Protein AF-A0A2N2F0H9-F1 (afdb_monomer_lite)

Secondary structure (DSSP, 8-state):
--------HHHHHHHHHHHHHHHTPPP------TT-----SHHHHTTTT--TTT--SGGGGGT-GGGGGG-SSEEEEEEEEEGGG-TT-EEEEEEEEEE-SSS-EEEEEEEEEE-SSEEEEEEEEEEEEEEETTEEEEEEEEEEEEEETTTEEEEEEEEEEEEEEE-SSSEEEEEEEE-TT--B-SS-SPBPP-EEEEEEEEEEETTEEEEEEEEEESSSSS-EEEEEEEEEEETTEEEEEEEETTTTEEEEEEEEEETTEEEEEEEE--SSSPPEEEEEEEEEES-S----TT-S----------PPPSSSGGGTTTS-------B-TTT--TTHHHHSTT--HHHHHHHHHHHHTT----SSGGGGGSTT--HHHHHHHGGGB----------------------------------------PPPPPPPPPPPP-PPPPPPPPPPPPPPPP------PPPPPPPPPPPPPPPP-PPPPPPPPPPPPP---S--SEETTT--HHHHHHTT--HHHHHHHHHHHHHH---SSGGGGGGSTT--HHHHHHHGGGEE--

Radius of gyration: 37.96 Å; chains: 1; bounding box: 78×125×106 Å

Foldseek 3Di:
DDDPLADDPVLVVVQVVVQVVQLPDDADADDDDPPPLDQAFQVCQQQQVDPQAPPLAQCCLSHFLFNLLLHPFKKKKWKWWAVLNDPQWIKIKIKTWDADDPQRIWMWIWIWTGDDQKIKIKIKTKGKDDPDQLKIKMKIWMWIKMQGPPPGMWIWIFMKIKIKGAPALFKIKIKMWIRPVQIDTPPDPHGDWIKIKIKMKTHPADFWIKIWMWMDTPVDPDIKIKIKIWGPSDLQKIWIWIFIRYNTWIKIWMWGDDQQWIWIKMWIDGDPGHIMIMTMIMGTGDDSPSCSSSRHDPPPDDDPDDDDDPDPPPPPVPPDPPPQAADELLPDDLVSQCVQVQQDSVNSVQSVVVSVVVDHDQALVSSVVRPPDDPVSSVSNRSRYDHPDDDDDDDDDDDDDDDDDDDDDDDDDDDDDDDYDDDDDDDDDDDDDDDDDDDDDDDDDDDDDDDDPPPPPDPDDPDDPDDDDDDDDDDDDDDDDDDDDDDDDPDDDDDQAAALLPDDLVVVVVLPDDSQLSVQSPVCCVPVNADPDLCVSCVGPPDDPVNSVSRVSRHDND

Sequence (558 aa):
MPERFFMKKTQLILFATLLAILVAGPPCGTLRAAFEEKIPAARPAAMGGGFVSVANDANGVFYNPASLGGLGAANISFSQTSLFNLPDAPYMTLAAAFPTRNMGTLALGYTQFGGSLYKETELTLSQSFILARKVYFGYNLRNQSVAVTNFGSAAGMGVDVGFHAALSNDFAAGFSAGNITAPMLGATDEALPQLYRMGISYYPDAGLIFLLETSKDLLGDELAYHGGAEINISKHFTFRAGTRSNPSGISMGFGVNTGIFRINYAMVTHPVLDTQNFFTLGLKFGPDDDVAPAAATGSRRTSARRAPSKRVTNRVEQYEQVKDFKIDPNKATADELKEIPGVGALTAQRIIDHRNQGAVFTSADDLLGVPRMTKRIMERMRPYLIFDGSAAPARSTPAPSTPSRTRTAPAVVSDEQPEPDEEDAPPPPVKAPPAKTRTSPPPPPPPPPPVEAPKISVPTIAPVAPVKPVVEPAKPAVTAPPSAPKLPAPSAADDDMLNVNTASAQELQVIGFTSTQAKNIIRYRSKEGNFSSVDDILKVPGVDAKTVNNVKESITVK

pLDDT: mean 75.48, std 23.24, range [28.44, 98.62]

Structure (mmCIF, N/CA/C/O backbone):
data_AF-A0A2N2F0H9-F1
#
_entry.id   AF-A0A2N2F0H9-F1
#
loop_
_atom_site.group_PDB
_atom_site.id
_atom_site.type_symbol
_atom_site.label_atom_id
_atom_site.label_alt_id
_atom_site.label_comp_id
_atom_site.label_asym_id
_atom_site.label_entity_id
_atom_site.label_seq_id
_atom_site.pdbx_PDB_ins_code
_atom_site.Cartn_x
_atom_site.Cartn_y
_atom_site.Cartn_z
_atom_site.occupancy
_atom_site.B_iso_or_equiv
_atom_site.auth_seq_id
_atom_site.auth_comp_id
_atom_site.auth_asym_id
_atom_site.auth_atom_id
_atom_site.pdbx_PDB_model_num
ATOM 1 N N . MET A 1 1 ? -27.612 -19.201 21.423 1.00 33.38 1 MET A N 1
ATOM 2 C CA . MET A 1 1 ? -27.929 -18.219 20.363 1.00 33.38 1 MET A CA 1
ATOM 3 C C . MET A 1 1 ? -26.647 -17.512 19.934 1.00 33.38 1 MET A C 1
ATOM 5 O O . MET A 1 1 ? -26.156 -16.694 20.718 1.00 33.38 1 MET A O 1
ATOM 9 N N . PRO A 1 2 ? -26.082 -17.843 18.762 1.00 41.34 2 PRO A N 1
ATOM 10 C CA . PRO A 1 2 ? -25.199 -16.930 18.040 1.00 41.34 2 PRO A CA 1
ATOM 11 C C . PRO A 1 2 ? -26.030 -15.765 17.478 1.00 41.34 2 PRO A C 1
ATOM 13 O O . PRO A 1 2 ? -27.216 -15.938 17.186 1.00 41.34 2 PRO A O 1
ATOM 16 N N . GLU A 1 3 ? -25.434 -14.585 17.337 1.00 42.66 3 GLU A N 1
ATOM 17 C CA . GLU A 1 3 ? -26.064 -13.495 16.585 1.00 42.66 3 GLU A CA 1
ATOM 18 C C . GLU A 1 3 ? -26.017 -13.810 15.084 1.00 42.66 3 GLU A C 1
ATOM 20 O O . GLU A 1 3 ? -25.095 -14.472 14.602 1.00 42.66 3 GLU A O 1
ATOM 25 N N . ARG A 1 4 ? -27.038 -13.376 14.335 1.00 41.34 4 ARG A N 1
ATOM 26 C CA . ARG A 1 4 ? -27.132 -13.647 12.896 1.00 41.34 4 ARG A CA 1
ATOM 27 C C . ARG A 1 4 ? -26.121 -12.789 12.132 1.00 41.34 4 ARG A C 1
ATOM 29 O O . ARG A 1 4 ? -26.466 -11.707 11.669 1.00 41.34 4 ARG A O 1
ATOM 36 N N . PHE A 1 5 ? -24.912 -13.314 11.936 1.00 48.69 5 PHE A N 1
ATOM 37 C CA . PHE A 1 5 ? -23.921 -12.810 10.972 1.00 48.69 5 PHE A CA 1
ATOM 38 C C . PHE A 1 5 ? -24.359 -13.138 9.527 1.00 48.69 5 PHE A C 1
ATOM 40 O O . PHE A 1 5 ? -23.629 -13.740 8.750 1.00 48.69 5 PHE A O 1
ATOM 47 N N . PHE A 1 6 ? -25.614 -12.827 9.197 1.00 49.78 6 PHE A N 1
ATOM 48 C CA . PHE A 1 6 ? -26.208 -13.056 7.887 1.00 49.78 6 PHE A CA 1
ATOM 49 C C . PHE A 1 6 ? -26.395 -11.697 7.225 1.00 49.78 6 PHE A C 1
ATOM 51 O O . PHE A 1 6 ? -27.160 -10.864 7.718 1.00 49.78 6 PHE A O 1
ATOM 58 N N . MET A 1 7 ? -25.667 -11.479 6.132 1.00 61.66 7 MET A N 1
ATOM 59 C CA . MET A 1 7 ? -25.675 -10.234 5.370 1.00 61.66 7 MET A CA 1
ATOM 60 C C . MET A 1 7 ? -27.111 -9.813 5.021 1.00 61.66 7 MET A C 1
ATOM 62 O O . MET A 1 7 ? -27.887 -10.580 4.444 1.00 61.66 7 MET A O 1
ATOM 66 N N . LYS A 1 8 ? -27.479 -8.580 5.376 1.00 72.50 8 LYS A N 1
ATOM 67 C CA . LYS A 1 8 ? -28.770 -7.986 5.011 1.00 72.50 8 LYS A CA 1
ATOM 68 C C . LYS A 1 8 ? -28.786 -7.788 3.497 1.00 72.50 8 LYS A C 1
ATOM 70 O O . LYS A 1 8 ? -27.808 -7.292 2.943 1.00 72.50 8 LYS A O 1
ATOM 75 N N . LYS A 1 9 ? -29.913 -8.072 2.829 1.00 74.06 9 LYS A N 1
ATOM 76 C CA . LYS A 1 9 ? -30.057 -7.857 1.371 1.00 74.06 9 LYS A CA 1
ATOM 77 C C . LYS A 1 9 ? -29.606 -6.452 0.937 1.00 74.06 9 LYS A C 1
ATOM 79 O O . LYS A 1 9 ? -28.952 -6.319 -0.087 1.00 74.06 9 LYS A O 1
ATOM 84 N N . THR A 1 10 ? -29.870 -5.431 1.754 1.00 71.81 10 THR A N 1
ATOM 85 C CA . THR A 1 10 ? -29.441 -4.040 1.538 1.00 71.81 10 THR A CA 1
ATOM 86 C C . THR A 1 10 ? -27.919 -3.863 1.443 1.00 71.81 10 THR A C 1
ATOM 88 O O . THR A 1 10 ? -27.465 -3.091 0.609 1.00 71.81 10 THR A O 1
ATOM 91 N N . GLN A 1 11 ? -27.127 -4.582 2.251 1.00 67.94 11 GLN A N 1
ATOM 92 C CA . GLN A 1 11 ? -25.655 -4.525 2.210 1.00 67.94 11 GLN A CA 1
ATOM 93 C C . GLN A 1 11 ? -25.124 -5.145 0.909 1.00 67.94 11 GLN A C 1
ATOM 95 O O . GLN A 1 11 ? -24.263 -4.562 0.258 1.00 67.94 11 GLN A O 1
ATOM 100 N N . LEU A 1 12 ? -25.683 -6.293 0.504 1.00 74.00 12 LEU A N 1
ATOM 101 C CA . LEU A 1 12 ? -25.324 -6.968 -0.747 1.00 74.00 12 LEU A CA 1
ATOM 102 C C . LEU A 1 12 ? -25.673 -6.117 -1.977 1.00 74.00 12 LEU A C 1
ATOM 104 O O . LEU A 1 12 ? -24.867 -6.016 -2.896 1.00 74.00 12 LEU A O 1
ATOM 108 N N . ILE A 1 13 ? -26.850 -5.480 -1.976 1.00 76.56 13 ILE A N 1
ATOM 109 C CA . ILE A 1 13 ? -27.265 -4.552 -3.038 1.00 76.56 13 ILE A CA 1
ATOM 110 C C . ILE A 1 13 ? -26.308 -3.354 -3.092 1.00 76.56 13 ILE A C 1
ATOM 112 O O . ILE A 1 13 ? -25.789 -3.057 -4.161 1.00 76.56 13 ILE A O 1
ATOM 116 N N . LEU A 1 14 ? -26.003 -2.721 -1.952 1.00 76.31 14 LEU A N 1
ATOM 117 C CA . LEU A 1 14 ? -25.076 -1.584 -1.890 1.00 76.31 14 LEU A CA 1
ATOM 118 C C . LEU A 1 14 ? -23.672 -1.944 -2.410 1.00 76.31 14 LEU A C 1
ATOM 120 O O . LEU A 1 14 ? -23.100 -1.181 -3.186 1.00 76.31 14 LEU A O 1
ATOM 124 N N . PHE A 1 15 ? -23.142 -3.112 -2.030 1.00 76.06 15 PHE A N 1
ATOM 125 C CA . PHE A 1 15 ? -21.868 -3.628 -2.542 1.00 76.06 15 PHE A CA 1
ATOM 126 C C . PHE A 1 15 ? -21.907 -3.869 -4.051 1.00 76.06 15 PHE A C 1
ATOM 128 O O . PHE A 1 15 ? -21.025 -3.386 -4.754 1.00 76.06 15 PHE A O 1
ATOM 135 N N . ALA A 1 16 ? -22.943 -4.536 -4.567 1.00 72.69 16 ALA A N 1
ATOM 136 C CA . ALA A 1 16 ? -23.086 -4.778 -6.000 1.00 72.69 16 ALA A CA 1
ATOM 137 C C . ALA A 1 16 ? -23.205 -3.471 -6.808 1.00 72.69 16 ALA A C 1
ATOM 139 O O . ALA A 1 16 ? -22.557 -3.334 -7.843 1.00 72.69 16 ALA A O 1
ATOM 140 N N . THR A 1 17 ? -23.980 -2.491 -6.329 1.00 74.75 17 THR A N 1
ATOM 141 C CA . THR A 1 17 ? -24.149 -1.192 -6.999 1.00 74.75 17 THR A CA 1
ATOM 142 C C . THR A 1 17 ? -22.857 -0.374 -7.006 1.00 74.75 17 THR A C 1
ATOM 144 O O . THR A 1 17 ? -22.470 0.130 -8.058 1.00 74.75 17 THR A O 1
ATOM 147 N N . LEU A 1 18 ? -22.160 -0.256 -5.871 1.00 72.69 18 LEU A N 1
ATOM 148 C CA . LEU A 1 18 ? -20.907 0.506 -5.806 1.00 72.69 18 LEU A CA 1
ATOM 149 C C . LEU A 1 18 ? -19.767 -0.193 -6.562 1.00 72.69 18 LEU A C 1
ATOM 151 O O . LEU A 1 18 ? -18.998 0.481 -7.241 1.00 72.69 18 LEU A O 1
ATOM 155 N N . LEU A 1 19 ? -19.695 -1.528 -6.539 1.00 72.62 19 LEU A N 1
ATOM 156 C CA . LEU A 1 19 ? -18.730 -2.279 -7.346 1.00 72.62 19 LEU A CA 1
ATOM 157 C C . LEU A 1 19 ? -18.980 -2.107 -8.854 1.00 72.62 19 LEU A C 1
ATOM 159 O O . LEU A 1 19 ? -18.026 -1.921 -9.605 1.00 72.62 19 LEU A O 1
ATOM 163 N N . ALA A 1 20 ? -20.241 -2.102 -9.300 1.00 66.44 20 ALA A N 1
ATOM 164 C CA . ALA A 1 20 ? -20.577 -1.852 -10.704 1.00 66.44 20 ALA A CA 1
ATOM 165 C C . ALA A 1 20 ? -20.147 -0.448 -11.173 1.00 66.44 20 ALA A C 1
ATOM 167 O O . ALA A 1 20 ? -19.671 -0.303 -12.297 1.00 66.44 20 ALA A O 1
ATOM 168 N N . ILE A 1 21 ? -20.252 0.567 -10.306 1.00 70.12 21 ILE A N 1
ATOM 169 C CA . ILE A 1 21 ? -19.764 1.928 -10.586 1.00 70.12 21 ILE A CA 1
ATOM 170 C C . ILE A 1 21 ? -18.232 1.950 -10.703 1.00 70.12 21 ILE A C 1
ATOM 172 O O . ILE A 1 21 ? -17.705 2.577 -11.618 1.00 70.12 21 ILE A O 1
ATOM 176 N N . LEU A 1 22 ? -17.513 1.238 -9.826 1.00 59.12 22 LEU A N 1
ATOM 177 C CA . LEU A 1 22 ? -16.047 1.152 -9.878 1.00 59.12 22 LEU A CA 1
ATOM 178 C C . LEU A 1 22 ? -15.553 0.453 -11.160 1.00 59.12 22 LEU A C 1
ATOM 180 O O . LEU A 1 22 ? -14.586 0.898 -11.771 1.00 59.12 22 LEU A O 1
ATOM 184 N N . VAL A 1 23 ? -16.217 -0.614 -11.610 1.00 60.97 23 VAL A N 1
ATOM 185 C CA . VAL A 1 23 ? -15.809 -1.363 -12.817 1.00 60.97 23 VAL A CA 1
ATOM 186 C C . VAL A 1 23 ? -16.029 -0.572 -14.122 1.00 60.97 23 VAL A C 1
ATOM 188 O O . VAL A 1 23 ? -15.368 -0.856 -15.116 1.00 60.97 23 VAL A O 1
ATOM 191 N N . ALA A 1 24 ? -16.886 0.453 -14.134 1.00 56.34 24 ALA A N 1
ATOM 192 C CA . ALA A 1 24 ? -17.244 1.224 -15.333 1.00 56.34 24 ALA A CA 1
ATOM 193 C C . ALA A 1 24 ? -16.226 2.316 -15.760 1.00 56.34 24 ALA A C 1
ATOM 195 O O . ALA A 1 24 ? -16.565 3.193 -16.556 1.00 56.34 24 ALA A O 1
ATOM 196 N N . GLY A 1 25 ? -14.998 2.304 -15.229 1.00 46.81 25 GLY A N 1
ATOM 197 C CA . GLY A 1 25 ? -13.956 3.285 -15.563 1.00 46.81 25 GLY A CA 1
ATOM 198 C C . GLY A 1 25 ? -13.389 3.134 -16.991 1.00 46.81 25 GLY A C 1
ATOM 199 O O . GLY A 1 25 ? -13.299 2.014 -17.495 1.00 46.81 25 GLY A O 1
ATOM 200 N N . PRO A 1 26 ? -12.977 4.232 -17.657 1.00 39.22 26 PRO A N 1
ATOM 201 C CA . PRO A 1 26 ? -12.440 4.178 -19.016 1.00 39.22 26 PRO A CA 1
ATOM 202 C C . PRO A 1 26 ? -11.031 3.547 -19.057 1.00 39.22 26 PRO A C 1
ATOM 204 O O . PRO A 1 26 ? -10.185 3.900 -18.231 1.00 39.22 26 PRO A O 1
ATOM 207 N N . PRO A 1 27 ? -10.738 2.654 -20.022 1.00 37.38 27 PRO A N 1
ATOM 208 C CA . PRO A 1 27 ? -9.414 2.062 -20.174 1.00 37.38 27 PRO A CA 1
ATOM 209 C C . PRO A 1 27 ? -8.448 2.977 -20.947 1.00 37.38 27 PRO A C 1
ATOM 211 O O . PRO A 1 27 ? -8.744 3.388 -22.067 1.00 37.38 27 PRO A O 1
ATOM 214 N N . CYS A 1 28 ? -7.267 3.241 -20.383 1.00 45.47 28 CYS A N 1
ATOM 215 C CA . CYS A 1 28 ? -6.124 3.855 -21.071 1.00 45.47 28 CYS A CA 1
ATOM 216 C C . CYS A 1 28 ? -4.826 3.425 -20.374 1.00 45.47 28 CYS A C 1
ATOM 218 O O . CYS A 1 28 ? -4.792 3.359 -19.149 1.00 45.47 28 CYS A O 1
ATOM 220 N N . GLY A 1 29 ? -3.759 3.133 -21.117 1.00 40.06 29 GLY A N 1
ATOM 221 C CA . GLY A 1 29 ? -2.466 2.840 -20.501 1.00 40.06 29 GLY A CA 1
ATOM 222 C C . GLY A 1 29 ? -1.382 2.424 -21.487 1.00 40.06 29 GLY A C 1
ATOM 223 O O . GLY A 1 29 ? -1.656 1.843 -22.538 1.00 40.06 29 GLY A O 1
ATOM 224 N N . THR A 1 30 ? -0.136 2.711 -21.116 1.00 42.22 30 THR A N 1
ATOM 225 C CA . THR A 1 30 ? 1.089 2.309 -21.824 1.00 42.22 30 THR A CA 1
ATOM 226 C C . THR A 1 30 ? 2.146 1.849 -20.810 1.00 42.22 30 THR A C 1
ATOM 228 O O . THR A 1 30 ? 2.079 2.213 -19.640 1.00 42.22 30 THR A O 1
ATOM 231 N N . LEU A 1 31 ? 3.100 1.014 -21.232 1.00 36.69 31 LEU A N 1
ATOM 232 C CA . LEU A 1 31 ? 4.124 0.414 -20.355 1.00 36.69 31 LEU A CA 1
ATOM 233 C C . LEU A 1 31 ? 5.348 1.333 -20.176 1.00 36.69 31 LEU A C 1
ATOM 235 O O . LEU A 1 31 ? 5.771 1.963 -21.151 1.00 36.69 31 LEU A O 1
ATOM 239 N N . ARG A 1 32 ? 5.954 1.374 -18.974 1.00 47.41 32 ARG A N 1
ATOM 240 C CA . ARG A 1 32 ? 7.267 2.006 -18.720 1.00 47.41 32 ARG A CA 1
ATOM 241 C C . ARG A 1 32 ? 8.230 1.056 -17.967 1.00 47.41 32 ARG A C 1
ATOM 243 O O . ARG A 1 32 ? 8.474 -0.034 -18.481 1.00 47.41 32 ARG A O 1
ATOM 250 N N . ALA A 1 33 ? 8.936 1.507 -16.923 1.00 39.19 33 ALA A N 1
ATOM 251 C CA . ALA A 1 33 ? 10.335 1.118 -16.659 1.00 39.19 33 ALA A CA 1
ATOM 252 C C . ALA A 1 33 ? 10.644 0.546 -15.244 1.00 39.19 33 ALA A C 1
ATOM 254 O O . ALA A 1 33 ? 9.767 0.084 -14.518 1.00 39.19 33 ALA A O 1
ATOM 255 N N . ALA A 1 34 ? 11.932 0.501 -14.874 1.00 36.34 34 ALA A N 1
ATOM 256 C CA . ALA A 1 34 ? 12.422 -0.074 -13.614 1.00 36.34 34 ALA A CA 1
ATOM 257 C C . ALA A 1 34 ? 11.941 0.700 -12.367 1.00 36.34 34 ALA A C 1
ATOM 259 O O . ALA A 1 34 ? 11.658 1.894 -12.438 1.00 36.34 34 ALA A O 1
ATOM 260 N N . PHE A 1 35 ? 11.839 0.011 -11.224 1.00 51.25 35 PHE A N 1
ATOM 261 C CA . PHE A 1 35 ? 11.239 0.522 -9.972 1.00 51.25 35 PHE A CA 1
ATOM 262 C C . PHE A 1 35 ? 9.818 1.117 -10.084 1.00 51.25 35 PHE A C 1
ATOM 264 O O . PHE A 1 35 ? 9.376 1.835 -9.188 1.00 51.25 35 PHE A O 1
ATOM 271 N N . GLU A 1 36 ? 9.061 0.769 -11.130 1.00 72.50 36 GLU A N 1
ATOM 272 C CA . GLU A 1 36 ? 7.619 1.041 -11.218 1.00 72.50 36 GLU A CA 1
ATOM 273 C C . GLU A 1 36 ? 6.813 0.542 -9.999 1.00 72.50 36 GLU A C 1
ATOM 275 O O . GLU A 1 36 ? 7.239 -0.355 -9.262 1.00 72.50 36 GLU A O 1
ATOM 280 N N . GLU A 1 37 ? 5.594 1.081 -9.842 1.00 76.62 37 GLU A N 1
ATOM 281 C CA . GLU A 1 37 ? 4.610 0.712 -8.814 1.00 76.62 37 GLU A CA 1
ATOM 282 C C . GLU A 1 37 ? 4.145 -0.759 -8.941 1.00 76.62 37 GLU A C 1
ATOM 284 O O . GLU A 1 37 ? 3.077 -1.091 -9.466 1.00 76.62 37 GLU A O 1
ATOM 289 N N . LYS A 1 38 ? 4.970 -1.665 -8.412 1.00 89.69 38 LYS A N 1
ATOM 290 C CA . LYS A 1 38 ? 4.685 -3.093 -8.250 1.00 89.69 38 LYS A CA 1
ATOM 291 C C . LYS A 1 38 ? 3.774 -3.302 -7.034 1.00 89.69 38 LYS A C 1
ATOM 293 O O . LYS A 1 38 ? 4.099 -2.893 -5.922 1.00 89.69 38 LYS A O 1
ATOM 298 N N . ILE A 1 39 ? 2.629 -3.963 -7.228 1.00 93.00 39 ILE A N 1
ATOM 299 C CA . ILE A 1 39 ? 1.673 -4.230 -6.138 1.00 93.00 39 ILE A CA 1
ATOM 300 C C . ILE A 1 39 ? 2.281 -5.263 -5.166 1.00 93.00 39 ILE A C 1
ATOM 302 O O . ILE A 1 39 ? 2.616 -6.365 -5.600 1.00 93.00 39 ILE A O 1
ATOM 306 N N . PRO A 1 40 ? 2.405 -4.973 -3.856 1.00 93.81 40 PRO A N 1
ATOM 307 C CA . PRO A 1 40 ? 3.208 -5.788 -2.943 1.00 93.81 40 PRO A CA 1
ATOM 308 C C . PRO A 1 40 ? 2.498 -7.023 -2.378 1.00 93.81 40 PRO A C 1
ATOM 310 O O . PRO A 1 40 ? 3.177 -7.927 -1.898 1.00 93.81 40 PRO A O 1
ATOM 313 N N . ALA A 1 41 ? 1.161 -7.074 -2.375 1.00 96.94 41 ALA A N 1
ATOM 314 C CA . ALA A 1 41 ? 0.406 -8.158 -1.741 1.00 96.94 41 ALA A CA 1
ATOM 315 C C . ALA A 1 41 ? -0.996 -8.361 -2.340 1.00 96.94 41 ALA A C 1
ATOM 317 O O . ALA A 1 41 ? -1.583 -7.449 -2.923 1.00 96.94 41 ALA A O 1
ATOM 318 N N . ALA A 1 42 ? -1.568 -9.550 -2.124 1.00 97.81 42 ALA A N 1
ATOM 319 C CA . ALA A 1 42 ? -2.864 -9.967 -2.656 1.00 97.81 42 ALA A CA 1
ATOM 320 C C . ALA A 1 42 ? -4.037 -9.095 -2.174 1.00 97.81 42 ALA A C 1
ATOM 322 O O . ALA A 1 42 ? -4.967 -8.837 -2.932 1.00 97.81 42 ALA A O 1
ATOM 323 N N . ARG A 1 43 ? -4.013 -8.610 -0.924 1.00 96.38 43 ARG A N 1
ATOM 324 C CA . ARG A 1 43 ? -5.096 -7.757 -0.406 1.00 96.38 43 ARG A CA 1
ATOM 325 C C . ARG A 1 43 ? -5.176 -6.403 -1.139 1.00 96.38 43 ARG A C 1
ATOM 327 O O . ARG A 1 43 ? -6.254 -6.127 -1.658 1.00 96.38 43 ARG A O 1
ATOM 334 N N . PRO A 1 44 ? -4.091 -5.610 -1.259 1.00 95.75 44 PRO A N 1
ATOM 335 C CA . PRO A 1 44 ? -4.049 -4.464 -2.168 1.00 95.75 44 PRO A CA 1
ATOM 336 C C . PRO A 1 44 ? -4.380 -4.833 -3.622 1.00 95.75 44 PRO A C 1
ATOM 338 O O . PRO A 1 44 ? -5.175 -4.147 -4.258 1.00 95.75 44 PRO A O 1
ATOM 341 N N . ALA A 1 45 ? -3.849 -5.948 -4.142 1.00 96.62 45 ALA A N 1
ATOM 342 C CA . ALA A 1 45 ? -4.096 -6.382 -5.521 1.00 96.62 45 ALA A CA 1
ATOM 343 C C . ALA A 1 45 ? -5.588 -6.566 -5.838 1.00 96.62 45 ALA A C 1
ATOM 345 O O . ALA A 1 45 ? -6.054 -6.052 -6.849 1.00 96.62 45 ALA A O 1
ATOM 346 N N . ALA A 1 46 ? -6.352 -7.214 -4.952 1.00 97.56 46 ALA A N 1
ATOM 347 C CA . ALA A 1 46 ? -7.801 -7.385 -5.096 1.00 97.56 46 ALA A CA 1
ATOM 348 C C . ALA A 1 46 ? -8.630 -6.111 -4.826 1.00 97.56 46 ALA A C 1
ATOM 350 O O . ALA A 1 46 ? -9.845 -6.130 -5.008 1.00 97.56 46 ALA A O 1
ATOM 351 N N . MET A 1 47 ? -7.994 -5.025 -4.378 1.00 96.19 47 MET A N 1
ATOM 352 C CA . MET A 1 47 ? -8.588 -3.698 -4.164 1.00 96.19 47 MET A CA 1
ATOM 353 C C . MET A 1 47 ? -8.196 -2.721 -5.286 1.00 96.19 47 MET A C 1
ATOM 355 O O . MET A 1 47 ? -8.092 -1.516 -5.062 1.00 96.19 47 MET A O 1
ATOM 359 N N . GLY A 1 48 ? -7.922 -3.236 -6.492 1.00 93.94 48 GLY A N 1
ATOM 360 C CA . GLY A 1 48 ? -7.478 -2.421 -7.624 1.00 93.94 48 GLY A CA 1
ATOM 361 C C . GLY A 1 48 ? -6.038 -1.911 -7.501 1.00 93.94 48 GLY A C 1
ATOM 362 O O . GLY A 1 48 ? -5.645 -0.999 -8.219 1.00 93.94 48 GLY A O 1
ATOM 363 N N . GLY A 1 49 ? -5.241 -2.449 -6.577 1.00 93.31 49 GLY A N 1
ATOM 364 C CA . GLY A 1 49 ? -3.892 -1.963 -6.275 1.00 93.31 49 GLY A CA 1
ATOM 365 C C . GLY A 1 49 ? -3.839 -0.737 -5.358 1.00 93.31 49 GLY A C 1
ATOM 366 O O . GLY A 1 49 ? -2.738 -0.359 -4.970 1.00 93.31 49 GLY A O 1
ATOM 367 N N . GLY A 1 50 ? -4.977 -0.149 -4.973 1.00 93.00 50 GLY A N 1
ATOM 368 C CA . GLY A 1 50 ? -5.025 0.936 -3.990 1.00 93.00 50 GLY A CA 1
ATOM 369 C C . GLY A 1 50 ? -4.921 0.424 -2.547 1.00 93.00 50 GLY A C 1
ATOM 370 O O . GLY A 1 50 ? -5.368 -0.684 -2.228 1.00 93.00 50 GLY A O 1
ATOM 371 N N . PHE A 1 51 ? -4.349 1.236 -1.656 1.00 94.25 51 PHE A N 1
ATOM 372 C CA . PHE A 1 51 ? -4.266 0.936 -0.221 1.00 94.25 51 PHE A CA 1
ATOM 373 C C . PHE A 1 51 ? -4.064 2.160 0.705 1.00 94.25 51 PHE A C 1
ATOM 375 O O . PHE A 1 51 ? -4.212 2.017 1.923 1.00 94.25 51 PHE A O 1
ATOM 382 N N . VAL A 1 52 ? -3.751 3.362 0.194 1.00 95.25 52 VAL A N 1
ATOM 383 C CA . VAL A 1 52 ? -3.241 4.528 0.962 1.00 95.25 52 VAL A CA 1
ATOM 384 C C . VAL A 1 52 ? -4.148 4.968 2.126 1.00 95.25 52 VAL A C 1
ATOM 386 O O . VAL A 1 52 ? -3.663 5.508 3.127 1.00 95.25 52 VAL A O 1
ATOM 389 N N . SER A 1 53 ? -5.458 4.723 2.021 1.00 93.38 53 SER A N 1
ATOM 390 C CA . SER A 1 53 ? -6.491 5.080 3.008 1.00 93.38 53 SER A CA 1
ATOM 391 C C . SER A 1 53 ? -7.172 3.877 3.683 1.00 93.38 53 SER A C 1
ATOM 393 O O . SER A 1 53 ? -8.089 4.071 4.482 1.00 93.38 53 SER A O 1
ATOM 395 N N . VAL A 1 54 ? -6.733 2.641 3.412 1.00 88.62 54 VAL A N 1
ATOM 396 C CA . VAL A 1 54 ? -7.293 1.399 4.000 1.00 88.62 54 VAL A CA 1
ATOM 397 C C . VAL A 1 54 ? -6.243 0.475 4.627 1.00 88.62 54 VAL A C 1
ATOM 399 O O . VAL A 1 54 ? -6.602 -0.586 5.135 1.00 88.62 54 VAL A O 1
ATOM 402 N N . ALA A 1 55 ? -4.968 0.872 4.613 1.00 76.31 55 ALA A N 1
ATOM 403 C CA . ALA A 1 55 ? -3.809 0.090 5.039 1.00 76.31 55 ALA A CA 1
ATOM 404 C C . ALA A 1 55 ? -3.734 -0.189 6.560 1.00 76.31 55 ALA A C 1
ATOM 406 O O . ALA A 1 55 ? -2.827 0.241 7.265 1.00 76.31 55 ALA A O 1
ATOM 407 N N . ASN A 1 56 ? -4.686 -0.965 7.073 1.00 79.19 56 ASN A N 1
ATOM 408 C CA . ASN A 1 56 ? -4.732 -1.455 8.450 1.00 79.19 56 ASN A CA 1
ATOM 409 C C . ASN A 1 56 ? -4.036 -2.821 8.630 1.00 79.19 56 ASN A C 1
ATOM 411 O O . ASN A 1 56 ? -4.422 -3.602 9.499 1.00 79.19 56 ASN A O 1
ATOM 415 N N . ASP A 1 57 ? -3.000 -3.112 7.836 1.00 90.19 57 ASP A N 1
ATOM 416 C CA . ASP A 1 57 ? -2.094 -4.246 8.047 1.00 90.19 57 ASP A CA 1
ATOM 417 C C . ASP A 1 57 ? -0.628 -3.902 7.704 1.00 90.19 57 ASP A C 1
ATOM 419 O O . ASP A 1 57 ? -0.325 -2.790 7.267 1.00 90.19 57 ASP A O 1
ATOM 423 N N . ALA A 1 58 ? 0.294 -4.848 7.927 1.00 94.62 58 ALA A N 1
ATOM 424 C CA . ALA A 1 58 ? 1.736 -4.650 7.748 1.00 94.62 58 ALA A CA 1
ATOM 425 C C . ALA A 1 58 ? 2.135 -4.143 6.348 1.00 94.62 58 ALA A C 1
ATOM 427 O O . ALA A 1 58 ? 3.146 -3.453 6.225 1.00 94.62 58 ALA A O 1
ATOM 428 N N . ASN A 1 59 ? 1.346 -4.420 5.300 1.00 95.81 59 ASN A N 1
ATOM 429 C CA . ASN A 1 59 ? 1.645 -3.975 3.933 1.00 95.81 59 ASN A CA 1
ATOM 430 C C . ASN A 1 59 ? 1.544 -2.443 3.772 1.00 95.81 59 ASN A C 1
ATOM 432 O O . ASN A 1 59 ? 1.996 -1.905 2.760 1.00 95.81 59 ASN A O 1
ATOM 436 N N . GLY A 1 60 ? 1.025 -1.721 4.776 1.00 94.31 60 GLY A N 1
ATOM 437 C CA . GLY A 1 60 ? 1.047 -0.257 4.836 1.00 94.31 60 GLY A CA 1
ATOM 438 C C . GLY A 1 60 ? 2.445 0.361 4.704 1.00 94.31 60 GLY A C 1
ATOM 439 O O . GLY A 1 60 ? 2.553 1.477 4.200 1.00 94.31 60 GLY A O 1
ATOM 440 N N . VAL A 1 61 ? 3.519 -0.374 5.028 1.00 96.56 61 VAL A N 1
ATOM 441 C CA . VAL A 1 61 ? 4.918 0.061 4.818 1.00 96.56 61 VAL A CA 1
ATOM 442 C C . VAL A 1 61 ? 5.247 0.386 3.350 1.00 96.56 61 VAL A C 1
ATOM 444 O O . VAL A 1 61 ? 6.045 1.281 3.062 1.00 96.56 61 VAL A O 1
ATOM 447 N N . PHE A 1 62 ? 4.588 -0.283 2.402 1.00 96.00 62 PHE A N 1
ATOM 448 C CA . PHE A 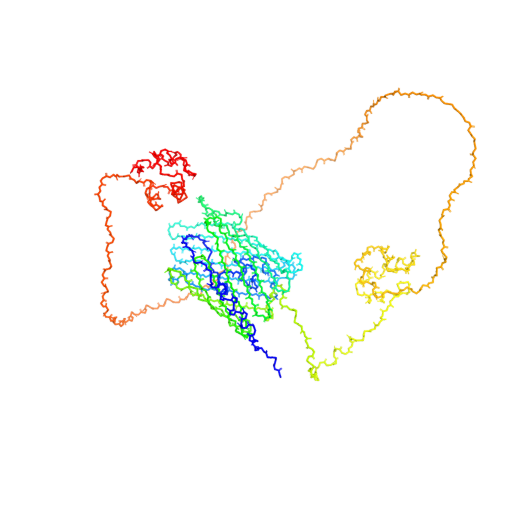1 62 ? 4.768 -0.071 0.960 1.00 96.00 62 PHE A CA 1
ATOM 449 C C . PHE A 1 62 ? 3.838 1.016 0.382 1.00 96.00 62 PHE A C 1
ATOM 451 O O . PHE A 1 62 ? 4.039 1.475 -0.744 1.00 96.00 62 PHE A O 1
ATOM 458 N N . TYR A 1 63 ? 2.827 1.440 1.150 1.00 95.19 63 TYR A N 1
ATOM 459 C CA . TYR A 1 63 ? 1.768 2.338 0.684 1.00 95.19 63 TYR A CA 1
ATOM 460 C C . TYR A 1 63 ? 1.734 3.688 1.387 1.00 95.19 63 TYR A C 1
ATOM 462 O O . TYR A 1 63 ? 1.839 4.713 0.727 1.00 95.19 63 TYR A O 1
ATOM 470 N N . ASN A 1 64 ? 1.563 3.697 2.707 1.00 96.56 64 ASN A N 1
ATOM 471 C CA . ASN A 1 64 ? 1.430 4.906 3.510 1.00 96.56 64 ASN A CA 1
ATOM 472 C C . ASN A 1 64 ? 1.946 4.624 4.927 1.00 96.56 64 ASN A C 1
ATOM 474 O O . ASN A 1 64 ? 1.221 3.987 5.699 1.00 96.56 64 ASN A O 1
ATOM 478 N N . PRO A 1 65 ? 3.133 5.114 5.325 1.00 96.50 65 PRO A N 1
ATOM 479 C CA . PRO A 1 65 ? 3.666 4.831 6.654 1.00 96.50 65 PRO A CA 1
ATOM 480 C C . PRO A 1 65 ? 2.730 5.299 7.780 1.00 96.50 65 PRO A C 1
ATOM 482 O O . PRO A 1 65 ? 2.644 4.627 8.799 1.00 96.50 65 PRO A O 1
ATOM 485 N N . ALA A 1 66 ? 1.943 6.369 7.601 1.00 96.06 66 ALA A N 1
ATOM 486 C CA . ALA A 1 66 ? 1.010 6.847 8.629 1.00 96.06 66 ALA A CA 1
ATOM 487 C C . ALA A 1 66 ? -0.150 5.890 8.939 1.00 96.06 66 ALA A C 1
ATOM 489 O O . ALA A 1 66 ? -0.703 5.928 10.037 1.00 96.06 66 ALA A O 1
ATOM 490 N N . SER A 1 67 ? -0.532 5.035 7.990 1.00 88.38 67 SER A N 1
ATOM 491 C CA . SER A 1 67 ? -1.617 4.064 8.187 1.00 88.38 67 SER A CA 1
ATOM 492 C C . SER A 1 67 ? -1.295 3.045 9.293 1.00 88.38 67 SER A C 1
ATOM 494 O O . SER A 1 67 ? -2.171 2.658 10.070 1.00 88.38 67 SER A O 1
ATOM 496 N N . LEU A 1 68 ? -0.007 2.713 9.446 1.00 92.25 68 LEU A N 1
ATOM 497 C CA . LEU A 1 68 ? 0.517 1.783 10.445 1.00 92.25 68 LEU A CA 1
ATOM 498 C C . LEU A 1 68 ? 0.243 2.251 11.885 1.00 92.25 68 LEU A C 1
ATOM 500 O O . LEU A 1 68 ? 0.138 1.425 12.792 1.00 92.25 68 LEU A O 1
ATOM 504 N N . GLY A 1 69 ? 0.082 3.557 12.117 1.00 87.81 69 GLY A N 1
ATOM 505 C CA . GLY A 1 69 ? -0.264 4.125 13.424 1.00 87.81 69 GLY A CA 1
ATOM 506 C C . GLY A 1 69 ? -1.659 3.732 13.927 1.00 87.81 69 GLY A C 1
ATOM 507 O O . GLY A 1 69 ? -1.928 3.835 15.124 1.00 87.81 69 GLY A O 1
ATOM 508 N N . GLY A 1 70 ? -2.537 3.248 13.040 1.00 82.25 70 GLY A N 1
ATOM 509 C CA . GLY A 1 70 ? -3.847 2.691 13.388 1.00 82.25 70 GLY A CA 1
ATOM 510 C C . GLY A 1 70 ? -3.825 1.227 13.855 1.00 82.25 70 GLY A C 1
ATOM 511 O O . GLY A 1 70 ? -4.859 0.721 14.293 1.00 82.25 70 GLY A O 1
ATOM 512 N N . LEU A 1 71 ? -2.684 0.531 13.769 1.00 88.19 71 LEU A N 1
ATOM 513 C CA . LEU A 1 71 ? -2.589 -0.900 14.074 1.00 88.19 71 LEU A CA 1
ATOM 514 C C . LEU A 1 71 ? -2.757 -1.197 15.574 1.00 88.19 71 LEU A C 1
ATOM 516 O O . LEU A 1 71 ? -1.935 -0.817 16.402 1.00 88.19 71 LEU A O 1
ATOM 520 N N . GLY A 1 72 ? -3.803 -1.955 15.915 1.00 84.88 72 GLY A N 1
ATOM 521 C CA . GLY A 1 72 ? -4.066 -2.431 17.281 1.00 84.88 72 GLY A CA 1
ATOM 522 C C . GLY A 1 72 ? -3.367 -3.745 17.667 1.00 84.88 72 GLY A C 1
ATOM 523 O O . GLY A 1 72 ? -3.518 -4.202 18.797 1.00 84.88 72 GLY A O 1
ATOM 524 N N . ALA A 1 73 ? -2.640 -4.376 16.741 1.00 89.62 73 ALA A N 1
ATOM 525 C CA . ALA A 1 73 ? -1.969 -5.663 16.927 1.00 89.62 73 ALA A CA 1
ATOM 526 C C . ALA A 1 73 ? -0.699 -5.734 16.066 1.00 89.62 73 ALA A C 1
ATOM 528 O O . ALA A 1 73 ? -0.660 -5.140 14.988 1.00 89.62 73 ALA A O 1
ATOM 529 N N . ALA A 1 74 ? 0.311 -6.483 16.515 1.00 94.31 74 ALA A N 1
ATOM 530 C CA . ALA A 1 74 ? 1.484 -6.765 15.690 1.00 94.31 74 ALA A CA 1
ATOM 531 C C . ALA A 1 74 ? 1.122 -7.741 14.564 1.00 94.31 74 ALA A C 1
ATOM 533 O O . ALA A 1 74 ? 0.298 -8.642 14.753 1.00 94.31 74 ALA A O 1
ATOM 534 N N . ASN A 1 75 ? 1.720 -7.573 13.391 1.00 94.94 75 ASN A N 1
ATOM 535 C CA . ASN A 1 75 ? 1.407 -8.378 12.218 1.00 94.94 75 ASN A CA 1
ATOM 536 C C . ASN A 1 75 ? 2.602 -8.537 11.271 1.00 94.94 75 ASN A C 1
ATOM 538 O O . ASN A 1 75 ? 3.489 -7.692 11.195 1.00 94.94 75 ASN A O 1
ATOM 542 N N . ILE A 1 76 ? 2.615 -9.659 10.557 1.00 97.94 76 ILE A N 1
ATOM 543 C CA . ILE A 1 76 ? 3.611 -10.027 9.548 1.00 97.94 76 ILE A CA 1
ATOM 544 C C . ILE A 1 76 ? 2.850 -10.411 8.276 1.00 97.94 76 ILE A C 1
ATOM 546 O O . ILE A 1 76 ? 1.778 -11.007 8.359 1.00 97.94 76 ILE A O 1
ATOM 550 N N . SER A 1 77 ? 3.384 -10.065 7.111 1.00 98.19 77 SER A N 1
ATOM 551 C CA . SER A 1 77 ? 2.830 -10.355 5.788 1.00 98.19 77 SER A CA 1
ATOM 552 C C . SER A 1 77 ? 3.958 -10.820 4.874 1.00 98.19 77 SER A C 1
ATOM 554 O O . SER A 1 77 ? 4.925 -10.089 4.687 1.00 98.19 77 SER A O 1
ATOM 556 N N . PHE A 1 78 ? 3.851 -12.022 4.317 1.00 98.50 78 PHE A N 1
ATOM 557 C CA . PHE A 1 78 ? 4.724 -12.522 3.256 1.00 98.50 78 PHE A CA 1
ATOM 558 C C . PHE A 1 78 ? 3.896 -12.706 1.987 1.00 98.50 78 PHE A C 1
ATOM 560 O O . PHE A 1 78 ? 2.857 -13.368 2.037 1.00 98.50 78 PHE A O 1
ATOM 567 N N . SER A 1 79 ? 4.343 -12.160 0.857 1.00 98.38 79 SER A N 1
ATOM 568 C CA . SER A 1 79 ? 3.660 -12.324 -0.426 1.00 98.38 79 SER A CA 1
ATOM 569 C C . SER A 1 79 ? 4.609 -12.741 -1.538 1.00 98.38 79 SER A C 1
ATOM 571 O O . SER A 1 79 ? 5.756 -12.301 -1.593 1.00 98.38 79 SER A O 1
ATOM 573 N N . GLN A 1 80 ? 4.089 -13.535 -2.470 1.00 95.62 80 GLN A N 1
ATOM 574 C CA . GLN A 1 80 ? 4.786 -13.912 -3.694 1.00 95.62 80 GLN A CA 1
ATOM 575 C C . GLN A 1 80 ? 3.841 -13.842 -4.901 1.00 95.62 80 GLN A C 1
ATOM 577 O O . GLN A 1 80 ? 2.635 -14.092 -4.796 1.00 95.62 80 GLN A O 1
ATOM 582 N N . THR A 1 81 ? 4.401 -13.469 -6.047 1.00 95.81 81 THR A N 1
ATOM 583 C CA . THR A 1 81 ? 3.742 -13.415 -7.355 1.00 95.81 81 THR A CA 1
ATOM 584 C C . THR A 1 81 ? 4.804 -13.516 -8.458 1.00 95.81 81 THR A C 1
ATOM 586 O O . THR A 1 81 ? 5.975 -13.223 -8.217 1.00 95.81 81 THR A O 1
ATOM 589 N N . SER A 1 82 ? 4.410 -13.905 -9.668 1.00 92.81 82 SER A N 1
ATOM 590 C CA . SER A 1 82 ? 5.189 -13.658 -10.888 1.00 92.81 82 SER A CA 1
ATOM 591 C C . SER A 1 82 ? 4.495 -12.537 -11.649 1.00 92.81 82 SER A C 1
ATOM 593 O O . SER A 1 82 ? 3.302 -12.663 -11.944 1.00 92.81 82 SER A O 1
ATOM 595 N N . LEU A 1 83 ? 5.200 -11.438 -11.939 1.00 90.06 83 LEU A N 1
ATOM 596 C CA . LEU A 1 83 ? 4.600 -10.302 -12.643 1.00 90.06 83 LEU A CA 1
ATOM 597 C C . LEU A 1 83 ? 4.089 -10.765 -14.007 1.00 90.06 83 LEU A C 1
ATOM 599 O O . LEU A 1 83 ? 4.823 -11.401 -14.761 1.00 90.06 83 LEU A O 1
ATOM 603 N N . PHE A 1 84 ? 2.815 -10.486 -14.292 1.00 88.06 84 PHE A N 1
ATOM 604 C CA . PHE A 1 84 ? 2.138 -10.917 -15.524 1.00 88.06 84 PHE A CA 1
ATOM 605 C C . PHE A 1 84 ? 2.304 -12.418 -15.845 1.00 88.06 84 PHE A C 1
ATOM 607 O O . PHE A 1 84 ? 2.393 -12.802 -17.008 1.00 88.06 84 PHE A O 1
ATOM 614 N N . ASN A 1 85 ? 2.395 -13.258 -14.804 1.00 86.44 85 ASN A N 1
ATOM 615 C CA . ASN A 1 85 ? 2.605 -14.710 -14.893 1.00 86.44 85 ASN A CA 1
ATOM 616 C C . ASN A 1 85 ? 3.948 -15.149 -15.535 1.00 86.44 85 ASN A C 1
ATOM 618 O O . ASN A 1 85 ? 4.139 -16.327 -15.835 1.00 86.44 85 ASN A O 1
ATOM 622 N N . LEU A 1 86 ? 4.906 -14.231 -15.721 1.00 88.69 86 LEU A N 1
ATOM 623 C CA . LEU A 1 86 ? 6.203 -14.514 -16.348 1.00 88.69 86 LEU A CA 1
ATOM 624 C C . LEU A 1 86 ? 7.170 -15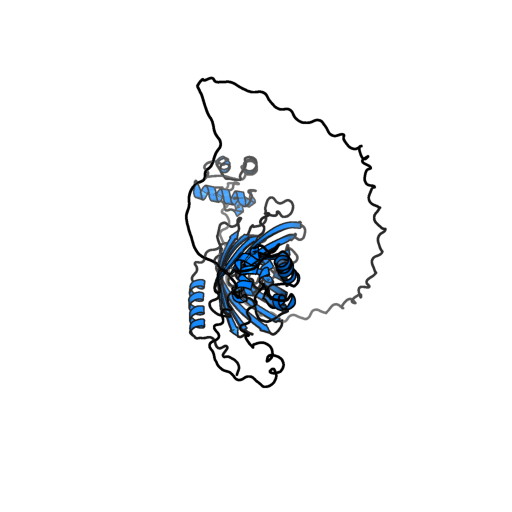.209 -15.360 1.00 88.69 86 LEU A C 1
ATOM 626 O O . LEU A 1 86 ? 7.444 -14.646 -14.294 1.00 88.69 86 LEU A O 1
ATOM 630 N N . PRO A 1 87 ? 7.745 -16.388 -15.688 1.00 85.38 87 PRO A N 1
ATOM 631 C CA . PRO A 1 87 ? 8.643 -17.119 -14.785 1.00 85.38 87 PRO A CA 1
ATOM 632 C C . PRO A 1 87 ? 9.868 -16.314 -14.328 1.00 85.38 87 PRO A C 1
ATOM 634 O O . PRO A 1 87 ? 10.213 -16.344 -13.149 1.00 85.38 87 PRO A O 1
ATOM 637 N N . ASP A 1 88 ? 10.474 -15.550 -15.240 1.00 86.12 88 ASP A N 1
ATOM 638 C CA . ASP A 1 88 ? 11.686 -14.753 -14.993 1.00 86.12 88 ASP A CA 1
ATOM 639 C C . ASP A 1 88 ? 11.414 -13.389 -14.331 1.00 86.12 88 ASP A C 1
ATOM 641 O O . ASP A 1 88 ? 12.346 -12.632 -14.052 1.00 86.12 88 ASP A O 1
ATOM 645 N N . ALA A 1 89 ? 10.147 -13.082 -14.026 1.00 90.88 89 ALA A N 1
ATOM 646 C CA . ALA A 1 89 ? 9.717 -11.859 -13.349 1.00 90.88 89 ALA A CA 1
ATOM 647 C C . ALA A 1 89 ? 9.143 -12.115 -11.931 1.00 90.88 89 ALA A C 1
ATOM 649 O O . ALA A 1 89 ? 8.063 -11.601 -11.611 1.00 90.88 89 ALA A O 1
ATOM 650 N N . PRO A 1 90 ? 9.800 -12.907 -11.054 1.00 94.88 90 PRO A N 1
ATOM 651 C CA . PRO A 1 90 ? 9.297 -13.143 -9.709 1.00 94.88 90 PRO A CA 1
ATOM 652 C C . PRO A 1 90 ? 9.343 -11.849 -8.891 1.00 94.88 90 PRO A C 1
ATOM 654 O O . PRO A 1 90 ? 10.308 -11.081 -8.955 1.00 94.88 90 PRO A O 1
ATOM 657 N N . TYR A 1 91 ? 8.311 -11.631 -8.082 1.00 96.75 91 TYR A N 1
ATOM 658 C CA . TYR A 1 91 ? 8.244 -10.550 -7.109 1.00 96.75 91 TYR A CA 1
ATOM 659 C C . TYR A 1 91 ? 7.829 -11.103 -5.744 1.00 96.75 91 TYR A C 1
ATOM 661 O O . TYR A 1 91 ? 6.838 -11.827 -5.609 1.00 96.75 91 TYR A O 1
ATOM 669 N N . MET A 1 92 ? 8.628 -10.783 -4.732 1.00 97.50 92 MET A N 1
ATOM 670 C CA . MET A 1 92 ? 8.489 -11.273 -3.365 1.00 97.50 92 MET A CA 1
ATOM 671 C C . MET A 1 92 ? 8.515 -10.095 -2.398 1.00 97.50 92 MET A C 1
ATOM 673 O O . MET A 1 92 ? 9.368 -9.212 -2.516 1.00 97.50 92 MET A O 1
ATOM 677 N N . THR A 1 93 ? 7.622 -10.105 -1.412 1.00 98.50 93 THR A N 1
ATOM 678 C CA . THR A 1 93 ? 7.581 -9.098 -0.349 1.00 98.50 93 THR A CA 1
ATOM 679 C C . THR A 1 93 ? 7.503 -9.740 1.030 1.00 98.50 93 THR A C 1
ATOM 681 O O . THR A 1 93 ? 6.926 -10.814 1.223 1.00 98.50 93 THR A O 1
ATOM 684 N N . LEU A 1 94 ? 8.092 -9.059 2.007 1.00 98.62 94 LEU A N 1
ATOM 685 C CA . LEU A 1 94 ? 7.964 -9.361 3.425 1.00 98.62 94 LEU A CA 1
ATOM 686 C C . LEU A 1 94 ? 7.770 -8.042 4.175 1.00 98.62 94 LEU A C 1
ATOM 688 O O . LEU A 1 94 ? 8.587 -7.135 4.052 1.00 98.62 94 LEU A O 1
ATOM 692 N N . ALA A 1 95 ? 6.711 -7.936 4.966 1.00 98.50 95 ALA A N 1
ATOM 693 C CA . ALA A 1 95 ? 6.471 -6.811 5.859 1.00 98.50 95 ALA A CA 1
ATOM 694 C C . ALA A 1 95 ? 6.188 -7.301 7.278 1.00 98.50 95 ALA A C 1
ATOM 696 O O . ALA A 1 95 ? 5.542 -8.331 7.470 1.00 98.50 95 ALA A O 1
ATOM 697 N N . ALA A 1 96 ? 6.634 -6.549 8.278 1.00 98.25 96 ALA A N 1
ATOM 698 C CA . ALA A 1 96 ? 6.339 -6.804 9.682 1.00 98.25 96 ALA A CA 1
ATOM 699 C C . ALA A 1 96 ? 6.156 -5.477 10.422 1.00 98.25 96 ALA A C 1
ATOM 701 O O . ALA A 1 96 ? 7.062 -4.646 10.406 1.00 98.25 96 ALA A O 1
ATOM 702 N N . ALA A 1 97 ? 5.009 -5.276 11.072 1.00 97.00 97 ALA A N 1
ATOM 703 C CA . ALA A 1 97 ? 4.709 -4.070 11.837 1.00 97.00 97 ALA A CA 1
ATOM 704 C C . ALA A 1 97 ? 4.361 -4.394 13.297 1.00 97.00 97 ALA A C 1
ATOM 706 O O . ALA A 1 97 ? 3.664 -5.360 13.616 1.00 97.00 97 ALA A O 1
ATOM 707 N N . PHE A 1 98 ? 4.871 -3.555 14.194 1.00 95.81 98 PHE A N 1
ATOM 708 C CA . PHE A 1 98 ? 4.874 -3.747 15.638 1.00 95.81 98 PHE A CA 1
ATOM 709 C C . PHE A 1 98 ? 4.405 -2.457 16.327 1.00 95.81 98 PHE A C 1
ATOM 711 O O . PHE A 1 98 ? 5.190 -1.515 16.494 1.00 95.81 98 PHE A O 1
ATOM 718 N N . PRO A 1 99 ? 3.124 -2.381 16.729 1.00 93.56 99 PRO A N 1
ATOM 719 C CA . PRO A 1 99 ? 2.616 -1.285 17.544 1.00 93.56 99 PRO A CA 1
ATOM 720 C C . PRO A 1 99 ? 3.329 -1.244 18.895 1.00 93.56 99 PRO A C 1
ATOM 722 O O . PRO A 1 99 ? 3.341 -2.226 19.641 1.00 93.56 99 PRO A O 1
ATOM 725 N N . THR A 1 100 ? 3.923 -0.102 19.226 1.00 91.12 100 THR A N 1
ATOM 726 C CA . THR A 1 100 ? 4.602 0.132 20.504 1.00 91.12 100 THR A CA 1
ATOM 727 C C . THR A 1 100 ? 3.776 1.070 21.381 1.00 91.12 100 THR A C 1
ATOM 729 O O . THR A 1 100 ? 2.954 1.849 20.901 1.00 91.12 100 THR A O 1
ATOM 732 N N . ARG A 1 101 ? 4.018 1.043 22.696 1.00 84.69 101 ARG A N 1
ATOM 733 C CA . ARG A 1 101 ? 3.254 1.862 23.651 1.00 84.69 101 ARG A CA 1
ATOM 734 C C . ARG A 1 101 ? 3.519 3.370 23.533 1.00 84.69 101 ARG A C 1
ATOM 736 O O . ARG A 1 101 ? 2.619 4.155 23.814 1.00 84.69 101 ARG A O 1
ATOM 743 N N . ASN A 1 102 ? 4.742 3.760 23.155 1.00 85.50 102 ASN A N 1
ATOM 744 C CA . ASN A 1 102 ? 5.226 5.144 23.268 1.00 85.50 102 ASN A CA 1
ATOM 745 C C . ASN A 1 102 ? 5.798 5.715 21.958 1.00 85.50 102 ASN A C 1
ATOM 747 O O . ASN A 1 102 ? 5.791 6.927 21.783 1.00 85.50 102 ASN A O 1
ATOM 751 N N . MET A 1 103 ? 6.306 4.873 21.051 1.00 86.81 103 MET A N 1
ATOM 752 C CA . MET A 1 103 ? 6.950 5.297 19.796 1.00 86.81 103 MET A CA 1
ATOM 753 C C . MET A 1 103 ? 5.997 5.209 18.591 1.00 86.81 103 MET A C 1
ATOM 755 O O . MET A 1 103 ? 6.439 5.315 17.451 1.00 86.81 103 MET A O 1
ATOM 759 N N . GLY A 1 104 ? 4.701 4.980 18.843 1.00 91.38 104 GLY A N 1
ATOM 760 C CA . GLY A 1 104 ? 3.726 4.605 17.821 1.00 91.38 104 GLY A CA 1
ATOM 761 C C . GLY A 1 104 ? 4.059 3.240 17.212 1.00 91.38 104 GLY A C 1
ATOM 762 O O . GLY A 1 104 ? 4.492 2.345 17.939 1.00 91.38 104 GLY A O 1
ATOM 763 N N . THR A 1 105 ? 3.870 3.058 15.909 1.00 95.38 105 THR A N 1
ATOM 764 C CA . THR A 1 105 ? 4.144 1.778 15.233 1.00 95.38 105 THR A CA 1
ATOM 765 C C . THR A 1 105 ? 5.489 1.817 14.527 1.00 95.38 105 THR A C 1
ATOM 767 O O . THR A 1 105 ? 5.742 2.726 13.740 1.00 95.38 105 THR A O 1
ATOM 770 N N . LEU A 1 106 ? 6.326 0.808 14.770 1.00 97.69 106 LEU A N 1
ATOM 771 C CA . LEU A 1 106 ? 7.540 0.547 13.993 1.00 97.69 106 LEU A CA 1
ATOM 772 C C . LEU A 1 106 ? 7.249 -0.551 12.969 1.00 97.69 106 LEU A C 1
ATOM 774 O O . LEU A 1 106 ? 6.567 -1.520 13.307 1.00 97.69 106 LEU A O 1
ATOM 778 N N . ALA A 1 107 ? 7.770 -0.445 11.748 1.00 98.06 107 ALA A N 1
ATOM 779 C CA . ALA A 1 107 ? 7.675 -1.530 10.774 1.00 98.06 107 ALA A CA 1
ATOM 780 C C . ALA A 1 107 ? 8.935 -1.699 9.921 1.00 98.06 107 ALA A C 1
ATOM 782 O O . ALA A 1 107 ? 9.708 -0.765 9.711 1.00 98.06 107 ALA A O 1
ATOM 783 N N . LEU A 1 108 ? 9.102 -2.918 9.420 1.00 98.50 108 LEU A N 1
ATOM 784 C CA . LEU A 1 108 ? 10.107 -3.326 8.451 1.00 98.50 108 LEU A CA 1
ATOM 785 C C . LEU A 1 108 ? 9.387 -3.774 7.175 1.00 98.50 108 LEU A C 1
ATOM 787 O O . LEU A 1 108 ? 8.432 -4.548 7.249 1.00 98.50 108 LEU A O 1
ATOM 791 N N . GLY A 1 109 ? 9.858 -3.309 6.024 1.00 98.50 109 GLY A N 1
ATOM 792 C CA . GLY A 1 109 ? 9.479 -3.797 4.703 1.00 98.50 109 GLY A CA 1
ATOM 793 C C . GLY A 1 109 ? 10.702 -4.333 3.967 1.00 98.50 109 GLY A C 1
ATOM 794 O O . GLY A 1 109 ? 11.812 -3.833 4.136 1.00 98.50 109 GLY A O 1
ATOM 795 N N . TYR A 1 110 ? 10.504 -5.353 3.149 1.00 98.56 110 TYR A N 1
ATOM 796 C CA . TYR A 1 110 ? 11.488 -5.883 2.218 1.00 98.56 110 TYR A CA 1
ATOM 797 C C . TYR A 1 110 ? 10.779 -6.257 0.921 1.00 98.56 110 TYR A C 1
ATOM 799 O O . TYR A 1 110 ? 9.729 -6.906 0.962 1.00 98.56 110 TYR A O 1
ATOM 807 N N . THR A 1 111 ? 11.350 -5.882 -0.222 1.00 98.19 111 THR A N 1
ATOM 808 C CA . THR A 1 111 ? 10.892 -6.367 -1.529 1.00 98.19 111 THR A CA 1
ATOM 809 C C . THR A 1 111 ? 12.070 -6.826 -2.381 1.00 98.19 111 THR A C 1
ATOM 811 O O . THR A 1 111 ? 13.170 -6.274 -2.301 1.00 98.19 111 THR A O 1
ATOM 814 N N . GLN A 1 112 ? 11.836 -7.847 -3.202 1.00 96.94 112 GLN A N 1
ATOM 815 C CA . GLN A 1 112 ? 12.767 -8.319 -4.221 1.00 96.94 112 GLN A CA 1
ATOM 816 C C . GLN A 1 112 ? 12.001 -8.544 -5.522 1.00 96.94 112 GLN A C 1
ATOM 818 O O . GLN A 1 112 ? 11.028 -9.300 -5.531 1.00 96.94 112 GLN A O 1
ATOM 823 N N . PHE A 1 113 ? 12.483 -7.956 -6.616 1.00 95.94 113 PHE A N 1
ATOM 824 C CA . PHE A 1 113 ? 12.031 -8.248 -7.976 1.00 95.94 113 PHE A CA 1
ATOM 825 C C . PHE A 1 113 ? 13.187 -8.826 -8.802 1.00 95.94 113 PHE A C 1
ATOM 827 O O . PHE A 1 113 ? 14.326 -8.376 -8.676 1.00 95.94 113 PHE A O 1
ATOM 834 N N . GLY A 1 114 ? 12.891 -9.805 -9.656 1.00 92.50 114 GLY A N 1
ATOM 835 C CA . GLY A 1 114 ? 13.864 -10.417 -10.560 1.00 92.50 114 GLY A CA 1
ATOM 836 C C . GLY A 1 114 ? 14.622 -11.615 -9.973 1.00 92.50 114 GLY A C 1
ATOM 837 O O . GLY A 1 114 ? 14.395 -12.046 -8.836 1.00 92.50 114 GLY A O 1
ATOM 838 N N . GLY A 1 115 ? 15.490 -12.186 -10.809 1.00 87.56 115 GLY A N 1
ATOM 839 C CA . GLY A 1 115 ? 16.172 -13.466 -10.603 1.00 87.56 115 GLY A CA 1
ATOM 840 C C . GLY A 1 115 ? 17.696 -13.343 -10.489 1.00 87.56 115 GLY A C 1
ATOM 841 O O . GLY A 1 115 ? 18.216 -12.550 -9.708 1.00 87.56 115 GLY A O 1
ATOM 842 N N . SER A 1 116 ? 18.424 -14.174 -11.242 1.00 87.00 116 SER A N 1
ATOM 843 C CA . SER A 1 116 ? 19.896 -14.235 -11.230 1.00 87.00 116 SER A CA 1
ATOM 844 C C . SER A 1 116 ? 20.568 -13.187 -12.124 1.00 87.00 116 SER A C 1
ATOM 846 O O . SER A 1 116 ? 21.600 -12.632 -11.755 1.00 87.00 116 SER A O 1
ATOM 848 N N . LEU A 1 117 ? 20.005 -12.907 -13.304 1.00 91.69 117 LEU A N 1
ATOM 849 C CA . LEU A 1 117 ? 20.592 -11.971 -14.272 1.00 91.69 117 LEU A CA 1
ATOM 850 C C . LEU A 1 117 ? 20.397 -10.506 -13.860 1.00 91.69 117 LEU A C 1
ATOM 852 O O . LEU A 1 117 ? 21.316 -9.701 -13.993 1.00 91.69 117 LEU A O 1
ATOM 856 N N . TYR A 1 118 ? 19.215 -10.189 -13.336 1.00 92.56 118 TYR A N 1
ATOM 857 C CA . TYR A 1 118 ? 18.797 -8.857 -12.913 1.00 92.56 118 TYR A CA 1
ATOM 858 C C . TYR A 1 118 ? 17.973 -8.968 -11.631 1.00 92.56 118 TYR A C 1
ATOM 860 O O . TYR A 1 118 ? 17.061 -9.798 -11.561 1.00 92.56 118 TYR A O 1
ATOM 868 N N . LYS A 1 119 ? 18.290 -8.138 -10.634 1.00 93.88 119 LYS A N 1
ATOM 869 C CA . LYS A 1 119 ? 17.627 -8.123 -9.329 1.00 93.88 119 LYS A CA 1
ATOM 870 C C . LYS A 1 119 ? 17.495 -6.697 -8.797 1.00 93.88 119 LYS A C 1
ATOM 872 O O . LYS A 1 119 ? 18.499 -6.066 -8.474 1.00 93.88 119 LYS A O 1
ATOM 877 N N . GLU A 1 120 ? 16.263 -6.227 -8.629 1.00 94.81 120 GLU A N 1
ATOM 878 C CA . GLU A 1 120 ? 15.956 -5.093 -7.751 1.00 94.81 120 GLU A CA 1
ATOM 879 C C . GLU A 1 120 ? 15.793 -5.615 -6.312 1.00 94.81 120 GLU A C 1
ATOM 881 O O . GLU A 1 120 ? 15.294 -6.722 -6.070 1.00 94.81 120 GLU A O 1
ATOM 886 N N . THR A 1 121 ? 16.198 -4.834 -5.318 1.00 95.31 121 THR A N 1
ATOM 887 C CA . THR A 1 121 ? 15.969 -5.138 -3.902 1.00 95.31 121 THR A CA 1
ATOM 888 C C . THR A 1 121 ? 15.802 -3.859 -3.102 1.00 95.31 121 THR A C 1
ATOM 890 O O . THR A 1 121 ? 16.621 -2.945 -3.199 1.00 95.31 121 THR A O 1
ATOM 893 N N . GLU A 1 122 ? 14.762 -3.821 -2.275 1.00 96.69 122 GLU A N 1
ATOM 894 C CA . GLU A 1 122 ? 14.477 -2.709 -1.378 1.00 96.69 122 GLU A CA 1
ATOM 895 C C . GLU A 1 122 ? 14.348 -3.183 0.072 1.00 96.69 122 GLU A C 1
ATOM 897 O O . GLU A 1 122 ? 13.668 -4.171 0.355 1.00 96.69 122 GLU A O 1
ATOM 902 N N . LEU A 1 123 ? 14.951 -2.430 0.993 1.00 98.12 123 LEU A N 1
ATOM 903 C CA . LEU A 1 123 ? 14.720 -2.530 2.431 1.00 98.12 123 LEU A CA 1
ATOM 904 C C . LEU A 1 123 ? 14.078 -1.230 2.938 1.00 98.12 123 LEU A C 1
ATOM 906 O O . LEU A 1 123 ? 14.638 -0.150 2.753 1.00 98.12 123 LEU A O 1
ATOM 910 N N . THR A 1 124 ? 12.929 -1.329 3.603 1.00 98.56 124 THR A N 1
ATOM 911 C CA . THR A 1 124 ? 12.179 -0.203 4.174 1.00 98.56 124 THR A CA 1
ATOM 912 C C . THR A 1 124 ? 12.211 -0.255 5.700 1.00 98.56 124 THR A C 1
ATOM 914 O O . THR A 1 124 ? 11.773 -1.239 6.293 1.00 98.56 124 THR A O 1
ATOM 917 N N . LEU A 1 125 ? 12.637 0.822 6.355 1.00 98.56 125 LEU A N 1
ATOM 918 C CA . LEU A 1 125 ? 12.389 1.058 7.781 1.00 98.56 125 LEU A CA 1
ATOM 919 C C . LEU A 1 125 ? 11.297 2.115 7.926 1.00 98.56 125 LEU A C 1
ATOM 921 O O . LEU A 1 125 ? 11.368 3.159 7.283 1.00 98.56 125 LEU A O 1
ATOM 925 N N . SER A 1 126 ? 10.301 1.855 8.768 1.00 98.31 126 SER A N 1
ATOM 926 C CA . SER A 1 126 ? 9.110 2.694 8.908 1.00 98.31 126 SER A CA 1
ATOM 927 C C . SER A 1 126 ? 8.827 3.049 10.357 1.00 98.31 126 SER A C 1
ATOM 929 O O . SER A 1 126 ? 8.941 2.198 11.247 1.00 98.31 126 SER A O 1
ATOM 931 N N . GLN A 1 127 ? 8.376 4.280 10.586 1.00 97.69 127 GLN A N 1
ATOM 932 C CA . GLN A 1 127 ? 7.787 4.680 11.857 1.00 97.69 127 GLN A CA 1
ATOM 933 C C . GLN A 1 127 ? 6.543 5.540 11.639 1.00 97.69 127 GLN A C 1
ATOM 935 O O . GLN A 1 127 ? 6.536 6.467 10.828 1.00 97.69 127 GLN A O 1
ATOM 940 N N . SER A 1 128 ? 5.498 5.254 12.415 1.00 96.81 128 SER A N 1
ATOM 941 C CA . SER A 1 128 ? 4.253 6.015 12.451 1.00 96.81 128 SER A CA 1
ATOM 942 C C . SER A 1 128 ? 3.929 6.506 13.852 1.00 96.81 128 SER A C 1
ATOM 944 O O . SER A 1 128 ? 4.092 5.772 14.823 1.00 96.81 128 SER A O 1
ATOM 946 N N . PHE A 1 129 ? 3.398 7.723 13.944 1.00 92.06 129 PHE A N 1
ATOM 947 C CA . PHE A 1 129 ? 3.019 8.395 15.179 1.00 92.06 129 PHE A CA 1
ATOM 948 C C . PHE A 1 129 ? 1.547 8.807 15.147 1.00 92.06 129 PHE A C 1
ATOM 950 O O . PHE A 1 129 ? 1.005 9.177 14.104 1.00 92.06 129 PHE A O 1
ATOM 957 N N . ILE A 1 130 ? 0.922 8.831 16.323 1.00 91.75 130 ILE A N 1
ATOM 958 C CA . ILE A 1 130 ? -0.405 9.416 16.520 1.00 91.75 130 ILE A CA 1
ATOM 959 C C . ILE A 1 130 ? -0.213 10.912 16.803 1.00 91.75 130 ILE A C 1
ATOM 961 O O . ILE A 1 130 ? 0.272 11.270 17.875 1.00 91.75 130 ILE A O 1
ATOM 965 N N . LEU A 1 131 ? -0.580 11.783 15.859 1.00 90.69 131 LEU A N 1
ATOM 966 C CA . LEU A 1 131 ? -0.515 13.241 16.042 1.00 90.69 131 LEU A CA 1
ATOM 967 C C . LEU A 1 131 ? -1.700 13.758 16.867 1.00 90.69 131 LEU A C 1
ATOM 969 O O . LEU A 1 131 ? -1.544 14.613 17.736 1.00 90.69 131 LEU A O 1
ATOM 973 N N . ALA A 1 132 ? -2.896 13.237 16.590 1.00 90.44 132 ALA A N 1
ATOM 974 C CA . ALA A 1 132 ? -4.124 13.571 17.304 1.00 90.44 132 ALA A CA 1
ATOM 975 C C . ALA A 1 132 ? -5.109 12.390 17.262 1.00 90.44 132 ALA A C 1
ATOM 977 O O . ALA A 1 132 ? -4.837 11.337 16.686 1.00 90.44 132 ALA A O 1
ATOM 978 N N . ARG A 1 133 ? -6.285 12.537 17.883 1.00 86.50 133 ARG A N 1
ATOM 979 C CA . ARG A 1 133 ? -7.298 11.471 17.915 1.00 86.50 133 ARG A CA 1
ATOM 980 C C . ARG A 1 133 ? -7.741 11.102 16.488 1.00 86.50 133 ARG A C 1
ATOM 982 O O . ARG A 1 133 ? -8.387 11.906 15.828 1.00 86.50 133 ARG A O 1
ATOM 989 N N . LYS A 1 134 ? -7.444 9.867 16.071 1.00 87.62 134 LYS A N 1
ATOM 990 C CA . LYS A 1 134 ? -7.614 9.333 14.704 1.00 87.62 134 LYS A CA 1
ATOM 991 C C . LYS A 1 134 ? -6.801 10.043 13.596 1.00 87.62 134 LYS A C 1
ATOM 993 O O . LYS A 1 134 ? -7.151 9.896 12.426 1.00 87.62 134 LYS A O 1
ATOM 998 N N . VAL A 1 135 ? -5.747 10.793 13.933 1.00 94.06 135 VAL A N 1
ATOM 999 C CA . VAL A 1 135 ? -4.866 11.472 12.962 1.00 94.06 135 VAL A CA 1
ATOM 1000 C C . VAL A 1 135 ? -3.429 11.021 13.174 1.00 94.06 135 VAL A C 1
ATOM 1002 O O . VAL A 1 135 ? -2.891 11.118 14.280 1.00 94.06 135 VAL A O 1
ATOM 1005 N N . TYR A 1 136 ? -2.810 10.553 12.099 1.00 95.19 136 TYR A N 1
ATOM 1006 C CA . TYR A 1 136 ? -1.535 9.858 12.103 1.00 95.19 136 TYR A CA 1
ATOM 1007 C C . TYR A 1 136 ? -0.586 10.465 11.070 1.00 95.19 136 TYR A C 1
ATOM 1009 O O . TYR A 1 136 ? -1.002 10.917 10.000 1.00 95.19 136 TYR A O 1
ATOM 1017 N N . PHE A 1 137 ? 0.699 10.420 11.394 1.00 97.38 137 PHE A N 1
ATOM 1018 C CA . PHE A 1 137 ? 1.809 10.720 10.495 1.00 97.38 137 PHE A CA 1
ATOM 1019 C C . PHE A 1 137 ? 2.745 9.514 10.455 1.00 97.38 137 PHE A C 1
ATOM 1021 O O . PHE A 1 137 ? 2.725 8.665 11.352 1.00 97.38 137 PHE A O 1
ATOM 1028 N N . GLY A 1 138 ? 3.575 9.419 9.429 1.00 97.69 138 GLY A N 1
ATOM 1029 C CA . GLY A 1 138 ? 4.664 8.460 9.398 1.00 97.69 138 GLY A CA 1
ATOM 1030 C C . GLY A 1 138 ? 5.671 8.791 8.315 1.00 97.69 138 GLY A C 1
ATOM 1031 O O . GLY A 1 138 ? 5.390 9.576 7.409 1.00 97.69 138 GLY A O 1
ATOM 1032 N N . TYR A 1 139 ? 6.835 8.166 8.407 1.00 98.19 139 TYR A N 1
ATOM 1033 C CA . TYR A 1 139 ? 7.883 8.260 7.403 1.00 98.19 139 TYR A CA 1
ATOM 1034 C C . TYR A 1 139 ? 8.484 6.882 7.125 1.00 98.19 139 TYR A C 1
ATOM 1036 O O . TYR A 1 139 ? 8.425 5.984 7.971 1.00 98.19 139 TYR A O 1
ATOM 1044 N N . ASN A 1 140 ? 9.072 6.736 5.940 1.00 98.56 140 ASN A N 1
ATOM 1045 C CA . ASN A 1 140 ? 9.923 5.602 5.597 1.00 98.56 140 ASN A CA 1
ATOM 1046 C C . ASN A 1 140 ? 11.344 6.082 5.308 1.00 98.56 140 ASN A C 1
ATOM 1048 O O . ASN A 1 140 ? 11.534 7.154 4.736 1.00 98.56 140 ASN A O 1
ATOM 1052 N N . LEU A 1 141 ? 12.322 5.241 5.630 1.00 98.12 141 LEU A N 1
ATOM 1053 C CA . LEU A 1 141 ? 13.661 5.261 5.053 1.00 98.12 141 LEU A CA 1
ATOM 1054 C C . LEU A 1 141 ? 13.780 4.021 4.160 1.00 98.12 141 LEU A C 1
ATOM 1056 O O . LEU A 1 141 ? 13.635 2.898 4.652 1.00 98.12 141 LEU A O 1
ATOM 1060 N N . ARG A 1 142 ? 14.005 4.211 2.859 1.00 96.00 142 ARG A N 1
ATOM 1061 C CA . ARG A 1 142 ? 14.166 3.137 1.868 1.00 96.00 142 ARG A CA 1
ATOM 1062 C C . ARG A 1 142 ? 15.631 3.051 1.446 1.00 96.00 142 ARG A C 1
ATOM 1064 O O . ARG A 1 142 ? 16.215 4.049 1.042 1.00 96.00 142 ARG A O 1
ATOM 1071 N N . ASN A 1 143 ? 16.218 1.862 1.506 1.00 95.12 143 ASN A N 1
ATOM 1072 C CA . ASN A 1 143 ? 17.459 1.540 0.804 1.00 95.12 143 ASN A CA 1
ATOM 1073 C C . ASN A 1 143 ? 17.084 0.739 -0.446 1.00 95.12 143 ASN A C 1
ATOM 1075 O O . ASN A 1 143 ? 16.647 -0.407 -0.323 1.00 95.12 143 ASN A O 1
ATOM 1079 N N . GLN A 1 144 ? 17.200 1.362 -1.616 1.00 93.12 144 GLN A N 1
ATOM 1080 C CA . GLN A 1 144 ? 16.828 0.803 -2.917 1.00 93.12 144 GLN A CA 1
ATOM 1081 C C . GLN A 1 144 ? 18.096 0.424 -3.675 1.00 93.12 144 GLN A C 1
ATOM 1083 O O . GLN A 1 144 ? 19.055 1.190 -3.697 1.00 93.12 144 GLN A O 1
ATOM 1088 N N . SER A 1 145 ? 18.126 -0.765 -4.274 1.00 91.31 145 SER A N 1
ATOM 1089 C CA . SER A 1 145 ? 19.332 -1.310 -4.904 1.00 91.31 145 SER A CA 1
ATOM 1090 C C . SER A 1 145 ? 19.033 -2.162 -6.133 1.00 91.31 145 SER A C 1
ATOM 1092 O O . SER A 1 145 ? 18.003 -2.834 -6.201 1.00 91.31 145 SER A O 1
ATOM 1094 N N . VAL A 1 146 ? 19.962 -2.151 -7.087 1.00 92.31 146 VAL A N 1
ATOM 1095 C CA . VAL A 1 146 ? 19.985 -3.031 -8.262 1.00 92.31 146 VAL A CA 1
ATOM 1096 C C . VAL A 1 146 ? 21.276 -3.831 -8.240 1.00 92.31 146 VAL A C 1
ATOM 1098 O O . VAL A 1 146 ? 22.343 -3.271 -7.993 1.00 92.31 146 VAL A O 1
ATOM 1101 N N . ALA A 1 147 ? 21.193 -5.114 -8.575 1.00 91.12 147 ALA A N 1
ATOM 1102 C CA . ALA A 1 147 ? 22.326 -5.917 -9.009 1.00 91.12 147 ALA A CA 1
ATOM 1103 C C . ALA A 1 147 ? 22.060 -6.467 -10.418 1.00 91.12 147 ALA A C 1
ATOM 1105 O O . ALA A 1 147 ? 20.973 -6.982 -10.697 1.00 91.12 147 ALA A O 1
ATOM 1106 N N . VAL A 1 148 ? 23.058 -6.373 -11.296 1.00 91.94 148 VAL A N 1
ATOM 1107 C CA . VAL A 1 148 ? 23.01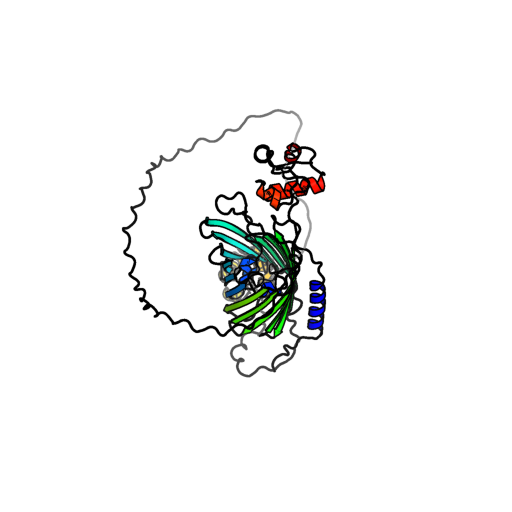9 -6.917 -12.658 1.00 91.94 148 VAL A CA 1
ATOM 1108 C C . VAL A 1 148 ? 24.256 -7.785 -12.875 1.00 91.94 148 VAL A C 1
ATOM 1110 O O . VAL A 1 148 ? 25.392 -7.329 -12.709 1.00 91.94 148 VAL A O 1
ATOM 1113 N N . THR A 1 149 ? 24.050 -9.050 -13.246 1.00 92.06 149 THR A N 1
ATOM 1114 C CA . THR A 1 149 ? 25.150 -9.991 -13.504 1.00 92.06 149 THR A CA 1
ATOM 1115 C C . THR A 1 149 ? 26.089 -9.429 -14.578 1.00 92.06 149 THR A C 1
ATOM 1117 O O . THR A 1 149 ? 25.642 -8.954 -15.617 1.00 92.06 149 THR A O 1
ATOM 1120 N N . ASN A 1 150 ? 27.396 -9.464 -14.300 1.00 92.69 150 ASN A N 1
ATOM 1121 C CA . ASN A 1 150 ? 28.500 -8.887 -15.088 1.00 92.69 150 ASN A CA 1
ATOM 1122 C C . ASN A 1 150 ? 28.595 -7.346 -15.151 1.00 92.69 150 ASN A C 1
ATOM 1124 O O . ASN A 1 150 ? 29.617 -6.853 -15.620 1.00 92.69 150 ASN A O 1
ATOM 1128 N N . PHE A 1 151 ? 27.618 -6.585 -14.642 1.00 86.50 151 PHE A N 1
ATOM 1129 C CA . PHE A 1 151 ? 27.658 -5.108 -14.623 1.00 86.50 151 PHE A CA 1
ATOM 1130 C C . PHE A 1 151 ? 27.726 -4.500 -13.208 1.00 86.50 151 PHE A C 1
ATOM 1132 O O . PHE A 1 151 ? 27.970 -3.305 -13.061 1.00 86.50 151 PHE A O 1
ATOM 1139 N N . GLY A 1 152 ? 27.578 -5.314 -12.158 1.00 89.25 152 GLY A N 1
ATOM 1140 C CA . GLY A 1 152 ? 27.783 -4.906 -10.765 1.00 89.25 152 GLY A CA 1
ATOM 1141 C C . GLY A 1 152 ? 26.489 -4.521 -10.049 1.00 89.25 152 GLY A C 1
ATOM 1142 O O . GLY A 1 152 ? 25.436 -5.111 -10.292 1.00 89.25 152 GLY A O 1
ATOM 1143 N N . SER A 1 153 ? 26.569 -3.567 -9.119 1.00 88.94 153 SER A N 1
ATOM 1144 C CA . SER A 1 153 ? 25.426 -3.153 -8.299 1.00 88.94 153 SER A CA 1
ATOM 1145 C C . SER A 1 153 ? 25.469 -1.679 -7.915 1.00 88.94 153 SER A C 1
ATOM 1147 O O . SER A 1 153 ? 26.532 -1.167 -7.564 1.00 88.94 153 SER A O 1
ATOM 1149 N N . ALA A 1 154 ? 24.302 -1.040 -7.888 1.00 88.25 154 ALA A N 1
ATOM 1150 C CA . ALA A 1 154 ? 24.105 0.343 -7.462 1.00 88.25 154 ALA A CA 1
ATOM 1151 C C . ALA A 1 154 ? 23.022 0.427 -6.375 1.00 88.25 154 ALA A C 1
ATOM 1153 O O . ALA A 1 154 ? 22.148 -0.439 -6.298 1.00 88.25 154 ALA A O 1
ATOM 1154 N N . ALA A 1 155 ? 23.072 1.465 -5.538 1.00 88.12 155 ALA A N 1
ATOM 1155 C CA . ALA A 1 155 ? 22.097 1.700 -4.475 1.00 88.12 155 ALA A CA 1
ATOM 1156 C C . ALA A 1 155 ? 21.845 3.199 -4.250 1.00 88.12 155 ALA A C 1
ATOM 1158 O O . ALA A 1 155 ? 22.685 4.028 -4.603 1.00 88.12 155 ALA A O 1
ATOM 1159 N N . GLY A 1 156 ? 20.701 3.524 -3.648 1.00 87.69 156 GLY A N 1
ATOM 1160 C CA . GLY A 1 156 ? 20.248 4.882 -3.345 1.00 87.69 156 GLY A CA 1
ATOM 1161 C C . GLY A 1 156 ? 19.296 4.907 -2.142 1.00 87.69 156 GLY A C 1
ATOM 1162 O O . GLY A 1 156 ? 18.653 3.906 -1.817 1.00 87.69 156 GLY A O 1
ATOM 1163 N N . MET A 1 157 ? 19.227 6.050 -1.451 1.00 91.56 157 MET A N 1
ATOM 1164 C CA . MET A 1 157 ? 18.457 6.202 -0.208 1.00 91.56 157 MET A CA 1
ATOM 1165 C C . MET A 1 157 ? 17.223 7.095 -0.389 1.00 91.56 157 MET A C 1
ATOM 1167 O O . MET A 1 157 ? 17.316 8.324 -0.447 1.00 91.56 157 MET A O 1
ATOM 1171 N N . GLY A 1 158 ? 16.058 6.457 -0.450 1.00 93.56 158 GLY A N 1
ATOM 1172 C CA . GLY A 1 158 ? 14.755 7.107 -0.513 1.00 93.56 158 GLY A CA 1
ATOM 1173 C C . GLY A 1 158 ? 14.210 7.486 0.862 1.00 93.56 158 GLY A C 1
ATOM 1174 O O . GLY A 1 158 ? 14.481 6.829 1.872 1.00 93.56 158 GLY A O 1
ATOM 1175 N N . VAL A 1 159 ? 13.389 8.531 0.891 1.00 97.31 159 VAL A N 1
ATOM 1176 C CA . VAL A 1 159 ? 12.547 8.895 2.036 1.00 97.31 159 VAL A CA 1
ATOM 1177 C C . VAL A 1 159 ? 11.102 8.973 1.562 1.00 97.31 159 VAL A C 1
ATOM 1179 O O . VAL A 1 159 ? 10.839 9.542 0.504 1.00 97.31 159 VAL A O 1
ATOM 1182 N N . ASP A 1 160 ? 10.167 8.473 2.368 1.00 97.81 160 ASP A N 1
ATOM 1183 C CA . ASP A 1 160 ? 8.741 8.764 2.190 1.00 97.81 160 ASP A CA 1
ATOM 1184 C C . ASP A 1 160 ? 8.200 9.550 3.377 1.00 97.81 160 ASP A C 1
ATOM 1186 O O . ASP A 1 160 ? 8.659 9.380 4.511 1.00 97.81 160 ASP A O 1
ATOM 1190 N N . VAL A 1 161 ? 7.111 10.276 3.141 1.00 98.44 161 VAL A N 1
ATOM 1191 C CA . VAL A 1 161 ? 6.217 10.780 4.187 1.00 98.44 161 VAL A CA 1
ATOM 1192 C C . VAL A 1 161 ? 4.778 10.355 3.917 1.00 98.44 161 VAL A C 1
ATOM 1194 O O . VAL A 1 161 ? 4.348 10.224 2.771 1.00 98.44 161 VAL A O 1
ATOM 1197 N N . GLY A 1 162 ? 4.014 10.151 4.984 1.00 98.12 162 GLY A N 1
ATOM 1198 C CA . GLY A 1 162 ? 2.608 9.778 4.918 1.00 98.12 162 GLY A CA 1
ATOM 1199 C C . GLY A 1 162 ? 1.766 10.508 5.953 1.00 98.12 162 GLY A C 1
ATOM 1200 O O . GLY A 1 162 ? 2.239 10.849 7.038 1.00 98.12 162 GLY A O 1
ATOM 1201 N N . PHE A 1 163 ? 0.494 10.695 5.624 1.00 97.50 163 PHE A N 1
ATOM 1202 C CA . PHE A 1 163 ? -0.553 11.160 6.526 1.00 97.50 163 PHE A CA 1
ATOM 1203 C C . PHE A 1 163 ? -1.775 10.252 6.400 1.00 97.50 163 PHE A C 1
ATOM 1205 O O . PHE A 1 163 ? -2.108 9.760 5.318 1.00 97.50 163 PHE A O 1
ATOM 1212 N N . HIS A 1 164 ? -2.460 10.020 7.513 1.00 96.44 164 HIS A N 1
ATOM 1213 C CA . HIS A 1 164 ? -3.692 9.241 7.540 1.00 96.44 164 HIS A CA 1
ATOM 1214 C C . HIS A 1 164 ? -4.641 9.820 8.591 1.00 96.44 164 HIS A C 1
ATOM 1216 O O . HIS A 1 164 ? -4.221 10.118 9.709 1.00 96.44 164 HIS A O 1
ATOM 1222 N N . ALA A 1 165 ? -5.913 10.011 8.248 1.00 94.50 165 ALA A N 1
ATOM 1223 C CA . ALA A 1 165 ? -6.887 10.640 9.133 1.00 94.50 165 ALA A CA 1
ATOM 1224 C C . ALA A 1 165 ? -8.289 10.063 8.932 1.00 94.50 165 ALA A C 1
ATOM 1226 O O . ALA A 1 165 ? -8.812 10.062 7.819 1.00 94.50 165 ALA A O 1
ATOM 1227 N N . ALA A 1 166 ? -8.945 9.641 10.013 1.00 92.12 166 ALA A N 1
ATOM 1228 C CA . ALA A 1 166 ? -10.370 9.331 9.954 1.00 92.12 166 ALA A CA 1
ATOM 1229 C C . ALA A 1 166 ? -11.197 10.608 10.118 1.00 92.12 166 ALA A C 1
ATOM 1231 O O . ALA A 1 166 ? -11.235 11.213 11.191 1.00 92.12 166 ALA A O 1
ATOM 1232 N N . LEU A 1 167 ? -11.855 11.001 9.029 1.00 91.69 167 LEU A N 1
ATOM 1233 C CA . LEU A 1 167 ? -12.625 12.236 8.909 1.00 91.69 167 LEU A CA 1
ATOM 1234 C C . LEU A 1 167 ? -13.960 12.161 9.665 1.00 91.69 167 LEU A C 1
ATOM 1236 O O . LEU A 1 167 ? -14.480 13.182 10.109 1.00 91.69 167 LEU A O 1
ATOM 1240 N N . SER A 1 168 ? -14.520 10.959 9.834 1.00 90.56 168 SER A N 1
ATOM 1241 C CA . SER A 1 168 ? -15.748 10.739 10.607 1.00 90.56 168 SER A CA 1
ATOM 1242 C C . SER A 1 168 ? -15.746 9.361 11.291 1.00 90.56 168 SER A C 1
ATOM 1244 O O . SER A 1 168 ? -14.697 8.882 11.731 1.00 90.56 168 SER A O 1
ATOM 1246 N N . ASN A 1 169 ? -16.914 8.733 11.451 1.00 82.06 169 ASN A N 1
ATOM 1247 C CA . ASN A 1 169 ? -17.030 7.309 11.784 1.00 82.06 169 ASN A CA 1
ATOM 1248 C C . ASN A 1 169 ? -17.203 6.428 10.536 1.00 82.06 169 ASN A C 1
ATOM 1250 O O . ASN A 1 169 ? -17.008 5.224 10.627 1.00 82.06 169 ASN A O 1
ATOM 1254 N N . ASP A 1 170 ? -17.499 7.022 9.381 1.00 89.62 170 ASP A N 1
ATOM 1255 C CA . ASP A 1 170 ? -17.772 6.279 8.151 1.00 89.62 170 ASP A CA 1
ATOM 1256 C C . ASP A 1 170 ? -16.731 6.592 7.066 1.00 89.62 170 ASP A C 1
ATOM 1258 O O . ASP A 1 170 ? -16.661 5.874 6.080 1.00 89.62 170 ASP A O 1
ATOM 1262 N N . PHE A 1 171 ? -15.899 7.629 7.233 1.00 94.19 171 PHE A N 1
ATOM 1263 C CA . PHE A 1 171 ? -14.897 8.052 6.248 1.00 94.19 171 PHE A CA 1
ATOM 1264 C C . PHE A 1 171 ? -13.494 8.201 6.843 1.00 94.19 171 PHE A C 1
ATOM 1266 O O . PHE A 1 171 ? -13.328 8.764 7.932 1.00 94.19 171 PHE A O 1
ATOM 1273 N N . ALA A 1 172 ? -12.481 7.794 6.078 1.00 94.69 172 ALA A N 1
ATOM 1274 C CA . ALA A 1 172 ? -11.078 8.123 6.316 1.00 94.69 172 ALA A CA 1
ATOM 1275 C C . ALA A 1 172 ? -10.369 8.541 5.022 1.00 94.69 172 ALA A C 1
ATOM 1277 O O . ALA A 1 172 ? -10.808 8.212 3.924 1.00 94.69 172 ALA A O 1
ATOM 1278 N N . ALA A 1 173 ? -9.274 9.282 5.156 1.00 96.94 173 ALA A N 1
ATOM 1279 C CA . ALA A 1 173 ? -8.428 9.721 4.058 1.00 96.94 173 ALA A CA 1
ATOM 1280 C C . ALA A 1 173 ? -6.960 9.378 4.334 1.00 96.94 173 ALA A C 1
ATOM 1282 O O . ALA A 1 173 ? -6.510 9.346 5.483 1.00 96.94 173 ALA A O 1
ATOM 1283 N N . GLY A 1 174 ? -6.213 9.125 3.266 1.00 97.06 174 GLY A N 1
ATOM 1284 C CA . GLY A 1 174 ? -4.783 8.858 3.295 1.00 97.06 174 GLY A CA 1
ATOM 1285 C C . GLY A 1 174 ? -4.060 9.629 2.200 1.00 97.06 174 GLY A C 1
ATOM 1286 O O . GLY A 1 174 ? -4.593 9.819 1.108 1.00 97.06 174 GLY A O 1
ATOM 1287 N N . PHE A 1 175 ? -2.841 10.054 2.505 1.00 97.88 175 PHE A N 1
ATOM 1288 C CA . PHE A 1 175 ? -1.904 10.654 1.565 1.00 97.88 175 PHE A CA 1
ATOM 1289 C C . PHE A 1 175 ? -0.511 10.078 1.816 1.00 97.88 175 PHE A C 1
ATOM 1291 O O . PHE A 1 175 ? -0.125 9.880 2.970 1.00 97.88 175 PHE A O 1
ATOM 1298 N N . SER A 1 176 ? 0.261 9.859 0.759 1.00 97.50 176 SER A N 1
ATOM 1299 C CA . SER A 1 176 ? 1.688 9.559 0.855 1.00 97.50 176 SER A CA 1
ATOM 1300 C C . SER A 1 176 ? 2.453 10.199 -0.293 1.00 97.50 176 SER A C 1
ATOM 1302 O O . SER A 1 176 ? 1.985 10.173 -1.429 1.00 97.50 176 SER A O 1
ATOM 1304 N N . ALA A 1 177 ? 3.658 10.676 -0.011 1.00 97.19 177 ALA A N 1
ATOM 1305 C CA . ALA A 1 177 ? 4.652 11.018 -1.017 1.00 97.19 177 ALA A CA 1
ATOM 1306 C C . ALA A 1 177 ? 5.867 10.111 -0.793 1.00 97.19 177 ALA A C 1
ATOM 1308 O O . ALA A 1 177 ? 6.497 10.176 0.266 1.00 97.19 177 ALA A O 1
ATOM 1309 N N . GLY A 1 178 ? 6.135 9.223 -1.749 1.00 95.12 178 GLY A N 1
ATOM 1310 C CA . GLY A 1 178 ? 7.255 8.288 -1.722 1.00 95.12 178 GLY A CA 1
ATOM 1311 C C . GLY A 1 178 ? 8.451 8.789 -2.523 1.00 95.12 178 GLY A C 1
ATOM 1312 O O . GLY A 1 178 ? 8.272 9.472 -3.532 1.00 95.12 178 GLY A O 1
ATOM 1313 N N . ASN A 1 179 ? 9.658 8.435 -2.077 1.00 93.56 179 ASN A N 1
ATOM 1314 C CA . ASN A 1 179 ? 10.926 8.856 -2.686 1.00 93.56 179 ASN A CA 1
ATOM 1315 C C . ASN A 1 179 ? 11.101 10.386 -2.835 1.00 93.56 179 ASN A C 1
ATOM 1317 O O . ASN A 1 179 ? 11.732 10.854 -3.778 1.00 93.56 179 ASN A O 1
ATOM 1321 N N . ILE A 1 180 ? 10.632 11.184 -1.866 1.00 94.19 180 ILE A N 1
ATOM 1322 C CA . ILE A 1 180 ? 10.682 12.667 -1.904 1.00 94.19 180 ILE A CA 1
ATOM 1323 C C . ILE A 1 180 ? 12.100 13.269 -1.971 1.00 94.19 180 ILE A C 1
ATOM 1325 O O . ILE A 1 180 ? 12.256 14.473 -2.154 1.00 94.19 180 ILE A O 1
ATOM 1329 N N . THR A 1 181 ? 13.136 12.449 -1.783 1.00 89.81 181 THR A N 1
ATOM 1330 C CA . THR A 1 181 ? 14.550 12.812 -1.953 1.00 89.81 181 THR A CA 1
ATOM 1331 C C . THR A 1 181 ? 15.070 12.629 -3.382 1.00 89.81 181 THR A C 1
ATOM 1333 O O . THR A 1 181 ? 16.226 12.962 -3.624 1.00 89.81 181 THR A O 1
ATOM 1336 N N . ALA A 1 182 ? 14.255 12.104 -4.307 1.00 89.19 182 ALA A N 1
ATOM 1337 C CA . ALA A 1 182 ? 14.624 11.776 -5.690 1.00 89.19 182 ALA A CA 1
ATOM 1338 C C . ALA A 1 182 ? 15.978 11.028 -5.806 1.00 89.19 182 ALA A C 1
ATOM 1340 O O . ALA A 1 182 ? 16.883 11.492 -6.504 1.00 89.19 182 ALA A O 1
ATOM 1341 N N . PRO A 1 183 ? 16.172 9.902 -5.087 1.00 87.00 183 PRO A N 1
ATOM 1342 C CA . PRO A 1 183 ? 17.470 9.239 -5.006 1.00 87.00 183 PRO A CA 1
ATOM 1343 C C . PRO A 1 183 ? 17.930 8.707 -6.368 1.00 87.00 183 PRO A C 1
ATOM 1345 O O . PRO A 1 183 ? 17.163 8.073 -7.090 1.00 87.00 183 PRO A O 1
ATOM 1348 N N . MET A 1 184 ? 19.203 8.920 -6.691 1.00 85.19 184 MET A N 1
ATOM 1349 C CA . MET A 1 184 ? 19.860 8.385 -7.891 1.00 85.19 184 MET A CA 1
ATOM 1350 C C . MET A 1 184 ? 20.552 7.053 -7.559 1.00 85.19 184 MET A C 1
ATOM 1352 O O . MET A 1 184 ? 20.940 6.825 -6.409 1.00 85.19 184 MET A O 1
ATOM 1356 N N . LEU A 1 185 ? 20.708 6.162 -8.544 1.00 82.94 185 LEU A N 1
ATOM 1357 C CA . LEU A 1 185 ? 21.315 4.840 -8.348 1.00 82.94 185 LEU A CA 1
ATOM 1358 C C . LEU A 1 185 ? 22.761 4.799 -8.849 1.00 82.94 185 LEU A C 1
ATOM 1360 O O . LEU A 1 185 ? 23.046 4.446 -9.990 1.00 82.94 185 LEU A O 1
ATOM 1364 N N . GLY A 1 186 ? 23.702 5.088 -7.950 1.00 75.19 186 GLY A N 1
ATOM 1365 C CA . GLY A 1 186 ? 25.119 5.170 -8.305 1.00 75.19 186 GLY A CA 1
ATOM 1366 C C . GLY A 1 186 ? 25.420 6.437 -9.111 1.00 75.19 186 GLY A C 1
ATOM 1367 O O . GLY A 1 186 ? 24.960 7.515 -8.753 1.00 75.19 186 GLY A O 1
ATOM 1368 N N . ALA A 1 187 ? 26.217 6.316 -10.175 1.00 68.38 187 ALA A N 1
ATOM 1369 C CA . ALA A 1 187 ? 26.648 7.439 -11.015 1.00 68.38 187 ALA A CA 1
ATOM 1370 C C . ALA A 1 187 ? 25.780 7.595 -12.282 1.00 68.38 187 ALA A C 1
ATOM 1372 O O . ALA A 1 187 ? 26.304 7.690 -13.390 1.00 68.38 187 ALA A O 1
ATOM 1373 N N . THR A 1 188 ? 24.454 7.559 -12.125 1.00 68.94 188 THR A N 1
ATOM 1374 C CA . THR A 1 188 ? 23.475 7.744 -13.210 1.00 68.94 188 THR A CA 1
ATOM 1375 C C . THR A 1 188 ? 22.829 9.122 -13.139 1.00 68.94 188 THR A C 1
ATOM 1377 O O . THR A 1 188 ? 22.441 9.547 -12.055 1.00 68.94 188 THR A O 1
ATOM 1380 N N . ASP A 1 189 ? 22.588 9.760 -14.287 1.00 69.44 189 ASP A N 1
ATOM 1381 C CA . ASP A 1 189 ? 21.840 11.028 -14.371 1.00 69.44 189 ASP A CA 1
ATOM 1382 C C . ASP A 1 189 ? 20.309 10.863 -14.202 1.00 69.44 189 ASP A C 1
ATOM 1384 O O . ASP A 1 189 ? 19.563 11.841 -14.227 1.00 69.44 189 ASP A O 1
ATOM 1388 N N . GLU A 1 190 ? 19.822 9.632 -14.012 1.00 74.06 190 GLU A N 1
ATOM 1389 C CA . GLU A 1 190 ? 18.410 9.320 -13.767 1.00 74.06 190 GLU A CA 1
ATOM 1390 C C . GLU A 1 190 ? 18.136 9.139 -12.261 1.00 74.06 190 GLU A C 1
ATOM 1392 O O . GLU A 1 190 ? 18.791 8.351 -11.572 1.00 74.06 190 GLU A O 1
ATOM 1397 N N . ALA A 1 191 ? 17.163 9.898 -11.750 1.00 84.19 191 ALA A N 1
ATOM 1398 C CA . ALA A 1 191 ? 16.646 9.787 -10.389 1.00 84.19 191 ALA A CA 1
ATOM 1399 C C . ALA A 1 191 ? 15.453 8.822 -10.341 1.00 84.19 191 ALA A C 1
ATOM 1401 O O . ALA A 1 191 ? 14.681 8.739 -11.296 1.00 84.19 191 ALA A O 1
ATOM 1402 N N . LEU A 1 192 ? 15.270 8.117 -9.223 1.00 85.56 192 LEU A N 1
ATOM 1403 C CA . LEU A 1 192 ? 14.155 7.184 -9.065 1.00 85.56 192 LEU A CA 1
ATOM 1404 C C . LEU A 1 192 ? 12.787 7.896 -9.018 1.00 85.56 192 LEU A C 1
ATOM 1406 O O . LEU A 1 192 ? 12.702 9.021 -8.512 1.00 85.56 192 LEU A O 1
ATOM 1410 N N . PRO A 1 193 ? 11.708 7.229 -9.487 1.00 85.31 193 PRO A N 1
ATOM 1411 C CA . PRO A 1 193 ? 10.346 7.760 -9.472 1.00 85.31 193 PRO A CA 1
ATOM 1412 C C . PRO A 1 193 ? 9.920 8.328 -8.114 1.00 85.31 193 PRO A C 1
ATOM 1414 O O . PRO A 1 193 ? 10.170 7.722 -7.067 1.00 85.31 193 PRO A O 1
ATOM 1417 N N . GLN A 1 194 ? 9.225 9.468 -8.146 1.00 90.94 194 GLN A N 1
ATOM 1418 C CA . GLN A 1 194 ? 8.596 10.079 -6.973 1.00 90.94 194 GLN A CA 1
ATOM 1419 C C . GLN A 1 194 ? 7.091 9.845 -7.049 1.00 90.94 194 GLN A C 1
ATOM 1421 O O . GLN A 1 194 ? 6.431 10.353 -7.957 1.00 90.94 194 GLN A O 1
ATOM 1426 N N . LEU A 1 195 ? 6.546 9.078 -6.104 1.00 91.19 195 LEU A N 1
ATOM 1427 C CA . LEU A 1 195 ? 5.187 8.545 -6.192 1.00 91.19 195 LEU A CA 1
ATOM 1428 C C . LEU A 1 195 ? 4.262 9.183 -5.153 1.00 91.19 195 LEU A C 1
ATOM 1430 O O . LEU A 1 195 ? 4.371 8.928 -3.952 1.00 91.19 195 LEU A O 1
ATOM 1434 N N . TYR A 1 196 ? 3.314 9.984 -5.625 1.00 95.06 196 TYR A N 1
ATOM 1435 C CA . TYR A 1 196 ? 2.325 10.668 -4.800 1.00 95.06 196 TYR A CA 1
ATOM 1436 C C . TYR A 1 196 ? 0.995 9.921 -4.874 1.00 95.06 196 TYR A C 1
ATOM 1438 O O . TYR A 1 196 ? 0.435 9.763 -5.955 1.00 95.06 196 TYR A O 1
ATOM 1446 N N . ARG A 1 197 ? 0.471 9.479 -3.728 1.00 95.62 197 ARG A N 1
ATOM 1447 C CA . ARG A 1 197 ? -0.831 8.803 -3.615 1.00 95.62 197 ARG A CA 1
ATOM 1448 C C . ARG A 1 197 ? -1.772 9.607 -2.730 1.00 95.62 197 ARG A C 1
ATOM 1450 O O . ARG A 1 197 ? -1.364 10.093 -1.673 1.00 95.62 197 ARG A O 1
ATOM 1457 N N . MET A 1 198 ? -3.040 9.696 -3.113 1.00 97.50 198 MET A N 1
ATOM 1458 C CA . MET A 1 198 ? -4.108 10.248 -2.276 1.00 97.50 198 MET A CA 1
ATOM 1459 C C . MET A 1 198 ? -5.369 9.401 -2.407 1.00 97.50 198 MET A C 1
ATOM 1461 O O . MET A 1 198 ? -5.711 8.962 -3.499 1.00 97.50 198 MET A O 1
ATOM 1465 N N . GLY A 1 199 ? -6.081 9.165 -1.310 1.00 97.12 199 GLY A N 1
ATOM 1466 C CA . GLY A 1 199 ? -7.268 8.318 -1.347 1.00 97.12 199 GLY A CA 1
ATOM 1467 C C . GLY A 1 199 ? -8.216 8.527 -0.182 1.00 97.12 199 GLY A C 1
ATOM 1468 O O . GLY A 1 199 ? -7.833 8.986 0.895 1.00 97.12 199 GLY A O 1
ATOM 1469 N N . ILE A 1 200 ? -9.468 8.146 -0.409 1.00 97.25 200 ILE A N 1
ATOM 1470 C CA . ILE A 1 200 ? -10.573 8.189 0.544 1.00 97.25 200 ILE A CA 1
ATOM 1471 C C . ILE A 1 200 ? -11.190 6.795 0.657 1.00 97.25 200 ILE A C 1
ATOM 1473 O O . ILE A 1 200 ? -11.299 6.062 -0.326 1.00 97.25 200 ILE A O 1
ATOM 1477 N N . SER A 1 201 ? -11.569 6.416 1.869 1.00 96.00 201 SER A N 1
ATOM 1478 C CA . SER A 1 201 ? -12.202 5.140 2.171 1.00 96.00 201 SER A CA 1
ATOM 1479 C C . SER A 1 201 ? -13.509 5.344 2.927 1.00 96.00 201 SER A C 1
ATOM 1481 O O . SER A 1 201 ? -13.631 6.251 3.754 1.00 96.00 201 SER A O 1
ATOM 1483 N N . TYR A 1 202 ? -14.500 4.513 2.603 1.00 95.19 202 TYR A N 1
ATOM 1484 C CA . TYR A 1 202 ? -15.863 4.580 3.126 1.00 95.19 202 TYR A CA 1
ATOM 1485 C C . TYR A 1 202 ? -16.257 3.254 3.789 1.00 95.19 202 TYR A C 1
ATOM 1487 O O . TYR A 1 202 ? -16.086 2.185 3.203 1.00 95.19 202 TYR A O 1
ATOM 1495 N N . TYR A 1 203 ? -16.798 3.335 5.004 1.00 92.31 203 TYR A N 1
ATOM 1496 C CA . TYR A 1 203 ? -17.067 2.227 5.924 1.00 92.31 203 TYR A CA 1
ATOM 1497 C C . TYR A 1 203 ? -18.550 2.210 6.361 1.00 92.31 203 TYR A C 1
ATOM 1499 O O . TYR A 1 203 ? -18.847 2.476 7.526 1.00 92.31 203 TYR A O 1
ATOM 1507 N N . PRO A 1 204 ? -19.510 1.929 5.455 1.00 87.12 204 PRO A N 1
ATOM 1508 C CA . PRO A 1 204 ? -20.947 2.032 5.748 1.00 87.12 204 PRO A CA 1
ATOM 1509 C C . PRO A 1 204 ? -21.479 1.030 6.784 1.00 87.12 204 PRO A C 1
ATOM 1511 O O . PRO A 1 204 ? -22.561 1.238 7.330 1.00 87.12 204 PRO A O 1
ATOM 1514 N N . ASP A 1 205 ? -20.776 -0.079 7.026 1.00 83.38 205 ASP A N 1
ATOM 1515 C CA . ASP A 1 205 ? -21.131 -1.063 8.054 1.00 83.38 205 ASP A CA 1
ATOM 1516 C C . ASP A 1 205 ? -19.882 -1.850 8.494 1.00 83.38 205 ASP A C 1
ATOM 1518 O O . ASP A 1 205 ? -18.839 -1.835 7.831 1.00 83.38 205 ASP A O 1
ATOM 1522 N N . ALA A 1 206 ? -19.978 -2.566 9.612 1.00 75.81 206 ALA A N 1
ATOM 1523 C CA . ALA A 1 206 ? -18.884 -3.367 10.149 1.00 75.81 206 ALA A CA 1
ATOM 1524 C C . ALA A 1 206 ? -18.530 -4.531 9.203 1.00 75.81 206 ALA A C 1
ATOM 1526 O O . ALA A 1 206 ? -19.236 -5.537 9.137 1.00 75.81 206 ALA A O 1
ATOM 1527 N N . GLY A 1 207 ? -17.404 -4.400 8.495 1.00 83.31 207 GLY A N 1
ATOM 1528 C CA . GLY A 1 207 ? -16.933 -5.386 7.519 1.00 83.31 207 GLY A CA 1
ATOM 1529 C C . GLY A 1 207 ? -17.326 -5.102 6.067 1.00 83.31 207 GLY A C 1
ATOM 1530 O O . GLY A 1 207 ? -17.274 -6.023 5.257 1.00 83.31 207 GLY A O 1
ATOM 1531 N N . LEU A 1 208 ? -17.698 -3.862 5.737 1.00 90.56 208 LEU A N 1
ATOM 1532 C CA . LEU A 1 208 ? -17.840 -3.382 4.362 1.00 90.56 208 LEU A CA 1
ATOM 1533 C C . LEU A 1 208 ? -16.969 -2.131 4.174 1.00 90.56 208 LEU A C 1
ATOM 1535 O O . LEU A 1 208 ? -17.108 -1.172 4.933 1.00 90.56 208 LEU A O 1
ATOM 1539 N N . ILE A 1 209 ? -16.068 -2.153 3.190 1.00 93.56 209 ILE A N 1
ATOM 1540 C CA . ILE A 1 209 ? -15.145 -1.053 2.873 1.00 93.56 209 ILE A CA 1
ATOM 1541 C C . ILE A 1 209 ? -15.224 -0.748 1.378 1.00 93.56 209 ILE A C 1
ATOM 1543 O O . ILE A 1 209 ? -15.173 -1.670 0.566 1.00 93.56 209 ILE A O 1
ATOM 1547 N N . PHE A 1 210 ? -15.255 0.532 1.019 1.00 95.94 210 PHE A N 1
ATOM 1548 C CA . PHE A 1 210 ? -14.974 1.016 -0.334 1.00 95.94 210 PHE A CA 1
ATOM 1549 C C . PHE A 1 210 ? -13.753 1.933 -0.321 1.00 95.94 210 PHE A C 1
ATOM 1551 O O . PHE A 1 210 ? -13.506 2.626 0.667 1.00 95.94 210 PHE A O 1
ATOM 1558 N N . LEU A 1 211 ? -13.008 1.937 -1.419 1.00 94.88 211 LEU A N 1
ATOM 1559 C CA . LEU A 1 211 ? -11.792 2.710 -1.640 1.00 94.88 211 LEU A CA 1
ATOM 1560 C C . LEU A 1 211 ? -11.884 3.428 -2.987 1.00 94.88 211 LEU A C 1
ATOM 1562 O O . LEU A 1 211 ? -12.213 2.800 -3.995 1.00 94.88 211 LEU A O 1
ATOM 1566 N N . LEU A 1 212 ? -11.523 4.709 -2.995 1.00 96.94 212 LEU A N 1
ATOM 1567 C CA . LEU A 1 212 ? -11.128 5.447 -4.191 1.00 96.94 212 LEU A CA 1
ATOM 1568 C C . LEU A 1 212 ? -9.782 6.125 -3.916 1.00 96.94 212 LEU A C 1
ATOM 1570 O O . LEU A 1 212 ? -9.628 6.824 -2.914 1.00 96.94 212 LEU A O 1
ATOM 1574 N N . GLU A 1 213 ? -8.816 5.919 -4.798 1.00 96.69 213 GLU A N 1
ATOM 1575 C CA . GLU A 1 213 ? -7.443 6.403 -4.671 1.00 96.69 213 GLU A CA 1
ATOM 1576 C C . GLU A 1 213 ? -6.906 6.835 -6.037 1.00 96.69 213 GLU A C 1
ATOM 1578 O O . GLU A 1 213 ? -7.324 6.319 -7.072 1.00 96.69 213 GLU A O 1
ATOM 1583 N N . THR A 1 214 ? -5.986 7.793 -6.048 1.00 94.75 214 THR A N 1
ATOM 1584 C CA . THR A 1 214 ? -5.209 8.166 -7.229 1.00 94.75 214 THR A CA 1
ATOM 1585 C C . THR A 1 214 ? -3.721 8.106 -6.915 1.00 94.75 214 THR A C 1
ATOM 1587 O O . THR A 1 214 ? -3.307 8.458 -5.805 1.00 94.75 214 THR A O 1
ATOM 1590 N N . SER A 1 215 ? -2.916 7.661 -7.884 1.00 92.56 215 SER A N 1
ATOM 1591 C CA . SER A 1 215 ? -1.453 7.698 -7.808 1.00 92.56 215 SER A CA 1
ATOM 1592 C C . SER A 1 215 ? -0.861 8.473 -8.986 1.00 92.56 215 SER A C 1
ATOM 1594 O O . SER A 1 215 ? -1.361 8.429 -10.115 1.00 92.56 215 SER A O 1
ATOM 1596 N N . LYS A 1 216 ? 0.189 9.246 -8.703 1.00 90.88 216 LYS A N 1
ATOM 1597 C CA . LYS A 1 216 ? 0.915 10.064 -9.671 1.00 90.88 216 LYS A CA 1
ATOM 1598 C C . LYS A 1 216 ? 2.415 9.904 -9.466 1.00 90.88 216 LYS A C 1
ATOM 1600 O O . LYS A 1 216 ? 2.955 10.347 -8.456 1.00 90.88 216 LYS A O 1
ATOM 1605 N N . ASP A 1 217 ? 3.069 9.311 -10.455 1.00 86.69 217 ASP A N 1
ATOM 1606 C CA . ASP A 1 217 ? 4.508 9.445 -10.657 1.00 86.69 217 ASP A CA 1
ATOM 1607 C C . ASP A 1 217 ? 4.809 10.790 -11.350 1.00 86.69 217 ASP A C 1
ATOM 1609 O O . ASP A 1 217 ? 4.064 11.223 -12.236 1.00 86.69 217 ASP A O 1
ATOM 1613 N N . LEU A 1 218 ? 5.887 11.458 -10.938 1.00 82.12 218 LEU A N 1
ATOM 1614 C CA . LEU A 1 218 ? 6.395 12.685 -11.563 1.00 82.12 218 LEU A CA 1
ATOM 1615 C C . LEU A 1 218 ? 7.166 12.419 -12.868 1.00 82.12 218 LEU A C 1
ATOM 1617 O O . LEU A 1 218 ? 7.262 13.328 -13.692 1.00 82.12 218 LEU A O 1
ATOM 1621 N N . LEU A 1 219 ? 7.693 11.206 -13.075 1.00 72.19 219 LEU A N 1
ATOM 1622 C CA . LEU A 1 219 ? 8.336 10.784 -14.332 1.00 72.19 219 LEU A CA 1
ATOM 1623 C C . LEU A 1 219 ? 7.328 10.178 -15.332 1.00 72.19 219 LEU A C 1
ATOM 1625 O O . LEU A 1 219 ? 7.558 10.155 -16.546 1.00 72.19 219 LEU A O 1
ATOM 1629 N N . GLY A 1 220 ? 6.179 9.712 -14.841 1.00 67.19 220 GLY A N 1
ATOM 1630 C CA . GLY A 1 220 ? 5.016 9.341 -15.642 1.00 67.19 220 GLY A CA 1
ATOM 1631 C C . GLY A 1 220 ? 4.238 10.569 -16.125 1.00 67.19 220 GLY A C 1
ATOM 1632 O O . GLY A 1 220 ? 4.042 11.521 -15.377 1.00 67.19 220 GLY A O 1
ATOM 1633 N N . ASP A 1 221 ? 3.721 10.552 -17.357 1.00 61.19 221 ASP A N 1
ATOM 1634 C CA . ASP A 1 221 ? 2.869 11.646 -17.859 1.00 61.19 221 ASP A CA 1
ATOM 1635 C C . ASP A 1 221 ? 1.415 11.528 -17.341 1.00 61.19 221 ASP A C 1
ATOM 1637 O O . ASP A 1 221 ? 0.788 12.536 -17.014 1.00 61.19 221 ASP A O 1
ATOM 1641 N N . GLU A 1 222 ? 0.900 10.308 -17.157 1.00 76.56 222 GLU A N 1
ATOM 1642 C CA . GLU A 1 222 ? -0.505 10.018 -16.810 1.00 76.56 222 GLU A CA 1
ATOM 1643 C C . GLU A 1 222 ? -0.800 10.053 -15.291 1.00 76.56 222 GLU A C 1
ATOM 1645 O O . GLU A 1 222 ? 0.112 10.081 -14.463 1.00 76.56 222 GLU A O 1
ATOM 1650 N N . LEU A 1 223 ? -2.085 10.069 -14.918 1.00 85.06 223 LEU A N 1
ATOM 1651 C CA . LEU A 1 223 ? -2.588 9.933 -13.542 1.00 85.06 223 LEU A CA 1
ATOM 1652 C C . LEU A 1 223 ? -3.332 8.595 -13.427 1.00 85.06 223 LEU A C 1
ATOM 1654 O O . LEU A 1 223 ? -4.222 8.322 -14.235 1.00 85.06 223 LEU A O 1
ATOM 1658 N N . ALA A 1 224 ? -2.984 7.765 -12.444 1.00 88.75 224 ALA A N 1
ATOM 1659 C CA . ALA A 1 224 ? -3.663 6.497 -12.206 1.00 88.75 224 ALA A CA 1
ATOM 1660 C C . ALA A 1 224 ? -4.820 6.666 -11.211 1.00 88.75 224 ALA A C 1
ATOM 1662 O O . ALA A 1 224 ? -4.727 7.427 -10.247 1.00 88.75 224 ALA A O 1
ATOM 1663 N N . TYR A 1 225 ? -5.899 5.921 -11.437 1.00 91.12 225 TYR A N 1
ATOM 1664 C CA . TYR A 1 225 ? -7.054 5.803 -10.553 1.00 91.12 225 TYR A CA 1
ATOM 1665 C C . TYR A 1 225 ? -7.188 4.349 -10.100 1.00 91.12 225 TYR A C 1
ATOM 1667 O O . TYR A 1 225 ? -7.104 3.428 -10.915 1.00 91.12 225 TYR A O 1
ATOM 1675 N N . HIS A 1 226 ? -7.443 4.153 -8.812 1.00 94.31 226 HIS A N 1
ATOM 1676 C CA . HIS A 1 226 ? -7.602 2.859 -8.162 1.00 94.31 226 HIS A CA 1
ATOM 1677 C C . HIS A 1 226 ? -8.928 2.839 -7.408 1.00 94.31 226 HIS A C 1
ATOM 1679 O O . HIS A 1 226 ? -9.259 3.772 -6.673 1.00 94.31 226 HIS A O 1
ATOM 1685 N N . GLY A 1 227 ? -9.692 1.768 -7.582 1.00 95.44 227 GLY A N 1
ATOM 1686 C CA . GLY A 1 227 ? -10.977 1.583 -6.924 1.00 95.44 227 GLY A CA 1
ATOM 1687 C C . GLY A 1 227 ? -11.082 0.188 -6.333 1.00 95.44 227 GLY A C 1
ATOM 1688 O O . GLY A 1 227 ? -10.712 -0.780 -6.989 1.00 95.44 227 GLY A O 1
ATOM 1689 N N . GLY A 1 228 ? -11.604 0.060 -5.117 1.00 96.81 228 GLY A N 1
ATOM 1690 C CA . GLY A 1 228 ? -11.677 -1.231 -4.432 1.00 96.81 228 GLY A CA 1
ATOM 1691 C C . GLY A 1 228 ? -12.886 -1.358 -3.518 1.00 96.81 228 GLY A C 1
ATOM 1692 O O . GLY A 1 228 ? -13.375 -0.369 -2.974 1.00 96.81 228 GLY A O 1
ATOM 1693 N N . ALA A 1 229 ? -13.355 -2.587 -3.327 1.00 96.56 229 ALA A N 1
ATOM 1694 C CA . ALA A 1 229 ? -14.430 -2.928 -2.409 1.00 96.56 229 ALA A CA 1
ATOM 1695 C C . ALA A 1 229 ? -14.108 -4.235 -1.659 1.00 96.56 229 ALA A C 1
ATOM 1697 O O . ALA A 1 229 ? -13.868 -5.272 -2.278 1.00 96.56 229 ALA A O 1
ATOM 1698 N N . GLU A 1 230 ? -14.135 -4.195 -0.324 1.00 95.69 230 GLU A N 1
ATOM 1699 C CA . GLU A 1 230 ? -13.873 -5.330 0.575 1.00 95.69 230 GLU A CA 1
ATOM 1700 C C . GLU A 1 230 ? -15.134 -5.658 1.384 1.00 95.69 230 GLU A C 1
ATOM 1702 O O . GLU A 1 230 ? -15.728 -4.766 1.995 1.00 95.69 230 GLU A O 1
ATOM 1707 N N . ILE A 1 231 ? -15.542 -6.932 1.408 1.00 93.56 231 ILE A N 1
ATOM 1708 C CA . ILE A 1 231 ? -16.739 -7.392 2.123 1.00 93.56 231 ILE A CA 1
ATOM 1709 C C . ILE A 1 231 ? -16.497 -8.683 2.918 1.00 93.56 231 ILE A C 1
ATOM 1711 O O . ILE A 1 231 ? -16.138 -9.734 2.381 1.00 93.56 231 ILE A O 1
ATOM 1715 N N . ASN A 1 232 ? -16.732 -8.621 4.228 1.00 91.19 232 ASN A N 1
ATOM 1716 C CA . ASN A 1 232 ? -16.620 -9.753 5.146 1.00 91.19 232 ASN A CA 1
ATOM 1717 C C . ASN A 1 232 ? -17.913 -10.580 5.139 1.00 91.19 232 ASN A C 1
ATOM 1719 O O . ASN A 1 232 ? -18.860 -10.288 5.868 1.00 91.19 232 ASN A O 1
ATOM 1723 N N . ILE A 1 233 ? -17.938 -11.645 4.334 1.00 88.38 233 ILE A N 1
ATOM 1724 C CA . ILE A 1 233 ? -19.062 -12.596 4.262 1.00 88.38 233 ILE A CA 1
ATOM 1725 C C . ILE A 1 233 ? -19.204 -13.362 5.589 1.00 88.38 233 ILE A C 1
ATOM 1727 O O . ILE A 1 233 ? -20.311 -13.667 6.032 1.00 88.38 233 ILE A O 1
ATOM 1731 N N . SER A 1 234 ? -18.085 -13.645 6.260 1.00 87.69 234 SER A N 1
ATOM 1732 C CA . SER A 1 234 ? -18.052 -14.122 7.645 1.00 87.69 234 SER A CA 1
ATOM 1733 C C . SER A 1 234 ? -16.784 -13.634 8.351 1.00 87.69 234 SER A C 1
ATOM 1735 O O . SER A 1 234 ? -15.886 -13.097 7.708 1.00 87.69 234 SER A O 1
ATOM 1737 N N . LYS A 1 235 ? -16.649 -13.890 9.659 1.00 81.81 235 LYS A N 1
ATOM 1738 C CA . LYS A 1 235 ? -15.383 -13.648 10.383 1.00 81.81 235 LYS A CA 1
ATOM 1739 C C . LYS A 1 235 ? -14.171 -14.342 9.743 1.00 81.81 235 LYS A C 1
ATOM 1741 O O . LYS A 1 235 ? -13.065 -13.819 9.814 1.00 81.81 235 LYS A O 1
ATOM 1746 N N . HIS A 1 236 ? -14.392 -15.497 9.111 1.00 89.12 236 HIS A N 1
ATOM 1747 C CA . HIS A 1 236 ? -13.342 -16.324 8.521 1.00 89.12 236 HIS A CA 1
ATOM 1748 C C . HIS A 1 236 ? -13.170 -16.120 7.012 1.00 89.12 236 HIS A C 1
ATOM 1750 O O . HIS A 1 236 ? -12.243 -16.694 6.451 1.00 89.12 236 HIS A O 1
ATOM 1756 N N . PHE A 1 237 ? -14.057 -15.369 6.343 1.00 94.25 237 PHE A N 1
ATOM 1757 C CA . PHE A 1 237 ? -14.043 -15.239 4.884 1.00 94.25 237 PHE A CA 1
ATOM 1758 C C . PHE A 1 237 ? -14.404 -13.828 4.417 1.00 94.25 237 PHE A C 1
ATOM 1760 O O . PHE A 1 237 ? -15.516 -13.342 4.652 1.00 94.25 237 PHE A O 1
ATOM 1767 N N . THR A 1 238 ? -13.477 -13.229 3.680 1.00 95.19 238 THR A N 1
ATOM 1768 C CA . THR A 1 238 ? -13.583 -11.911 3.054 1.00 95.19 238 THR A CA 1
ATOM 1769 C C . THR A 1 238 ? -13.537 -12.066 1.537 1.00 95.19 238 THR A C 1
ATOM 1771 O O . THR A 1 238 ? -12.693 -12.800 1.032 1.00 95.19 238 THR A O 1
ATOM 1774 N N . PHE A 1 239 ? -14.387 -11.351 0.802 1.00 97.25 239 PHE A N 1
ATOM 1775 C CA . PHE A 1 239 ? -14.279 -11.193 -0.652 1.00 97.25 239 PHE A CA 1
ATOM 1776 C C . PHE A 1 239 ? -13.838 -9.765 -0.996 1.00 97.25 239 PHE A C 1
ATOM 1778 O O . PHE A 1 239 ? -14.154 -8.822 -0.265 1.00 97.25 239 PHE A O 1
ATOM 1785 N N . ARG A 1 240 ? -13.089 -9.607 -2.088 1.00 97.38 240 ARG A N 1
ATOM 1786 C CA . ARG A 1 240 ? -12.560 -8.326 -2.572 1.00 97.38 240 ARG A CA 1
ATOM 1787 C C . ARG A 1 240 ? -12.665 -8.244 -4.088 1.00 97.38 240 ARG A C 1
ATOM 1789 O O . ARG A 1 240 ? -12.437 -9.241 -4.773 1.00 97.38 240 ARG A O 1
ATOM 1796 N N . ALA A 1 241 ? -12.973 -7.061 -4.598 1.00 97.69 241 ALA A N 1
ATOM 1797 C CA . ALA A 1 241 ? -12.891 -6.753 -6.019 1.00 97.69 241 ALA A CA 1
ATOM 1798 C C . ALA A 1 2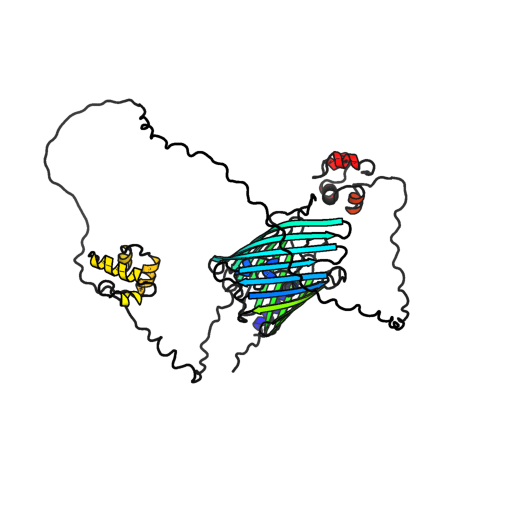41 ? -12.528 -5.280 -6.231 1.00 97.69 241 ALA A C 1
ATOM 1800 O O . ALA A 1 241 ? -12.824 -4.432 -5.385 1.00 97.69 241 ALA A O 1
ATOM 1801 N N . GLY A 1 242 ? -11.915 -4.964 -7.369 1.00 97.00 242 GLY A N 1
ATOM 1802 C CA . GLY A 1 242 ? -11.463 -3.609 -7.660 1.00 97.00 242 GLY A CA 1
ATOM 1803 C C . GLY A 1 242 ? -11.043 -3.381 -9.106 1.00 97.00 242 GLY A C 1
ATOM 1804 O O . GLY A 1 242 ? -11.016 -4.303 -9.919 1.00 97.00 242 GLY A O 1
ATOM 1805 N N . THR A 1 243 ? -10.689 -2.139 -9.405 1.00 94.94 243 THR A N 1
ATOM 1806 C CA . THR A 1 243 ? -10.307 -1.614 -10.717 1.00 94.94 243 THR A CA 1
ATOM 1807 C C . THR A 1 243 ? -9.012 -0.808 -10.607 1.00 94.94 243 THR A C 1
ATOM 1809 O O . THR A 1 243 ? -8.761 -0.173 -9.579 1.00 94.94 243 THR A O 1
ATOM 1812 N N . ARG A 1 244 ? -8.224 -0.774 -11.678 1.00 89.62 244 ARG A N 1
ATOM 1813 C CA . ARG A 1 244 ? -7.155 0.208 -11.898 1.00 89.62 244 ARG A CA 1
ATOM 1814 C C . ARG A 1 244 ? -7.302 0.805 -13.291 1.00 89.62 244 ARG A C 1
ATOM 1816 O O . ARG A 1 244 ? -7.629 0.078 -14.227 1.00 89.62 244 ARG A O 1
ATOM 1823 N N . SER A 1 245 ? -7.043 2.103 -13.442 1.00 87.75 245 SER A N 1
ATOM 1824 C CA . SER A 1 245 ? -7.082 2.752 -14.757 1.00 87.75 245 SER A CA 1
ATOM 1825 C C . SER A 1 245 ? -5.816 2.514 -15.571 1.00 87.75 245 SER A C 1
ATOM 1827 O O . SER A 1 245 ? -5.936 2.370 -16.778 1.00 87.75 245 SER A O 1
ATOM 1829 N N . ASN A 1 246 ? -4.635 2.454 -14.938 1.00 82.38 246 ASN A N 1
ATOM 1830 C CA . ASN A 1 246 ? -3.348 2.396 -15.636 1.00 82.38 246 ASN A CA 1
ATOM 1831 C C . ASN A 1 246 ? -2.408 1.304 -15.074 1.00 82.38 246 ASN A C 1
ATOM 1833 O O . ASN A 1 246 ? -2.135 1.315 -13.867 1.00 82.38 246 ASN A O 1
ATOM 1837 N N . PRO A 1 247 ? -1.925 0.357 -15.905 1.00 79.75 247 PRO A N 1
ATOM 1838 C CA . PRO A 1 247 ? -2.640 -0.133 -17.088 1.00 79.75 247 PRO A CA 1
ATOM 1839 C C . PRO A 1 247 ? -4.050 -0.596 -16.688 1.00 79.75 247 PRO A C 1
ATOM 1841 O O . PRO A 1 247 ? -4.257 -1.031 -15.554 1.00 79.75 247 PRO A O 1
ATOM 1844 N N . SER A 1 248 ? -5.023 -0.484 -17.590 1.00 84.62 248 SER A N 1
ATOM 1845 C CA . SER A 1 248 ? -6.435 -0.707 -17.265 1.00 84.62 248 SER A CA 1
ATOM 1846 C C . SER A 1 248 ? -6.755 -2.171 -16.959 1.00 84.62 248 SER A C 1
ATOM 1848 O O . SER A 1 248 ? -6.537 -3.051 -17.789 1.00 84.62 248 SER A O 1
ATOM 1850 N N . GLY A 1 249 ? -7.305 -2.453 -15.775 1.00 87.50 249 GLY A N 1
ATOM 1851 C CA . GLY A 1 249 ? -7.537 -3.833 -15.346 1.00 87.50 249 GLY A CA 1
ATOM 1852 C C . GLY A 1 249 ? -8.510 -3.988 -14.182 1.00 87.50 249 GLY A C 1
ATOM 1853 O O . GLY A 1 249 ? -8.588 -3.149 -13.285 1.00 87.50 249 GLY A O 1
ATOM 1854 N N . ILE A 1 250 ? -9.233 -5.107 -14.188 1.00 94.25 250 ILE A N 1
ATOM 1855 C CA . ILE A 1 250 ? -10.128 -5.546 -13.110 1.00 94.25 250 ILE A CA 1
ATOM 1856 C C . ILE A 1 250 ? -9.387 -6.560 -12.228 1.00 94.25 250 ILE A C 1
ATOM 1858 O O . ILE A 1 250 ? -8.586 -7.367 -12.708 1.00 94.25 250 ILE A O 1
ATOM 1862 N N . SER A 1 251 ? -9.679 -6.540 -10.933 1.00 96.75 251 SER A N 1
ATOM 1863 C CA . SER A 1 251 ? -9.111 -7.434 -9.926 1.00 96.75 251 SER A CA 1
ATOM 1864 C C . SER A 1 251 ? -10.196 -8.067 -9.059 1.00 96.75 251 SER A C 1
ATOM 1866 O O . SER A 1 251 ? -11.233 -7.454 -8.794 1.00 96.75 251 SER A O 1
ATOM 1868 N N . MET A 1 252 ? -9.949 -9.294 -8.602 1.00 98.12 252 MET A N 1
ATOM 1869 C CA . MET A 1 252 ? -10.783 -10.012 -7.635 1.00 98.12 252 MET A CA 1
ATOM 1870 C C . MET A 1 252 ? -9.908 -10.824 -6.682 1.00 98.12 252 MET A C 1
ATOM 1872 O O . MET A 1 252 ? -8.790 -11.209 -7.021 1.00 98.12 252 MET A O 1
ATOM 1876 N N . GLY A 1 253 ? -10.412 -11.124 -5.490 1.00 98.12 253 GLY A N 1
ATOM 1877 C CA . GLY A 1 253 ? -9.694 -11.948 -4.527 1.00 98.12 253 GLY A CA 1
ATOM 1878 C C . GLY A 1 253 ? -10.507 -12.299 -3.292 1.00 98.12 253 GLY A C 1
ATOM 1879 O O . GLY A 1 253 ? -11.647 -11.868 -3.112 1.00 98.12 253 GLY A O 1
ATOM 1880 N N . PHE A 1 254 ? -9.900 -13.090 -2.416 1.00 97.81 254 PHE A N 1
ATOM 1881 C CA . PHE A 1 254 ? -10.499 -13.483 -1.147 1.00 97.81 254 PHE A CA 1
ATOM 1882 C C . PHE A 1 254 ? -9.458 -13.570 -0.029 1.00 97.81 254 PHE A C 1
ATOM 1884 O O . PHE A 1 254 ? -8.256 -13.700 -0.271 1.00 97.81 254 PHE A O 1
ATOM 1891 N N . GLY A 1 255 ? -9.936 -13.482 1.210 1.00 97.38 255 GLY A N 1
ATOM 1892 C CA . GLY A 1 255 ? -9.161 -13.685 2.428 1.00 97.38 255 GLY A CA 1
ATOM 1893 C C . GLY A 1 255 ? -9.797 -14.763 3.299 1.00 97.38 255 GLY A C 1
ATOM 1894 O O . GLY A 1 255 ? -11.010 -14.747 3.504 1.00 97.38 255 GLY A O 1
ATOM 1895 N N . VAL A 1 256 ? -8.982 -15.680 3.817 1.00 96.31 256 VAL A N 1
ATOM 1896 C CA . VAL A 1 256 ? -9.356 -16.688 4.815 1.00 96.31 256 VAL A CA 1
ATOM 1897 C C . VAL A 1 256 ? -8.643 -16.369 6.128 1.00 96.31 256 VAL A C 1
ATOM 1899 O O . VAL A 1 256 ? -7.411 -16.342 6.192 1.00 96.31 256 VAL A O 1
ATOM 1902 N N . ASN A 1 257 ? -9.426 -16.137 7.180 1.00 91.94 257 ASN A N 1
ATOM 1903 C CA . ASN A 1 257 ? -8.943 -15.686 8.485 1.00 91.94 257 ASN A CA 1
ATOM 1904 C C . ASN A 1 257 ? -9.178 -16.786 9.530 1.00 91.94 257 ASN A C 1
ATOM 1906 O O . ASN A 1 257 ? -10.328 -17.119 9.815 1.00 91.94 257 ASN A O 1
ATOM 1910 N N . THR A 1 258 ? -8.111 -17.325 10.128 1.00 90.31 258 THR A N 1
ATOM 1911 C CA . THR A 1 258 ? -8.209 -18.442 11.088 1.00 90.31 258 THR A CA 1
ATOM 1912 C C . THR A 1 258 ? -7.211 -18.261 12.230 1.00 90.31 258 THR A C 1
ATOM 1914 O O . THR A 1 258 ? -6.020 -18.536 12.081 1.00 90.31 258 THR A O 1
ATOM 1917 N N . GLY A 1 259 ? -7.689 -17.802 13.391 1.00 88.62 259 GLY A N 1
ATOM 1918 C CA . GLY A 1 259 ? -6.827 -17.496 14.537 1.00 88.62 259 GLY A CA 1
ATOM 1919 C C . GLY A 1 259 ? -5.795 -16.427 14.172 1.00 88.62 259 GLY A C 1
ATOM 1920 O O . GLY A 1 259 ? -6.161 -15.367 13.670 1.00 88.62 259 GLY A O 1
ATOM 1921 N N . ILE A 1 260 ? -4.505 -16.720 14.357 1.00 91.69 260 ILE A N 1
ATOM 1922 C CA . ILE A 1 260 ? -3.424 -15.813 13.937 1.00 91.69 260 ILE A CA 1
ATOM 1923 C C . ILE A 1 260 ? -3.237 -15.750 12.412 1.00 91.69 260 ILE A C 1
ATOM 1925 O O . ILE A 1 260 ? -2.654 -14.791 11.919 1.00 91.69 260 ILE A O 1
ATOM 1929 N N . PHE A 1 261 ? -3.703 -16.741 11.648 1.00 95.12 261 PHE A N 1
ATOM 1930 C CA . PHE A 1 261 ? -3.404 -16.851 10.218 1.00 95.12 261 PHE A CA 1
ATOM 1931 C C . PHE A 1 261 ? -4.345 -16.000 9.353 1.00 95.12 261 PHE A C 1
ATOM 1933 O O . PHE A 1 261 ? -5.537 -15.844 9.651 1.00 95.12 261 PHE A O 1
ATOM 1940 N N . ARG A 1 262 ? -3.795 -15.455 8.264 1.00 95.31 262 ARG A N 1
ATOM 1941 C CA . ARG A 1 262 ? -4.480 -14.644 7.246 1.00 95.31 262 ARG A CA 1
ATOM 1942 C C . ARG A 1 262 ? -3.993 -15.058 5.856 1.00 95.31 262 ARG A C 1
ATOM 1944 O O . ARG A 1 262 ? -2.971 -14.564 5.392 1.00 95.31 262 ARG A O 1
ATOM 1951 N N . ILE A 1 263 ? -4.697 -15.967 5.192 1.00 97.31 263 ILE A N 1
ATOM 1952 C CA . ILE A 1 263 ? -4.358 -16.396 3.827 1.00 97.31 263 ILE A CA 1
ATOM 1953 C C . ILE A 1 263 ? -5.140 -15.515 2.857 1.00 97.31 263 ILE A C 1
ATOM 1955 O O . ILE A 1 263 ? -6.362 -15.465 2.943 1.00 97.31 263 ILE A O 1
ATOM 1959 N N . ASN A 1 264 ? -4.470 -14.818 1.942 1.00 98.19 264 ASN A N 1
ATOM 1960 C CA . ASN A 1 264 ? -5.126 -13.993 0.928 1.00 98.19 264 ASN A CA 1
ATOM 1961 C C . ASN A 1 264 ? -4.657 -14.400 -0.471 1.00 98.19 264 ASN A C 1
ATOM 1963 O O . ASN A 1 264 ? -3.466 -14.618 -0.693 1.00 98.19 264 ASN A O 1
ATOM 1967 N N . TYR A 1 265 ? -5.597 -14.462 -1.408 1.00 98.31 265 TYR A N 1
ATOM 1968 C CA . TYR A 1 265 ? -5.346 -14.708 -2.825 1.00 98.31 265 TYR A CA 1
ATOM 1969 C C . TYR A 1 265 ? -6.006 -13.614 -3.663 1.00 98.31 265 TYR A C 1
ATOM 1971 O O . TYR A 1 265 ? -7.101 -13.153 -3.325 1.00 98.31 265 TYR A O 1
ATOM 1979 N N . ALA A 1 266 ? -5.352 -13.218 -4.754 1.00 98.38 266 ALA A N 1
ATOM 1980 C CA . ALA A 1 266 ? -5.908 -12.285 -5.723 1.00 98.38 266 ALA A CA 1
ATOM 1981 C C . ALA A 1 266 ? -5.485 -12.605 -7.157 1.00 98.38 266 ALA A C 1
ATOM 1983 O O . ALA A 1 266 ? -4.372 -13.064 -7.413 1.00 98.38 266 ALA A O 1
ATOM 1984 N N . MET A 1 267 ? -6.385 -12.278 -8.074 1.00 97.19 267 MET A N 1
ATOM 1985 C CA . MET A 1 267 ? -6.247 -12.349 -9.519 1.00 97.19 267 MET A CA 1
ATOM 1986 C C . MET A 1 267 ? -6.393 -10.923 -10.064 1.00 97.19 267 MET A C 1
ATOM 1988 O O . MET A 1 267 ? -7.365 -10.234 -9.739 1.00 97.19 267 MET A O 1
ATOM 1992 N N . VAL A 1 268 ? -5.438 -10.471 -10.875 1.00 95.12 268 VAL A N 1
ATOM 1993 C CA . VAL A 1 268 ? -5.448 -9.147 -11.514 1.00 95.12 268 VAL A CA 1
ATOM 1994 C C . VAL A 1 268 ? -5.322 -9.328 -13.020 1.00 95.12 268 VAL A C 1
ATOM 1996 O O . VAL A 1 268 ? -4.354 -9.911 -13.505 1.00 95.12 268 VAL A O 1
ATOM 1999 N N . THR A 1 269 ? -6.311 -8.830 -13.756 1.00 92.56 269 THR A N 1
ATOM 2000 C CA . THR A 1 269 ? -6.291 -8.806 -15.224 1.00 92.56 269 THR A CA 1
ATOM 2001 C C . THR A 1 269 ? -5.456 -7.637 -15.740 1.00 92.56 269 THR A C 1
ATOM 2003 O O . THR A 1 269 ? -5.302 -6.616 -15.067 1.00 92.56 269 THR A O 1
ATOM 2006 N N . HIS A 1 270 ? -4.917 -7.794 -16.943 1.00 88.69 270 HIS A N 1
ATOM 2007 C CA . HIS A 1 270 ? -4.073 -6.818 -17.619 1.00 88.69 270 HIS A CA 1
ATOM 2008 C C . HIS A 1 270 ? -4.446 -6.809 -19.120 1.00 88.69 270 HIS A C 1
ATOM 2010 O O . HIS A 1 270 ? -4.845 -7.855 -19.633 1.00 88.69 270 HIS A O 1
ATOM 2016 N N . PRO A 1 271 ? -4.384 -5.672 -19.845 1.00 82.69 271 PRO A N 1
ATOM 2017 C CA . PRO A 1 271 ? -5.022 -5.556 -21.162 1.00 82.69 271 PRO A CA 1
ATOM 2018 C C . PRO A 1 271 ? -4.190 -6.114 -22.333 1.00 82.69 271 PRO A C 1
ATOM 2020 O O . PRO A 1 271 ? -4.673 -6.126 -23.461 1.00 82.69 271 PRO A O 1
ATOM 2023 N N . VAL A 1 272 ? -2.946 -6.548 -22.087 1.00 84.94 272 VAL A N 1
ATOM 2024 C CA . VAL A 1 272 ? -2.015 -7.062 -23.118 1.00 84.94 272 VAL A CA 1
ATOM 2025 C C . VAL A 1 272 ? -1.319 -8.347 -22.654 1.00 84.94 272 VAL A C 1
ATOM 2027 O O . VAL A 1 272 ? -1.452 -9.392 -23.280 1.00 84.94 272 VAL A O 1
ATOM 2030 N N . LEU A 1 273 ? -0.566 -8.258 -21.554 1.00 88.06 273 LEU A N 1
ATOM 2031 C CA . LEU A 1 273 ? 0.082 -9.389 -20.871 1.00 88.06 273 LEU A CA 1
ATOM 2032 C C . LEU A 1 273 ? -0.916 -10.240 -20.056 1.00 88.06 273 LEU A C 1
ATOM 2034 O O . LEU A 1 273 ? -2.026 -9.786 -19.784 1.00 88.06 273 LEU A O 1
ATOM 2038 N N . ASP A 1 274 ? -0.493 -11.439 -19.640 1.00 89.25 274 ASP A N 1
ATOM 2039 C CA . ASP A 1 274 ? -1.320 -12.430 -18.934 1.00 89.25 274 ASP A CA 1
ATOM 2040 C C . ASP A 1 274 ? -1.755 -11.996 -17.514 1.00 89.25 274 ASP A C 1
ATOM 2042 O O . ASP A 1 274 ? -1.195 -11.092 -16.885 1.00 89.25 274 ASP A O 1
ATOM 2046 N N . THR A 1 275 ? -2.781 -12.676 -17.003 1.00 91.38 275 THR A N 1
ATOM 2047 C CA . THR A 1 275 ? -3.373 -12.482 -15.678 1.00 91.38 275 THR A CA 1
ATOM 2048 C C . THR A 1 275 ? -2.364 -12.757 -14.568 1.00 91.38 275 THR A C 1
ATOM 2050 O O . THR A 1 275 ? -1.845 -13.865 -14.420 1.00 91.38 275 THR A O 1
ATOM 2053 N N . GLN A 1 276 ? -2.156 -11.771 -13.700 1.00 93.44 276 GLN A N 1
ATOM 2054 C CA . GLN A 1 276 ? -1.257 -11.903 -12.564 1.00 93.44 276 GLN A CA 1
ATOM 2055 C C . GLN A 1 276 ? -1.963 -12.502 -11.339 1.00 93.44 276 GLN A C 1
ATOM 2057 O O . GLN A 1 276 ? -3.048 -12.071 -10.943 1.00 93.44 276 GLN A O 1
ATOM 2062 N N . ASN A 1 277 ? -1.301 -13.467 -10.700 1.00 95.75 277 ASN A N 1
ATOM 2063 C CA . ASN A 1 277 ? -1.785 -14.172 -9.516 1.00 95.75 277 ASN A CA 1
ATOM 2064 C C . ASN A 1 277 ? -0.926 -13.825 -8.292 1.00 95.75 277 ASN A C 1
ATOM 2066 O O . ASN A 1 277 ? 0.302 -13.916 -8.346 1.00 95.75 277 ASN A O 1
ATOM 2070 N N . PHE A 1 278 ? -1.561 -13.452 -7.183 1.00 97.19 278 PHE A N 1
ATOM 2071 C CA . PHE A 1 278 ? -0.906 -13.081 -5.926 1.00 97.19 278 PHE A CA 1
ATOM 2072 C C . PHE A 1 278 ? -1.307 -14.047 -4.815 1.00 97.19 278 PHE A C 1
ATOM 2074 O O . PHE A 1 278 ? -2.499 -14.272 -4.590 1.00 97.19 278 PHE A O 1
ATOM 2081 N N . PHE A 1 279 ? -0.326 -14.547 -4.065 1.00 97.88 279 PHE A N 1
ATOM 2082 C CA . PHE A 1 279 ? -0.551 -15.311 -2.841 1.00 97.88 279 PHE A CA 1
ATOM 2083 C C . PHE A 1 279 ? 0.143 -14.628 -1.661 1.00 97.88 279 PHE A C 1
ATOM 2085 O O . PHE A 1 279 ? 1.341 -14.348 -1.725 1.00 97.88 279 PHE A O 1
ATOM 2092 N N . THR A 1 280 ? -0.598 -14.374 -0.581 1.00 98.56 280 THR A N 1
ATOM 2093 C CA . THR A 1 280 ? -0.087 -13.734 0.638 1.00 98.56 280 THR A CA 1
ATOM 2094 C C . THR A 1 280 ? -0.442 -14.555 1.874 1.00 98.56 280 THR A C 1
ATOM 2096 O O . THR A 1 280 ? -1.618 -14.812 2.142 1.00 98.56 280 THR A O 1
ATOM 2099 N N . LEU A 1 281 ? 0.568 -14.898 2.673 1.00 98.25 281 LEU A N 1
ATOM 2100 C CA . LEU A 1 281 ? 0.422 -15.470 4.007 1.00 98.25 281 LEU A CA 1
ATOM 2101 C C . LEU A 1 281 ? 0.738 -14.400 5.056 1.00 98.25 281 LEU A C 1
ATOM 2103 O O . LEU A 1 281 ? 1.872 -13.938 5.171 1.00 98.25 281 LEU A O 1
ATOM 2107 N N . GLY A 1 282 ? -0.267 -14.028 5.840 1.00 97.31 282 GLY A N 1
ATOM 2108 C CA . GLY A 1 282 ? -0.136 -13.124 6.974 1.00 97.31 282 GLY A CA 1
ATOM 2109 C C . GLY A 1 282 ? -0.293 -13.820 8.326 1.00 97.31 282 GLY A C 1
ATOM 2110 O O . GLY A 1 282 ? -1.011 -14.817 8.457 1.00 97.31 282 GLY A O 1
ATOM 2111 N N . LEU A 1 283 ? 0.346 -13.242 9.341 1.00 96.19 283 LEU A N 1
ATOM 2112 C CA . LEU A 1 283 ? 0.211 -13.579 10.757 1.00 96.19 283 LEU A CA 1
ATOM 2113 C C . LEU A 1 283 ? -0.219 -12.319 11.522 1.00 96.19 283 LEU A C 1
ATOM 2115 O O . LEU A 1 283 ? 0.408 -11.272 11.369 1.00 96.19 283 LEU A O 1
ATOM 2119 N N . LYS A 1 284 ? -1.258 -12.403 12.358 1.00 93.31 284 LYS A N 1
ATOM 2120 C CA . LYS A 1 284 ? -1.725 -11.323 13.242 1.00 93.31 284 LYS A CA 1
ATOM 2121 C C . LYS A 1 284 ? -1.665 -11.781 14.699 1.00 93.31 284 LYS A C 1
ATOM 2123 O O . LYS A 1 284 ? -2.253 -12.797 15.062 1.00 93.31 284 LYS A O 1
ATOM 2128 N N . PHE A 1 285 ? -0.989 -11.008 15.540 1.00 91.50 285 PHE A N 1
ATOM 2129 C CA . PHE A 1 285 ? -0.750 -11.297 16.953 1.00 91.50 285 PHE A CA 1
ATOM 2130 C C . PHE A 1 285 ? -1.559 -10.334 17.832 1.00 91.50 285 PHE A C 1
ATOM 2132 O O . PHE A 1 285 ? -1.052 -9.331 18.335 1.00 91.50 285 PHE A O 1
ATOM 2139 N N . GLY A 1 286 ? -2.853 -10.622 17.976 1.00 82.38 286 GLY A N 1
ATOM 2140 C CA . GLY A 1 286 ? -3.798 -9.832 18.766 1.00 82.38 286 GLY A CA 1
ATOM 2141 C C . GLY A 1 286 ? -5.253 -10.194 18.449 1.00 82.38 286 GLY A C 1
ATOM 2142 O O . GLY A 1 286 ? -5.487 -11.168 17.732 1.00 82.38 286 GLY A O 1
ATOM 2143 N N . PRO A 1 287 ? -6.236 -9.435 18.967 1.00 70.38 287 PRO A N 1
ATOM 2144 C CA . PRO A 1 287 ? -7.652 -9.644 18.666 1.00 70.38 287 PRO A CA 1
ATOM 2145 C C . PRO A 1 287 ? -7.964 -9.550 17.166 1.00 70.38 287 PRO A C 1
ATOM 2147 O O . PRO A 1 287 ? -7.326 -8.793 16.434 1.00 70.38 287 PRO A O 1
ATOM 2150 N N . ASP A 1 288 ? -9.012 -10.245 16.717 1.00 60.00 288 ASP A N 1
ATOM 2151 C CA . ASP A 1 288 ? -9.535 -10.140 15.343 1.00 60.00 288 ASP A CA 1
ATOM 2152 C C . ASP A 1 288 ? -10.158 -8.767 15.030 1.00 60.00 288 ASP A C 1
ATOM 2154 O O . ASP A 1 288 ? -10.506 -8.506 13.883 1.00 60.00 288 ASP A O 1
ATOM 2158 N N . ASP A 1 289 ? -10.258 -7.876 16.019 1.00 55.00 289 ASP A N 1
ATOM 2159 C CA . ASP A 1 289 ? -10.729 -6.501 15.871 1.00 55.00 289 ASP A CA 1
ATOM 2160 C C . ASP A 1 289 ? -9.718 -5.671 15.054 1.00 55.00 289 ASP A C 1
ATOM 2162 O O . ASP A 1 289 ? -8.865 -4.953 15.579 1.00 55.00 289 ASP A O 1
ATOM 2166 N N . ASP A 1 290 ? -9.773 -5.813 13.730 1.00 47.88 290 ASP A N 1
ATOM 2167 C CA . ASP A 1 290 ? -9.124 -4.913 12.783 1.00 47.88 290 ASP A CA 1
ATOM 2168 C C . ASP A 1 290 ? -9.773 -3.531 12.891 1.00 47.88 290 ASP A C 1
ATOM 2170 O O . ASP A 1 290 ? -10.867 -3.286 12.379 1.00 47.88 290 ASP A O 1
ATOM 2174 N N . VAL A 1 291 ? -9.089 -2.616 13.583 1.00 43.59 291 VAL A N 1
ATOM 2175 C CA . VAL A 1 291 ? -9.519 -1.225 13.750 1.00 43.59 291 VAL A CA 1
ATOM 2176 C C . VAL A 1 291 ? -9.407 -0.504 12.405 1.00 43.59 291 VAL A C 1
ATOM 2178 O O . VAL A 1 291 ? -8.434 0.190 12.122 1.00 43.59 291 VAL A O 1
ATOM 2181 N N . ALA A 1 292 ? -10.437 -0.648 11.566 1.00 41.91 292 ALA A N 1
ATOM 2182 C CA . ALA A 1 292 ? -10.758 0.340 10.540 1.00 41.91 292 ALA A CA 1
ATOM 2183 C C . ALA A 1 292 ? -10.767 1.719 11.228 1.00 41.91 292 ALA A C 1
ATOM 2185 O O . ALA A 1 292 ? -11.469 1.851 12.234 1.00 41.91 292 ALA A O 1
ATOM 2186 N N . PRO A 1 293 ? -9.966 2.696 10.763 1.00 39.38 293 PRO A N 1
ATOM 2187 C CA . PRO A 1 293 ? -9.277 3.727 11.561 1.00 39.38 293 PRO A CA 1
ATOM 2188 C C . PRO A 1 293 ? -10.176 4.477 12.565 1.00 39.38 293 PRO A C 1
ATOM 2190 O O . PRO A 1 293 ? -10.692 5.560 12.312 1.00 39.38 293 PRO A O 1
ATOM 2193 N N . ALA A 1 294 ? -10.411 3.841 13.719 1.00 38.25 294 ALA A N 1
ATOM 2194 C CA . ALA A 1 294 ? -11.489 4.126 14.675 1.00 38.25 294 ALA A CA 1
ATOM 2195 C C . ALA A 1 294 ? -12.823 4.590 14.033 1.00 38.25 294 ALA A C 1
ATOM 2197 O O . ALA A 1 294 ? -13.504 5.462 14.577 1.00 38.25 294 ALA A O 1
ATOM 2198 N N . ALA A 1 295 ? -13.168 4.046 12.866 1.00 36.03 295 ALA A N 1
ATOM 2199 C CA . ALA A 1 295 ? -14.300 4.441 12.040 1.00 36.03 295 ALA A CA 1
ATOM 2200 C C . ALA A 1 295 ? -15.557 3.658 12.464 1.00 36.03 295 ALA A C 1
ATOM 2202 O O . ALA A 1 295 ? -16.304 4.098 13.346 1.00 36.03 295 ALA A O 1
ATOM 2203 N N . ALA A 1 296 ? -15.746 2.465 11.895 1.00 32.12 296 ALA A N 1
ATOM 2204 C CA . ALA A 1 296 ? -16.919 1.621 12.094 1.00 32.12 296 ALA A CA 1
ATOM 2205 C C . ALA A 1 296 ? -16.963 0.966 13.492 1.00 32.12 296 ALA A C 1
ATOM 2207 O O . ALA A 1 296 ? -16.717 -0.229 13.660 1.00 32.12 296 ALA A O 1
ATOM 2208 N N . THR A 1 297 ? -17.298 1.734 14.533 1.00 34.97 297 THR A N 1
ATOM 2209 C CA . THR A 1 297 ? -17.660 1.173 15.856 1.00 34.97 297 THR A CA 1
ATOM 2210 C C . THR A 1 297 ? -18.803 1.917 16.557 1.00 34.97 297 THR A C 1
ATOM 2212 O O . THR A 1 297 ? -19.000 1.795 17.765 1.00 34.97 297 THR A O 1
ATOM 2215 N N . GLY A 1 298 ? -19.638 2.629 15.795 1.00 34.34 298 GLY A N 1
ATOM 2216 C CA . GLY A 1 298 ? -20.908 3.204 16.259 1.00 34.34 298 GLY A CA 1
ATOM 2217 C C . GLY A 1 298 ? -22.046 2.179 16.397 1.00 34.34 298 GLY A C 1
ATOM 2218 O O . GLY A 1 298 ? -23.166 2.455 15.972 1.00 34.34 298 GLY A O 1
ATOM 2219 N N . SER A 1 299 ? -21.781 0.980 16.936 1.00 31.98 299 SER A N 1
ATOM 2220 C CA . SER A 1 299 ? -22.773 -0.108 16.982 1.00 31.98 299 SER A CA 1
ATOM 2221 C C . SER A 1 299 ? -23.930 0.209 17.938 1.00 31.98 299 SER A C 1
ATOM 2223 O O . SER A 1 299 ? -23.855 0.035 19.157 1.00 31.98 299 SER A O 1
ATOM 2225 N N . ARG A 1 300 ? -25.018 0.695 17.339 1.00 38.53 300 ARG A N 1
ATOM 2226 C CA . ARG A 1 300 ? -26.284 1.118 17.948 1.00 38.53 300 ARG A CA 1
ATOM 2227 C C . ARG A 1 300 ? -27.000 -0.068 18.611 1.00 38.53 300 ARG A C 1
ATOM 2229 O O . ARG A 1 300 ? -27.918 -0.643 18.029 1.00 38.53 300 ARG A O 1
ATOM 2236 N N . ARG A 1 301 ? -26.577 -0.438 19.827 1.00 33.44 301 ARG A N 1
ATOM 2237 C CA . ARG A 1 301 ? -27.172 -1.517 20.641 1.00 33.44 301 ARG A CA 1
ATOM 2238 C C . ARG A 1 301 ? -28.635 -1.225 20.989 1.00 33.44 301 ARG A C 1
ATOM 2240 O O . ARG A 1 301 ? -28.942 -0.642 22.025 1.00 33.44 301 ARG A O 1
ATOM 2247 N N . THR A 1 302 ? -29.541 -1.678 20.130 1.00 31.25 302 THR A N 1
ATOM 2248 C CA . THR A 1 302 ? -30.960 -1.826 20.454 1.00 31.25 302 THR A CA 1
ATOM 2249 C C . THR A 1 302 ? -31.129 -2.863 21.569 1.00 31.25 302 THR A C 1
ATOM 2251 O O . THR A 1 302 ? -30.430 -3.876 21.621 1.00 31.25 302 THR A O 1
ATOM 2254 N N . SER A 1 303 ? -32.036 -2.593 22.505 1.00 34.31 303 SER A N 1
ATOM 2255 C CA . SER A 1 303 ? -32.156 -3.281 23.796 1.00 34.31 303 SER A CA 1
ATOM 2256 C C . SER A 1 303 ? -32.819 -4.670 23.712 1.00 34.31 303 SER A C 1
ATOM 2258 O O . SER A 1 303 ? -33.900 -4.912 24.247 1.00 34.31 303 SER A O 1
ATOM 2260 N N . ALA A 1 304 ? -32.137 -5.631 23.086 1.00 33.81 304 ALA A N 1
ATOM 2261 C CA . ALA A 1 304 ? -32.535 -7.040 23.067 1.00 33.81 304 ALA A CA 1
ATOM 2262 C C . ALA A 1 304 ? -32.160 -7.758 24.385 1.00 33.81 304 ALA A C 1
ATOM 2264 O O . ALA A 1 304 ? -31.085 -8.343 24.527 1.00 33.81 304 ALA A O 1
ATOM 2265 N N . ARG A 1 305 ? -33.067 -7.707 25.368 1.00 45.25 305 ARG A N 1
ATOM 2266 C CA . ARG A 1 305 ? -32.941 -8.313 26.710 1.00 45.25 305 ARG A CA 1
ATOM 2267 C C . ARG A 1 305 ? -32.632 -9.822 26.650 1.00 45.25 305 ARG A C 1
ATOM 2269 O O . ARG A 1 305 ? -33.523 -10.629 26.394 1.00 45.25 305 ARG A O 1
ATOM 2276 N N . ARG A 1 306 ? -31.396 -10.220 26.976 1.00 34.34 306 ARG A N 1
ATOM 2277 C CA . ARG A 1 306 ? -30.965 -11.626 27.125 1.00 34.34 306 ARG A CA 1
ATOM 2278 C C . ARG A 1 306 ? -30.426 -11.860 28.539 1.00 34.34 306 ARG A C 1
ATOM 2280 O O . ARG A 1 306 ? -29.548 -11.133 28.989 1.00 34.34 306 ARG A O 1
ATOM 2287 N N . ALA A 1 307 ? -30.980 -12.847 29.244 1.00 34.47 307 ALA A N 1
ATOM 2288 C CA . ALA A 1 307 ? -30.715 -13.061 30.669 1.00 34.47 307 ALA A CA 1
ATOM 2289 C C . ALA A 1 307 ? -29.254 -13.482 30.964 1.00 34.47 307 ALA A C 1
ATOM 2291 O O . ALA A 1 307 ? -28.688 -14.268 30.196 1.00 34.47 307 ALA A O 1
ATOM 2292 N N . PRO A 1 308 ? -28.648 -13.003 32.071 1.00 37.34 308 PRO A N 1
ATOM 2293 C CA . PRO A 1 308 ? -27.280 -13.350 32.449 1.00 37.34 308 PRO A CA 1
ATOM 2294 C C . PRO A 1 308 ? -27.180 -14.762 33.046 1.00 37.34 308 PRO A C 1
ATOM 2296 O O . PRO A 1 308 ? -28.010 -15.192 33.845 1.00 37.34 308 PRO A O 1
ATOM 2299 N N . SER A 1 309 ? -26.118 -15.486 32.689 1.00 37.19 309 SER A N 1
ATOM 2300 C CA . SER A 1 309 ? -25.779 -16.792 33.266 1.00 37.19 309 SER A CA 1
ATOM 2301 C C . SER A 1 309 ? -25.058 -16.649 34.614 1.00 37.19 309 SER A C 1
ATOM 2303 O O . SER A 1 309 ? -24.120 -15.860 34.728 1.00 37.19 309 SER A O 1
ATOM 2305 N N . LYS A 1 310 ? -25.451 -17.461 35.608 1.00 41.75 310 LYS A N 1
ATOM 2306 C CA . LYS A 1 310 ? -25.038 -17.422 37.032 1.00 41.75 310 LYS A CA 1
ATOM 2307 C C . LYS A 1 310 ? -23.547 -17.740 37.316 1.00 41.75 310 LYS A C 1
ATOM 2309 O O . LYS A 1 310 ? -23.256 -18.666 38.069 1.00 41.75 310 LYS A O 1
ATOM 2314 N N . ARG A 1 311 ? -22.581 -17.040 36.705 1.00 40.47 311 ARG A N 1
ATOM 2315 C CA . ARG A 1 311 ? -21.138 -17.308 36.926 1.00 40.47 311 ARG A CA 1
ATOM 2316 C C . ARG A 1 311 ? -20.201 -16.089 36.966 1.00 40.47 311 ARG A C 1
ATOM 2318 O O . ARG A 1 311 ? -18.992 -16.278 36.931 1.00 40.47 311 ARG A O 1
ATOM 2325 N N . VAL A 1 312 ? -20.738 -14.863 37.037 1.00 42.94 312 VAL A N 1
ATOM 2326 C CA . VAL A 1 312 ? -19.948 -13.601 37.052 1.00 42.94 312 VAL A CA 1
ATOM 2327 C C . VAL A 1 312 ? -20.430 -12.584 38.115 1.00 42.94 312 VAL A C 1
ATOM 2329 O O . VAL A 1 312 ? -19.745 -11.604 38.383 1.00 42.94 312 VAL A O 1
ATOM 2332 N N . THR A 1 313 ? -21.575 -12.823 38.765 1.00 38.41 313 THR A N 1
ATOM 2333 C CA . THR A 1 313 ? -22.274 -11.882 39.672 1.00 38.41 313 THR A CA 1
ATOM 2334 C C . THR A 1 313 ? -21.390 -11.305 40.785 1.00 38.41 313 THR A C 1
ATOM 2336 O O . THR A 1 313 ? -21.251 -10.089 40.907 1.00 38.41 313 THR A O 1
ATOM 2339 N N . ASN A 1 314 ? -20.683 -12.167 41.521 1.00 36.41 314 ASN A N 1
ATOM 2340 C CA . ASN A 1 314 ? -20.003 -11.822 42.777 1.00 36.41 314 ASN A CA 1
ATOM 2341 C C . ASN A 1 314 ? -18.753 -10.915 42.646 1.00 36.41 314 ASN A C 1
ATOM 2343 O O . ASN A 1 314 ? -18.021 -10.765 43.622 1.00 36.41 314 ASN A O 1
ATOM 2347 N N . ARG A 1 315 ? -18.459 -10.333 41.472 1.00 41.31 315 ARG A N 1
ATOM 2348 C CA . ARG A 1 315 ? -17.342 -9.377 41.294 1.00 41.31 315 ARG A CA 1
ATOM 2349 C C . ARG A 1 315 ? -17.716 -8.068 40.585 1.00 41.31 315 ARG A C 1
ATOM 2351 O O . ARG A 1 315 ? -16.830 -7.265 40.315 1.00 41.31 315 ARG A O 1
ATOM 2358 N N . VAL A 1 316 ? -18.996 -7.845 40.274 1.00 35.34 316 VAL A N 1
ATOM 2359 C CA . VAL A 1 316 ? -19.461 -6.621 39.580 1.00 35.34 316 VAL A CA 1
ATOM 2360 C C . VAL A 1 316 ? -20.515 -5.852 40.391 1.00 35.34 316 VAL A C 1
ATOM 2362 O O . VAL A 1 316 ? -20.650 -4.646 40.232 1.00 35.34 316 VAL A O 1
ATOM 2365 N N . GLU A 1 317 ? -21.187 -6.502 41.344 1.00 33.78 317 GLU A N 1
ATOM 2366 C CA . GLU A 1 317 ? -22.261 -5.914 42.168 1.00 33.78 317 GLU A CA 1
ATOM 2367 C C . GLU A 1 317 ? -21.818 -4.799 43.147 1.00 33.78 317 GLU A C 1
ATOM 2369 O O . GLU A 1 317 ? -22.657 -4.235 43.842 1.00 33.78 317 GLU A O 1
ATOM 2374 N N . GLN A 1 318 ? -20.527 -4.439 43.201 1.00 33.78 318 GLN A N 1
ATOM 2375 C CA . GLN A 1 318 ? -19.995 -3.463 44.166 1.00 33.78 318 GLN A CA 1
ATOM 2376 C C . GLN A 1 318 ? -19.829 -2.026 43.622 1.00 33.78 318 GLN A C 1
ATOM 2378 O O . GLN A 1 318 ? -19.617 -1.115 44.418 1.00 33.78 318 GLN A O 1
ATOM 2383 N N . TYR A 1 319 ? -19.950 -1.786 42.307 1.00 42.75 319 TYR A N 1
ATOM 2384 C CA . TYR A 1 319 ? -19.723 -0.455 41.709 1.00 42.75 319 TYR A CA 1
ATOM 2385 C C . TYR A 1 319 ? -20.712 -0.071 40.592 1.00 42.75 319 TYR A C 1
ATOM 2387 O O . TYR A 1 319 ? -20.300 0.247 39.482 1.00 42.75 319 TYR A O 1
ATOM 2395 N N . GLU A 1 320 ? -22.013 -0.012 40.902 1.00 37.50 320 GLU A N 1
ATOM 2396 C CA . GLU A 1 320 ? -22.900 0.980 40.254 1.00 37.50 320 GLU A CA 1
ATOM 2397 C C . GLU A 1 320 ? -24.080 1.437 41.143 1.00 37.50 320 GLU A C 1
ATOM 2399 O O . GLU A 1 320 ? -25.203 1.656 40.695 1.00 37.50 320 GLU A O 1
ATOM 2404 N N . GLN A 1 321 ? -23.810 1.649 42.437 1.00 33.84 321 GLN A N 1
ATOM 2405 C CA . GLN A 1 321 ? -24.576 2.626 43.219 1.00 33.84 321 GLN A CA 1
ATOM 2406 C C . GLN A 1 321 ? -24.096 4.022 42.808 1.00 33.84 321 GLN A C 1
ATOM 2408 O O . GLN A 1 321 ? -23.061 4.490 43.287 1.00 33.84 321 GLN A O 1
ATOM 2413 N N . VAL A 1 322 ? -24.830 4.686 41.910 1.00 43.16 322 VAL A N 1
ATOM 2414 C CA . VAL A 1 322 ? -24.586 6.096 41.574 1.00 43.16 322 VAL A CA 1
ATOM 2415 C C . VAL A 1 322 ? -25.043 6.955 42.753 1.00 43.16 322 VAL A C 1
ATOM 2417 O O . VAL A 1 322 ? -26.161 7.468 42.780 1.00 43.16 322 VAL A O 1
ATOM 2420 N N . LYS A 1 323 ? -24.174 7.094 43.762 1.00 41.03 323 LYS A N 1
ATOM 2421 C CA . LYS A 1 323 ? -24.329 8.131 44.783 1.00 41.03 323 LYS A CA 1
ATOM 2422 C C . LYS A 1 323 ? -24.321 9.490 44.084 1.00 41.03 323 LYS A C 1
ATOM 2424 O O . LYS A 1 323 ? -23.355 9.816 43.397 1.00 41.03 323 LYS A O 1
ATOM 2429 N N . ASP A 1 324 ? -25.344 10.301 44.334 1.00 52.25 324 ASP A N 1
ATOM 2430 C CA . ASP A 1 324 ? -25.344 11.737 44.034 1.00 52.25 324 ASP A CA 1
ATOM 2431 C C . ASP A 1 324 ? -24.417 12.460 45.033 1.00 52.25 324 ASP A C 1
ATOM 2433 O O . ASP A 1 324 ? -24.856 13.175 45.932 1.00 52.25 324 ASP A O 1
ATOM 2437 N N . PHE A 1 325 ? -23.117 12.155 44.955 1.00 73.12 325 PHE A N 1
ATOM 2438 C CA . PHE A 1 325 ? -22.109 12.642 45.887 1.00 73.12 325 PHE A CA 1
ATOM 2439 C C . PHE A 1 325 ? -21.587 13.998 45.426 1.00 73.12 325 PHE A C 1
ATOM 2441 O O . PHE A 1 325 ? -20.924 14.116 44.394 1.00 73.12 325 PHE A O 1
ATOM 2448 N N . LYS A 1 326 ? -21.908 15.021 46.218 1.00 84.06 326 LYS A N 1
ATOM 2449 C CA . LYS A 1 326 ? -21.461 16.395 46.023 1.00 84.06 326 LYS A CA 1
ATOM 2450 C C . LYS A 1 326 ? -20.656 16.815 47.241 1.00 84.06 326 LYS A C 1
ATOM 2452 O O . LYS A 1 326 ? -21.070 16.566 48.372 1.00 84.06 326 LYS A O 1
ATOM 2457 N N . ILE A 1 327 ? -19.511 17.433 46.995 1.00 88.06 327 ILE A N 1
ATOM 2458 C CA . ILE A 1 327 ? -18.509 17.754 48.007 1.00 88.06 327 ILE A CA 1
ATOM 2459 C C . ILE A 1 327 ? -18.430 19.270 48.171 1.00 88.06 327 ILE A C 1
ATOM 2461 O O . ILE A 1 327 ? -18.301 19.994 47.185 1.00 88.06 327 ILE A O 1
ATOM 2465 N N . ASP A 1 328 ? -18.467 19.748 49.414 1.00 89.81 328 ASP A N 1
ATOM 2466 C CA . ASP A 1 328 ? -18.137 21.137 49.735 1.00 89.81 328 ASP A CA 1
ATOM 2467 C C . ASP A 1 328 ? -16.612 21.271 49.910 1.00 89.81 328 ASP A C 1
ATOM 2469 O O . ASP A 1 328 ? -16.067 20.745 50.888 1.00 89.81 328 ASP A O 1
ATOM 2473 N N . PRO A 1 329 ? -15.892 21.966 49.005 1.00 88.50 329 PRO A N 1
ATOM 2474 C CA . PRO A 1 329 ? -14.436 22.083 49.076 1.00 88.50 329 PRO A CA 1
ATOM 2475 C C . PRO A 1 329 ? -13.955 22.896 50.288 1.00 88.50 329 PRO A C 1
ATOM 2477 O O . PRO A 1 329 ? -12.783 22.806 50.654 1.00 88.50 329 PRO A O 1
ATOM 2480 N N . ASN A 1 330 ? -14.838 23.653 50.949 1.00 89.81 330 ASN A N 1
ATOM 2481 C CA . ASN A 1 330 ? -14.528 24.333 52.203 1.00 89.81 330 ASN A CA 1
ATOM 2482 C C . ASN A 1 330 ? -14.521 23.352 53.383 1.00 89.81 330 ASN A C 1
ATOM 2484 O O . ASN A 1 330 ? -13.698 23.494 54.285 1.00 89.81 330 ASN A O 1
ATOM 2488 N N . LYS A 1 331 ? -15.388 22.332 53.383 1.00 87.75 331 LYS A N 1
ATOM 2489 C CA . LYS A 1 331 ? -15.527 21.380 54.504 1.00 87.75 331 LYS A CA 1
ATOM 2490 C C . LYS A 1 331 ? -14.702 20.101 54.333 1.00 87.75 331 LYS A C 1
ATOM 2492 O O . LYS A 1 331 ? -14.272 19.527 55.328 1.00 87.75 331 LYS A O 1
ATOM 2497 N N . ALA A 1 332 ? -14.465 19.673 53.095 1.00 88.50 332 ALA A N 1
ATOM 2498 C CA . ALA A 1 332 ? -13.898 18.363 52.783 1.00 88.50 332 ALA A CA 1
ATOM 2499 C C . ALA A 1 332 ? -12.482 18.106 53.333 1.00 88.50 332 ALA A C 1
ATOM 2501 O O . ALA A 1 332 ? -11.658 19.016 53.515 1.00 88.50 332 ALA A O 1
ATOM 2502 N N . THR A 1 333 ? -12.200 16.823 53.547 1.00 90.38 333 THR A N 1
ATOM 2503 C CA . THR A 1 333 ? -10.884 16.262 53.864 1.00 90.38 333 THR A CA 1
ATOM 2504 C C . THR A 1 333 ? -10.057 15.982 52.606 1.00 90.38 333 THR A C 1
ATOM 2506 O O . THR A 1 333 ? -10.543 16.013 51.473 1.00 90.38 333 THR A O 1
ATOM 2509 N N . ALA A 1 334 ? -8.770 15.675 52.801 1.00 86.19 334 ALA A N 1
ATOM 2510 C CA . ALA A 1 334 ? -7.859 15.371 51.702 1.00 86.19 334 ALA A CA 1
ATOM 2511 C C . ALA A 1 334 ? -8.242 14.094 50.940 1.00 86.19 334 ALA A C 1
ATOM 2513 O O . ALA A 1 334 ? -7.876 13.972 49.775 1.00 86.19 334 ALA A O 1
ATOM 2514 N N . ASP A 1 335 ? -8.935 13.145 51.576 1.00 83.44 335 ASP A N 1
ATOM 2515 C CA . ASP A 1 335 ? -9.327 11.877 50.958 1.00 83.44 335 ASP A CA 1
ATOM 2516 C C . ASP A 1 335 ? -10.655 11.980 50.207 1.00 83.44 335 ASP A C 1
ATOM 2518 O O . ASP A 1 335 ? -10.710 11.572 49.050 1.00 83.44 335 ASP A O 1
ATOM 2522 N N . GLU A 1 336 ? -11.665 12.651 50.770 1.00 85.31 336 GLU A N 1
ATOM 2523 C CA . GLU A 1 336 ? -12.917 12.960 50.057 1.00 85.31 336 GLU A CA 1
ATOM 2524 C C . GLU A 1 336 ? -12.646 13.764 48.775 1.00 85.31 336 GLU A C 1
ATOM 2526 O O . GLU A 1 336 ? -13.176 13.453 47.710 1.00 85.31 336 GLU A O 1
ATOM 2531 N N . LEU A 1 337 ? -11.738 14.748 48.830 1.00 86.88 337 LEU A N 1
ATOM 2532 C CA . LEU A 1 337 ? -11.334 15.502 47.641 1.00 86.88 337 LEU A CA 1
ATOM 2533 C C . LEU A 1 337 ? -10.700 14.618 46.551 1.00 86.88 337 LEU A C 1
ATOM 2535 O O . LEU A 1 337 ? -10.851 14.949 45.377 1.00 86.88 337 LEU A O 1
ATOM 2539 N N . LYS A 1 338 ? -10.029 13.504 46.890 1.00 87.94 338 LYS A N 1
ATOM 2540 C CA . LYS A 1 338 ? -9.450 12.561 45.905 1.00 87.94 338 LYS A CA 1
ATOM 2541 C C . LYS A 1 338 ? -10.511 11.708 45.202 1.00 87.94 338 LYS A C 1
ATOM 2543 O O . LYS A 1 338 ? -10.216 11.158 44.142 1.00 87.94 338 LYS A O 1
ATOM 2548 N N . GLU A 1 339 ? -11.724 11.597 45.750 1.00 86.44 339 GLU A N 1
ATOM 2549 C CA . GLU A 1 339 ? -12.827 10.881 45.092 1.00 86.44 339 GLU A CA 1
ATOM 2550 C C . GLU A 1 339 ? -13.366 11.649 43.870 1.00 86.44 339 GLU A C 1
ATOM 2552 O O . GLU A 1 339 ? -13.922 11.039 42.955 1.00 86.44 339 GLU A O 1
ATOM 2557 N N . ILE A 1 340 ? -13.147 12.971 43.792 1.00 86.44 340 ILE A N 1
ATOM 2558 C CA . ILE A 1 340 ? -13.563 13.791 42.646 1.00 86.44 340 ILE A CA 1
ATOM 2559 C C . ILE A 1 340 ? -12.736 13.414 41.398 1.00 86.44 340 ILE A C 1
ATOM 2561 O O . ILE A 1 340 ? -11.510 13.587 41.402 1.00 86.44 340 ILE A O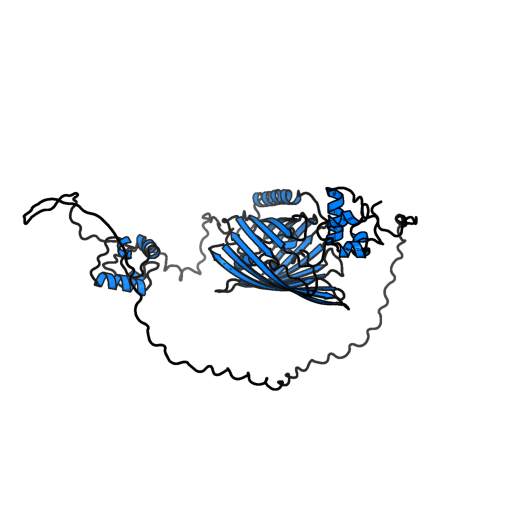 1
ATOM 2565 N N . PRO A 1 341 ? -13.362 12.982 40.280 1.00 78.94 341 PRO A N 1
ATOM 2566 C CA . PRO A 1 341 ? -12.656 12.521 39.083 1.00 78.94 341 PRO A CA 1
ATOM 2567 C C . PRO A 1 341 ? -11.655 13.531 38.497 1.00 78.94 341 PRO A C 1
ATOM 2569 O O . PRO A 1 341 ? -11.991 14.399 37.691 1.00 78.94 341 PRO A O 1
ATOM 2572 N N . GLY A 1 342 ? -10.376 13.368 38.839 1.00 75.06 342 GLY A N 1
ATOM 2573 C CA . GLY A 1 342 ? -9.282 14.214 38.356 1.00 75.06 342 GLY A CA 1
ATOM 2574 C C . GLY A 1 342 ? -8.540 15.023 39.413 1.00 75.06 342 GLY A C 1
ATOM 2575 O O . GLY A 1 342 ? -7.562 15.684 39.059 1.00 75.06 342 GLY A O 1
ATOM 2576 N N . VAL A 1 343 ? -8.959 14.965 40.675 1.00 84.81 343 VAL A N 1
ATOM 2577 C CA . VAL A 1 343 ? -8.228 15.550 41.800 1.00 84.81 343 VAL A CA 1
ATOM 2578 C C . VAL A 1 343 ? -7.235 14.512 42.325 1.00 84.81 343 VAL A C 1
ATOM 2580 O O . VAL A 1 343 ? -7.583 13.587 43.047 1.00 84.81 343 VAL A O 1
ATOM 2583 N N . GLY A 1 344 ? -5.964 14.638 41.939 1.00 84.50 344 GLY A N 1
ATOM 2584 C CA . GLY A 1 344 ? -4.895 13.841 42.548 1.00 84.50 344 GLY A CA 1
ATOM 2585 C C . GLY A 1 344 ? -4.593 14.305 43.977 1.00 84.50 344 GLY A C 1
ATOM 2586 O O . GLY A 1 344 ? -4.943 15.423 44.351 1.00 84.50 344 GLY A O 1
ATOM 2587 N N . ALA A 1 345 ? -3.862 13.503 44.757 1.00 86.75 345 ALA A N 1
ATOM 2588 C CA . ALA A 1 345 ? -3.495 13.849 46.139 1.00 86.75 345 ALA A CA 1
ATOM 2589 C C . ALA A 1 345 ? -2.814 15.231 46.268 1.00 86.75 345 ALA A C 1
ATOM 2591 O O . ALA A 1 345 ? -3.132 15.993 47.175 1.00 86.75 345 ALA A O 1
ATOM 2592 N N . LEU A 1 346 ? -1.948 15.597 45.312 1.00 87.31 346 LEU A N 1
ATOM 2593 C CA . LEU A 1 346 ? -1.316 16.924 45.247 1.00 87.31 346 LEU A CA 1
ATOM 2594 C C . LEU A 1 346 ? -2.296 18.065 44.920 1.00 87.31 346 LEU A C 1
ATOM 2596 O O . LEU A 1 346 ? -2.007 19.213 45.235 1.00 87.31 346 LEU A O 1
ATOM 2600 N N . THR A 1 347 ? -3.423 17.782 44.265 1.00 87.75 347 THR A N 1
ATOM 2601 C CA . THR A 1 347 ? -4.474 18.772 43.983 1.00 87.75 347 THR A CA 1
ATOM 2602 C C . THR A 1 347 ? -5.384 18.939 45.198 1.00 87.75 347 THR A C 1
ATOM 2604 O O . THR A 1 347 ? -5.653 20.071 45.586 1.00 87.75 347 THR A O 1
ATOM 2607 N N . ALA A 1 348 ? -5.782 17.834 45.842 1.00 91.31 348 ALA A N 1
ATOM 2608 C CA . ALA A 1 348 ? -6.534 17.847 47.099 1.00 91.31 348 ALA A CA 1
ATOM 2609 C C . ALA A 1 348 ? -5.791 18.633 48.191 1.00 91.31 348 ALA A C 1
ATOM 2611 O O . ALA A 1 348 ? -6.372 19.517 48.817 1.00 91.31 348 ALA A O 1
ATOM 2612 N N . GLN A 1 349 ? -4.485 18.379 48.352 1.00 90.94 349 GLN A N 1
ATOM 2613 C CA . GLN A 1 349 ? -3.660 19.099 49.321 1.00 90.94 349 GLN A CA 1
ATOM 2614 C C . GLN A 1 349 ? -3.644 20.609 49.047 1.00 90.94 349 GLN A C 1
ATOM 2616 O O . GLN A 1 349 ? -3.926 21.377 49.953 1.00 90.94 349 GLN A O 1
ATOM 2621 N N . ARG A 1 350 ? -3.441 21.049 47.797 1.00 92.38 350 ARG A N 1
ATOM 2622 C CA . ARG A 1 350 ? -3.414 22.488 47.460 1.00 92.38 350 ARG A CA 1
ATOM 2623 C C . ARG A 1 350 ? -4.737 23.208 47.713 1.00 92.38 350 ARG A C 1
ATOM 2625 O O . ARG A 1 350 ? -4.711 24.386 48.051 1.00 92.38 350 ARG A O 1
ATOM 2632 N N . ILE A 1 351 ? -5.877 22.534 47.543 1.00 90.31 351 ILE A N 1
ATOM 2633 C CA . ILE A 1 351 ? -7.196 23.100 47.881 1.00 90.31 351 ILE A CA 1
ATOM 2634 C C . ILE A 1 351 ? -7.273 23.352 49.394 1.00 90.31 351 ILE A C 1
ATOM 2636 O O . ILE A 1 351 ? -7.701 24.424 49.816 1.00 90.31 351 ILE A O 1
ATOM 2640 N N . ILE A 1 352 ? -6.782 22.407 50.202 1.00 91.75 352 ILE A N 1
ATOM 2641 C CA . ILE A 1 352 ? -6.694 22.535 51.663 1.00 91.75 352 ILE A CA 1
ATOM 2642 C C . ILE A 1 352 ? -5.675 23.606 52.072 1.00 91.75 352 ILE A C 1
ATOM 2644 O O . ILE A 1 352 ? -5.989 24.431 52.922 1.00 91.75 352 ILE A O 1
ATOM 2648 N N . ASP A 1 353 ? -4.496 23.653 51.451 1.00 90.75 353 ASP A N 1
ATOM 2649 C CA . ASP A 1 353 ? -3.468 24.663 51.728 1.00 90.75 353 ASP A CA 1
ATOM 2650 C C . ASP A 1 353 ? -4.004 26.080 51.455 1.00 90.75 353 ASP A C 1
ATOM 2652 O O . ASP A 1 353 ? -3.791 26.988 52.255 1.00 90.75 353 ASP A O 1
ATOM 2656 N N . HIS A 1 354 ? -4.741 26.256 50.353 1.00 91.12 354 HIS A N 1
ATOM 2657 C CA . HIS A 1 354 ? -5.364 27.521 49.956 1.00 91.12 354 HIS A CA 1
ATOM 2658 C C . HIS A 1 354 ? -6.532 27.906 50.884 1.00 91.12 354 HIS A C 1
ATOM 2660 O O . HIS A 1 354 ? -6.626 29.058 51.305 1.00 91.12 354 HIS A O 1
ATOM 2666 N N . ARG A 1 355 ? -7.370 26.942 51.296 1.00 89.31 355 ARG A N 1
ATOM 2667 C CA . ARG A 1 355 ? -8.387 27.146 52.348 1.00 89.31 355 ARG A CA 1
ATOM 2668 C C . ARG A 1 355 ? -7.747 27.602 53.661 1.00 89.31 355 ARG A C 1
ATOM 2670 O O . ARG A 1 355 ? -8.204 28.557 54.280 1.00 89.31 355 ARG A O 1
ATOM 2677 N N . ASN A 1 356 ? -6.665 26.946 54.073 1.00 88.44 356 ASN A N 1
ATOM 2678 C CA . ASN A 1 356 ? -5.953 27.247 55.315 1.00 88.44 356 ASN A CA 1
ATOM 2679 C C . ASN A 1 356 ? -5.238 28.617 55.279 1.00 88.44 356 ASN A C 1
ATOM 2681 O O . ASN A 1 356 ? -4.889 29.144 56.331 1.00 88.44 356 ASN A O 1
ATOM 2685 N N . GLN A 1 357 ? -5.061 29.216 54.094 1.00 86.38 357 GLN A N 1
ATOM 2686 C CA . GLN A 1 357 ? -4.605 30.602 53.901 1.00 86.38 357 GLN A CA 1
ATOM 2687 C C . GLN A 1 357 ? -5.749 31.636 54.002 1.00 86.38 357 GLN A C 1
ATOM 2689 O O . GLN A 1 357 ? -5.521 32.824 53.790 1.00 86.38 357 GLN A O 1
ATOM 2694 N N . GLY A 1 358 ? -6.971 31.206 54.340 1.00 82.69 358 GLY A N 1
ATOM 2695 C CA . GLY A 1 358 ? -8.142 32.069 54.528 1.00 82.69 358 GLY A CA 1
ATOM 2696 C C . GLY A 1 358 ? -9.049 32.201 53.301 1.00 82.69 358 GLY A C 1
ATOM 2697 O O . GLY A 1 358 ? -10.001 32.979 53.340 1.00 82.69 358 GLY A O 1
ATOM 2698 N N . ALA A 1 359 ? -8.793 31.460 52.218 1.00 82.62 359 ALA A N 1
ATOM 2699 C CA . ALA A 1 359 ? -9.667 31.475 51.050 1.00 82.62 359 ALA A CA 1
ATOM 2700 C C . ALA A 1 359 ? -10.967 30.695 51.310 1.00 82.62 359 ALA A C 1
ATOM 2702 O O . ALA A 1 359 ? -10.935 29.531 51.713 1.00 82.62 359 ALA A O 1
ATOM 2703 N N . VAL A 1 360 ? -12.105 31.322 51.009 1.00 87.94 360 VAL A N 1
ATOM 2704 C CA . VAL A 1 360 ? -13.431 30.690 51.003 1.00 87.94 360 VAL A CA 1
ATOM 2705 C C . VAL A 1 360 ? -13.868 30.515 49.554 1.00 87.94 360 VAL A C 1
ATOM 2707 O O . VAL A 1 360 ? -13.868 31.476 48.788 1.00 87.94 360 VAL A O 1
ATOM 2710 N N . PHE A 1 361 ? -14.244 29.297 49.175 1.00 89.44 361 PHE A N 1
ATOM 2711 C CA . PHE A 1 361 ? -14.778 28.997 47.852 1.00 89.44 361 PHE A CA 1
ATOM 2712 C C . PHE A 1 361 ? -16.303 29.136 47.886 1.00 89.44 361 PHE A C 1
ATOM 2714 O O . PHE A 1 361 ? -16.989 28.393 48.588 1.00 89.44 361 PHE A O 1
ATOM 2721 N N . THR A 1 362 ? -16.834 30.088 47.127 1.00 86.19 362 THR A N 1
ATOM 2722 C CA . THR A 1 362 ? -18.272 30.351 46.948 1.00 86.19 362 THR A CA 1
ATOM 2723 C C . THR A 1 362 ? -18.799 29.829 45.610 1.00 86.19 362 THR A C 1
ATOM 2725 O O . THR A 1 362 ? -19.990 29.548 45.474 1.00 86.19 362 THR A O 1
ATOM 2728 N N . SER A 1 363 ? -17.910 29.666 44.628 1.00 90.19 363 SER A N 1
ATOM 2729 C CA . SER A 1 363 ? -18.192 29.119 43.305 1.00 90.19 363 SER A CA 1
ATOM 2730 C C . SER A 1 363 ? -17.121 28.113 42.868 1.00 90.19 363 SER A C 1
ATOM 2732 O O . SER A 1 363 ? -16.012 28.071 43.404 1.00 90.19 363 SER A O 1
ATOM 2734 N N . ALA A 1 364 ? -17.427 27.314 41.841 1.00 87.38 364 ALA A N 1
ATOM 2735 C CA . ALA A 1 364 ? -16.435 26.428 41.232 1.00 87.38 364 ALA A CA 1
ATOM 2736 C C . ALA A 1 364 ? -15.301 27.213 40.554 1.00 87.38 364 ALA A C 1
ATOM 2738 O O . ALA A 1 364 ? -14.168 26.739 40.520 1.00 87.38 364 ALA A O 1
ATOM 2739 N N . ASP A 1 365 ? -15.588 28.411 40.042 1.00 86.88 365 ASP A N 1
ATOM 2740 C CA . ASP A 1 365 ? -14.619 29.244 39.334 1.00 86.88 365 ASP A CA 1
ATOM 2741 C C . ASP A 1 365 ? -13.575 29.852 40.306 1.00 86.88 365 ASP A C 1
ATOM 2743 O O . ASP A 1 365 ? -12.422 30.051 39.920 1.00 86.88 365 ASP A O 1
ATOM 2747 N N . ASP A 1 366 ? -13.911 30.003 41.595 1.00 87.56 366 ASP A N 1
ATOM 2748 C CA . ASP A 1 366 ? -13.011 30.473 42.668 1.00 87.56 366 ASP A CA 1
ATOM 2749 C C . ASP A 1 366 ? -11.813 29.526 42.888 1.00 87.56 366 ASP A C 1
ATOM 2751 O O . ASP A 1 366 ? -10.727 29.949 43.295 1.00 87.56 366 ASP A O 1
ATOM 2755 N N . LEU A 1 367 ? -11.970 28.234 42.566 1.00 88.00 367 LEU A N 1
ATOM 2756 C CA . LEU A 1 367 ? -10.891 27.240 42.639 1.00 88.00 367 LEU A CA 1
ATOM 2757 C C . LEU A 1 367 ? -9.722 27.565 41.695 1.00 88.00 367 LEU A C 1
ATOM 2759 O O . LEU A 1 367 ? -8.632 27.023 41.878 1.00 88.00 367 LEU A O 1
ATOM 2763 N N . LEU A 1 368 ? -9.902 28.451 40.707 1.00 88.19 368 LEU A N 1
ATOM 2764 C CA . LEU A 1 368 ? -8.823 28.911 39.826 1.00 88.19 368 LEU A CA 1
ATOM 2765 C C . LEU A 1 368 ? -7.740 29.725 40.555 1.00 88.19 368 LEU A C 1
ATOM 2767 O O . LEU A 1 368 ? -6.632 29.824 40.030 1.00 88.19 368 LEU A O 1
ATOM 2771 N N . GLY A 1 369 ? -8.012 30.241 41.761 1.00 84.44 369 GLY A N 1
ATOM 2772 C CA . GLY A 1 369 ? -6.983 30.833 42.626 1.00 84.44 369 GLY A CA 1
ATOM 2773 C C . GLY A 1 369 ? -5.970 29.812 43.167 1.00 84.44 369 GLY A C 1
ATOM 2774 O O . GLY A 1 369 ? -4.824 30.160 43.447 1.00 84.44 369 GLY A O 1
ATOM 2775 N N . VAL A 1 370 ? -6.350 28.530 43.255 1.00 88.88 370 VAL A N 1
ATOM 2776 C CA . VAL A 1 370 ? -5.491 27.471 43.804 1.00 88.88 370 VAL A CA 1
ATOM 2777 C C . VAL A 1 370 ? -4.261 27.256 42.897 1.00 88.88 370 VAL A C 1
ATOM 2779 O O . VAL A 1 370 ? -4.420 26.988 41.702 1.00 88.88 370 VAL A O 1
ATOM 2782 N N . PRO A 1 371 ? -3.018 27.297 43.421 1.00 82.25 371 PRO A N 1
ATOM 2783 C CA . PRO A 1 371 ? -1.810 27.220 42.599 1.00 82.25 371 PRO A CA 1
ATOM 2784 C C . PRO A 1 371 ? -1.744 25.999 41.666 1.00 82.25 371 PRO A C 1
ATOM 2786 O O . PRO A 1 371 ? -1.826 24.842 42.088 1.00 82.25 371 PRO A O 1
ATOM 2789 N N . ARG A 1 372 ? -1.519 26.263 40.371 1.00 82.56 372 ARG A N 1
ATOM 2790 C CA . ARG A 1 372 ? -1.536 25.271 39.275 1.00 82.56 372 ARG A CA 1
ATOM 2791 C C . ARG A 1 372 ? -2.887 24.549 39.083 1.00 82.56 372 ARG A C 1
ATOM 2793 O O . ARG A 1 372 ? -2.910 23.477 38.473 1.00 82.56 372 ARG A O 1
ATOM 2800 N N . MET A 1 373 ? -4.002 25.109 39.554 1.00 86.31 373 MET A N 1
ATOM 2801 C CA . MET A 1 373 ? -5.325 24.741 39.043 1.00 86.31 373 MET A CA 1
ATOM 2802 C C . MET A 1 373 ? -5.451 25.184 37.578 1.00 86.31 373 MET A C 1
ATOM 2804 O O . MET A 1 373 ? -4.800 26.130 37.138 1.00 86.31 373 MET A O 1
ATOM 2808 N N . THR A 1 374 ? -6.275 24.490 36.794 1.00 85.38 374 THR A N 1
ATOM 2809 C CA . THR A 1 374 ? -6.585 24.890 35.413 1.00 85.38 374 THR A CA 1
ATOM 2810 C C . THR A 1 374 ? -8.082 24.792 35.165 1.00 85.38 374 THR A C 1
ATOM 2812 O O . THR A 1 374 ? -8.751 23.934 35.746 1.00 85.38 374 THR A O 1
ATOM 2815 N N . LYS A 1 375 ? -8.601 25.622 34.250 1.00 86.81 375 LYS A N 1
ATOM 2816 C CA . LYS A 1 375 ? -10.019 25.632 33.856 1.00 86.81 375 LYS A CA 1
ATOM 2817 C C . LYS A 1 375 ? -10.550 24.233 33.516 1.00 86.81 375 LYS A C 1
ATOM 2819 O O . LYS A 1 375 ? -11.586 23.844 34.033 1.00 86.81 375 LYS A O 1
ATOM 2824 N N . ARG A 1 376 ? -9.770 23.423 32.791 1.00 83.81 376 ARG A N 1
ATOM 2825 C CA . ARG A 1 376 ? -10.110 22.032 32.437 1.00 83.81 376 ARG A CA 1
ATOM 2826 C C . ARG A 1 376 ? -10.230 21.078 33.638 1.00 83.81 376 ARG A C 1
ATOM 2828 O O . ARG A 1 376 ? -10.954 20.088 33.555 1.00 83.81 376 ARG A O 1
ATOM 2835 N N . ILE A 1 377 ? -9.499 21.318 34.731 1.00 82.19 377 ILE A N 1
ATOM 2836 C CA . ILE A 1 377 ? -9.639 20.529 35.968 1.00 82.19 377 ILE A CA 1
ATOM 2837 C C . ILE A 1 377 ? -10.894 20.988 36.712 1.00 82.19 377 ILE A C 1
ATOM 2839 O O . ILE A 1 377 ? -11.736 20.151 37.027 1.00 82.19 377 ILE A O 1
ATOM 2843 N N . MET A 1 378 ? -11.058 22.302 36.897 1.00 88.69 378 MET A N 1
ATOM 2844 C CA . MET A 1 378 ? -12.237 22.903 37.529 1.00 88.69 378 MET A CA 1
ATOM 2845 C C . MET A 1 378 ? -13.541 22.474 36.837 1.00 88.69 378 MET A C 1
ATOM 2847 O O . MET A 1 378 ? -14.444 21.976 37.501 1.00 88.69 378 MET A O 1
ATOM 2851 N N . GLU A 1 379 ? -13.620 22.545 35.506 1.00 87.12 379 GLU A N 1
ATOM 2852 C CA . GLU A 1 379 ? -14.796 22.131 34.723 1.00 87.12 379 GLU A CA 1
ATOM 2853 C C . GLU A 1 379 ? -15.161 20.653 34.930 1.00 87.12 379 GLU A C 1
ATOM 2855 O O . GLU A 1 379 ? -16.340 20.304 34.907 1.00 87.12 379 GLU A O 1
ATOM 2860 N N . ARG A 1 380 ? -14.172 19.783 35.182 1.00 85.56 380 ARG A N 1
ATOM 2861 C CA . ARG A 1 380 ? -14.408 18.366 35.500 1.00 85.56 380 ARG A CA 1
ATOM 2862 C C . ARG A 1 380 ? -14.797 18.140 36.966 1.00 85.56 380 ARG A C 1
ATOM 2864 O O . ARG A 1 380 ? -15.492 17.169 37.247 1.00 85.56 380 ARG A O 1
ATOM 2871 N N . MET A 1 381 ? -14.394 19.024 37.880 1.00 85.81 381 MET A N 1
ATOM 2872 C CA . MET A 1 381 ? -14.861 19.024 39.272 1.00 85.81 381 MET A CA 1
ATOM 2873 C C . MET A 1 381 ? -16.279 19.601 39.406 1.00 85.81 381 MET A C 1
ATOM 2875 O O . MET A 1 381 ? -17.043 19.123 40.234 1.00 85.81 381 MET A O 1
ATOM 2879 N N . ARG A 1 382 ? -16.651 20.582 38.568 1.00 88.38 382 ARG A N 1
ATOM 2880 C CA . ARG A 1 382 ? -17.903 21.363 38.619 1.00 88.38 382 ARG A CA 1
ATOM 2881 C C . ARG A 1 382 ? -19.195 20.566 38.900 1.00 88.38 382 ARG A C 1
ATOM 2883 O O . ARG A 1 382 ? -19.969 21.060 39.713 1.00 88.38 382 ARG A O 1
ATOM 2890 N N . PRO A 1 383 ? -19.467 19.379 38.311 1.00 87.19 383 PRO A N 1
ATOM 2891 C CA . PRO A 1 383 ? -20.687 18.620 38.623 1.00 87.19 383 PRO A CA 1
ATOM 2892 C C . PRO A 1 383 ? -20.670 17.883 39.979 1.00 87.19 383 PRO A C 1
ATOM 2894 O O . PRO A 1 383 ? -21.720 17.421 40.414 1.00 87.19 383 PRO A O 1
ATOM 2897 N N . TYR A 1 384 ? -19.516 17.780 40.647 1.00 88.56 384 TYR A N 1
ATOM 2898 C CA . TYR A 1 384 ? -19.329 17.099 41.940 1.00 88.56 384 TYR A CA 1
ATOM 2899 C C . TYR A 1 384 ? -19.171 18.072 43.121 1.00 88.56 384 TYR A C 1
ATOM 2901 O O . TYR A 1 384 ? -18.866 17.641 44.231 1.00 88.56 384 TYR A O 1
ATOM 2909 N N . LEU A 1 385 ? -19.327 19.380 42.898 1.00 88.50 385 LEU A N 1
ATOM 2910 C CA . LEU A 1 385 ? -19.123 20.415 43.914 1.00 88.50 385 LEU A CA 1
ATOM 2911 C C . LEU A 1 385 ? -20.454 21.011 44.382 1.00 88.50 385 LEU A C 1
ATOM 2913 O O . LEU A 1 385 ? -21.350 21.263 43.576 1.00 88.50 385 LEU A O 1
ATOM 2917 N N . ILE A 1 386 ? -20.543 21.292 45.680 1.00 89.38 386 ILE A N 1
ATOM 2918 C CA . ILE A 1 386 ? -21.574 22.141 46.294 1.00 89.38 386 ILE A CA 1
ATOM 2919 C C . ILE A 1 386 ? -20.918 23.251 47.106 1.00 89.38 386 ILE A C 1
ATOM 2921 O O . ILE A 1 386 ? -19.763 23.150 47.510 1.00 89.38 386 ILE A O 1
ATOM 2925 N N . PHE A 1 387 ? -21.681 24.312 47.341 1.00 86.50 387 PHE A N 1
ATOM 2926 C CA . PHE A 1 387 ? -21.264 25.475 48.110 1.00 86.50 387 PHE A CA 1
ATOM 2927 C C . PHE A 1 387 ? -22.425 25.834 49.040 1.00 86.50 387 PHE A C 1
ATOM 2929 O O . PHE A 1 387 ? -23.339 26.561 48.647 1.00 86.50 387 PHE A O 1
ATOM 2936 N N . ASP A 1 388 ? -22.440 25.259 50.247 1.00 68.06 388 ASP A N 1
ATOM 2937 C CA . ASP A 1 388 ? -23.486 25.530 51.242 1.00 68.06 388 ASP A CA 1
ATOM 2938 C C . ASP A 1 388 ? -23.308 26.958 51.779 1.00 68.06 388 ASP A C 1
ATOM 2940 O O . ASP A 1 388 ? -22.555 27.206 52.724 1.00 68.06 388 ASP A O 1
ATOM 2944 N N . GLY A 1 389 ? -23.962 27.913 51.122 1.00 54.38 389 GLY A N 1
ATOM 2945 C CA . GLY A 1 389 ? -23.701 29.334 51.310 1.00 54.38 389 GLY A CA 1
ATOM 2946 C C . GLY A 1 389 ? -23.998 29.857 52.717 1.00 54.38 389 GLY A C 1
ATOM 2947 O O . GLY A 1 389 ? -25.142 29.869 53.165 1.00 54.38 389 GLY A O 1
ATOM 2948 N N . SER A 1 390 ? -22.968 30.411 53.358 1.00 37.00 390 SER A N 1
ATOM 2949 C CA . SER A 1 390 ? -23.078 31.338 54.485 1.00 37.00 390 SER A CA 1
ATOM 2950 C C . SER A 1 390 ? -21.914 32.338 54.406 1.00 37.00 390 SER A C 1
ATOM 2952 O O . SER A 1 390 ? -20.761 31.924 54.456 1.00 37.00 390 SER A O 1
ATOM 2954 N N . ALA A 1 391 ? -22.124 33.643 54.222 1.00 32.81 391 ALA A N 1
ATOM 2955 C CA . ALA A 1 391 ? -23.375 34.348 53.936 1.00 32.81 391 ALA A CA 1
ATOM 2956 C C . ALA A 1 391 ? -23.103 35.584 53.056 1.00 32.81 391 ALA A C 1
ATOM 2958 O O . ALA A 1 391 ? -21.989 36.104 53.032 1.00 32.81 391 ALA A O 1
ATOM 2959 N N . ALA A 1 392 ? -24.128 36.080 52.359 1.00 30.83 392 ALA A N 1
ATOM 2960 C CA . ALA A 1 392 ? -24.053 37.307 51.565 1.00 30.83 392 ALA A CA 1
ATOM 2961 C C . ALA A 1 392 ? -24.803 38.466 52.247 1.00 30.83 392 ALA A C 1
ATOM 2963 O O . ALA A 1 392 ? -25.899 38.245 52.767 1.00 30.83 392 ALA A O 1
ATOM 2964 N N . PRO A 1 393 ? -24.291 39.707 52.161 1.00 38.50 393 PRO A N 1
ATOM 2965 C CA . PRO A 1 393 ? -25.100 40.903 52.367 1.00 38.50 393 PRO A CA 1
ATOM 2966 C C . PRO A 1 393 ? -25.209 41.790 51.108 1.00 38.50 393 PRO A C 1
ATOM 2968 O O . PRO A 1 393 ? -24.212 42.190 50.526 1.00 38.50 393 PRO A O 1
ATOM 2971 N N . ALA A 1 394 ? -26.459 42.140 50.780 1.00 29.84 394 ALA A N 1
ATOM 2972 C CA . ALA A 1 394 ? -26.942 43.367 50.123 1.00 29.84 394 ALA A CA 1
ATOM 2973 C C . ALA A 1 394 ? -26.352 43.875 48.775 1.00 29.84 394 ALA A C 1
ATOM 2975 O O . ALA A 1 394 ? -25.166 44.122 48.594 1.00 29.84 394 ALA A O 1
ATOM 2976 N N . ARG A 1 395 ? -27.273 44.203 47.852 1.00 36.44 395 ARG A N 1
ATOM 2977 C CA . ARG A 1 395 ? -27.037 45.049 46.664 1.00 36.44 395 ARG A CA 1
ATOM 2978 C C . ARG A 1 395 ? -26.760 46.510 47.054 1.00 36.44 395 ARG A C 1
ATOM 2980 O O . ARG A 1 395 ? -27.530 47.044 47.849 1.00 36.44 395 ARG A O 1
ATOM 2987 N N . SER A 1 396 ? -25.895 47.201 46.304 1.00 31.06 396 SER A N 1
ATOM 2988 C CA . SER A 1 396 ? -26.261 48.457 45.609 1.00 31.06 396 SER A CA 1
ATOM 2989 C C . SER A 1 396 ? -25.188 48.929 44.609 1.00 31.06 396 SER A C 1
ATOM 2991 O O . SER A 1 396 ? -24.019 48.566 44.695 1.00 31.06 396 SER A O 1
ATOM 2993 N N . THR A 1 397 ? -25.618 49.739 43.640 1.00 35.81 397 THR A N 1
ATOM 2994 C CA . THR A 1 397 ? -24.828 50.500 42.651 1.00 35.81 397 THR A CA 1
ATOM 2995 C C . THR A 1 397 ? -25.622 51.777 42.299 1.00 35.81 397 THR A C 1
ATOM 2997 O O . THR A 1 397 ? -26.840 51.759 42.504 1.00 35.81 397 THR A O 1
ATOM 3000 N N . PRO A 1 398 ? -25.043 52.850 41.705 1.00 49.12 398 PRO A N 1
ATOM 3001 C CA . PRO A 1 398 ? -23.621 53.233 41.575 1.00 49.12 398 PRO A CA 1
ATOM 3002 C C . PRO A 1 398 ? -23.289 54.716 41.946 1.00 49.12 398 PRO A C 1
ATOM 3004 O O . PRO A 1 398 ? -24.114 55.599 41.742 1.00 49.12 398 PRO A O 1
ATOM 3007 N N . ALA A 1 399 ? -22.015 55.000 42.291 1.00 31.67 399 ALA A N 1
ATOM 3008 C CA . ALA A 1 399 ? -21.348 56.334 42.251 1.00 31.67 399 ALA A CA 1
ATOM 3009 C C . ALA A 1 399 ? -21.946 57.470 43.151 1.00 31.67 399 ALA A C 1
ATOM 3011 O O . ALA A 1 399 ? -22.962 57.230 43.801 1.00 31.67 399 ALA A O 1
ATOM 3012 N N . PRO A 1 400 ? -21.371 58.704 43.235 1.00 44.25 400 PRO A N 1
ATOM 3013 C CA . PRO A 1 400 ? -20.078 59.226 42.744 1.00 44.25 400 PRO A CA 1
ATOM 3014 C C . PRO A 1 400 ? -19.200 59.970 43.809 1.00 44.25 400 PRO A C 1
ATOM 3016 O O . PRO A 1 400 ? -19.575 60.113 44.965 1.00 44.25 400 PRO A O 1
ATOM 3019 N N . SER A 1 401 ? -18.052 60.512 43.360 1.00 30.12 401 SER A N 1
ATOM 3020 C CA . SER A 1 401 ? -17.330 61.726 43.846 1.00 30.12 401 SER A CA 1
ATOM 3021 C C . SER A 1 401 ? -16.827 61.895 45.307 1.00 30.12 401 SER A C 1
ATOM 3023 O O . SER A 1 401 ? -17.596 62.087 46.244 1.00 30.12 401 SER A O 1
ATOM 3025 N N . THR A 1 402 ? -15.499 62.056 45.439 1.00 35.25 402 THR A N 1
ATOM 3026 C CA . THR A 1 402 ? -14.752 62.886 46.432 1.00 35.25 402 THR A CA 1
ATOM 3027 C C . THR A 1 402 ? -15.239 64.360 46.437 1.00 35.25 402 THR A C 1
ATOM 3029 O O . THR A 1 402 ? -15.760 64.758 45.393 1.00 35.25 402 THR A O 1
ATOM 3032 N N . PRO A 1 403 ? -15.044 65.226 47.485 1.00 50.28 403 PRO A N 1
ATOM 3033 C CA . PRO A 1 403 ? -13.712 65.558 48.064 1.00 50.28 403 PRO A CA 1
ATOM 3034 C C . PRO A 1 403 ? -13.632 66.138 49.520 1.00 50.28 403 PRO A C 1
ATOM 3036 O O . PRO A 1 403 ? -14.634 66.478 50.143 1.00 50.28 403 PRO A O 1
ATOM 3039 N N . SER A 1 404 ? -12.404 66.404 50.012 1.00 29.03 404 SER A N 1
ATOM 3040 C CA . SER A 1 404 ? -12.025 67.597 50.828 1.00 29.03 404 SER A CA 1
ATOM 3041 C C . SER A 1 404 ? -10.492 67.694 50.991 1.00 29.03 404 SER A C 1
ATOM 3043 O O . SER A 1 404 ? -9.877 66.761 51.483 1.00 29.03 404 SER A O 1
ATOM 3045 N N . ARG A 1 405 ? -9.832 68.695 50.376 1.00 35.94 405 ARG A N 1
ATOM 3046 C CA . ARG A 1 405 ? -9.383 70.005 50.938 1.00 35.94 405 ARG A CA 1
ATOM 3047 C C . ARG A 1 405 ? -8.129 69.915 51.829 1.00 35.94 405 ARG A C 1
ATOM 3049 O O . ARG A 1 405 ? -8.120 69.223 52.832 1.00 35.94 405 ARG A O 1
ATOM 3056 N N . THR A 1 406 ? -7.043 70.619 51.496 1.00 28.44 406 THR A N 1
ATOM 3057 C CA . THR A 1 406 ? -6.886 72.097 51.608 1.00 28.44 406 THR A CA 1
ATOM 3058 C C . THR A 1 406 ? -6.033 72.631 50.430 1.00 28.44 406 THR A C 1
ATOM 3060 O O . THR A 1 406 ? -5.034 72.010 50.102 1.00 28.44 406 THR A O 1
ATOM 3063 N N . ARG A 1 407 ? -6.502 73.582 49.593 1.00 34.53 407 ARG A N 1
ATOM 3064 C CA . ARG A 1 407 ? -6.368 75.072 49.683 1.00 34.53 407 ARG A CA 1
ATOM 3065 C C . ARG A 1 407 ? -4.891 75.554 49.696 1.00 34.53 407 ARG A C 1
ATOM 3067 O O . ARG A 1 407 ? -4.130 75.057 50.507 1.00 34.53 407 ARG A O 1
ATOM 3074 N N . THR A 1 408 ? -4.424 76.537 48.907 1.00 30.53 408 THR A N 1
ATOM 3075 C CA . THR A 1 408 ? -5.093 77.569 48.066 1.00 30.53 408 THR A CA 1
ATOM 3076 C C . THR A 1 408 ? -4.188 77.978 46.868 1.00 30.53 408 THR A C 1
ATOM 3078 O O . THR A 1 408 ? -2.984 77.779 46.944 1.00 30.53 408 THR A O 1
ATOM 3081 N N . ALA A 1 409 ? -4.757 78.541 45.789 1.00 28.66 409 ALA A N 1
ATOM 3082 C CA . ALA A 1 409 ? -4.077 79.098 44.588 1.00 28.66 409 ALA A CA 1
ATOM 3083 C C . ALA A 1 409 ? -3.784 80.628 44.748 1.00 28.66 409 ALA A C 1
ATOM 3085 O O . ALA A 1 409 ? -4.087 81.115 45.845 1.00 28.66 409 ALA A O 1
ATOM 3086 N N . PRO A 1 410 ? -3.323 81.433 43.741 1.00 50.75 410 PRO A N 1
ATOM 3087 C CA . PRO A 1 410 ? -3.001 81.206 42.303 1.00 50.75 410 PRO A CA 1
ATOM 3088 C C . PRO A 1 410 ? -1.537 81.674 41.948 1.00 50.75 410 PRO A C 1
ATOM 3090 O O . PRO A 1 410 ? -0.704 81.528 42.832 1.00 50.75 410 PRO A O 1
ATOM 3093 N N . ALA A 1 411 ? -1.068 82.173 40.775 1.00 31.19 411 ALA A N 1
ATOM 3094 C CA . ALA A 1 411 ? -1.659 82.661 39.505 1.00 31.19 411 ALA A CA 1
ATOM 3095 C C . ALA A 1 411 ? -0.625 82.832 38.335 1.00 31.19 411 ALA A C 1
ATOM 3097 O O . ALA A 1 411 ? 0.569 82.823 38.596 1.00 31.19 411 ALA A O 1
ATOM 3098 N N . VAL A 1 412 ? -1.125 83.136 37.113 1.00 32.97 412 VAL A N 1
ATOM 3099 C CA . VAL A 1 412 ? -0.483 83.813 35.933 1.00 32.97 412 VAL A CA 1
ATOM 3100 C C . VAL A 1 412 ? 0.627 83.096 35.104 1.00 32.97 412 VAL A C 1
ATOM 3102 O O . VAL A 1 412 ? 1.694 82.800 35.616 1.00 32.97 412 VAL A O 1
ATOM 3105 N N . VAL A 1 413 ? 0.321 82.892 33.799 1.00 34.47 413 VAL A N 1
ATOM 3106 C CA . VAL A 1 413 ? 1.071 83.146 32.514 1.00 34.47 413 VAL A CA 1
ATOM 3107 C C . VAL A 1 413 ? 2.617 83.301 32.602 1.00 34.47 413 VAL A C 1
ATOM 3109 O O . VAL A 1 413 ? 3.091 84.044 33.453 1.00 34.47 413 VAL A O 1
ATOM 3112 N N . SER A 1 414 ? 3.460 82.631 31.789 1.00 32.16 414 SER A N 1
ATOM 3113 C CA . SER A 1 414 ? 3.640 82.803 30.316 1.00 32.16 414 SER A CA 1
ATOM 3114 C C . SER A 1 414 ? 4.310 81.605 29.591 1.00 32.16 414 SER A C 1
ATOM 3116 O O . SER A 1 414 ? 4.639 80.607 30.226 1.00 32.16 414 SER A O 1
ATOM 3118 N N . ASP A 1 415 ? 4.499 81.733 28.267 1.00 33.84 415 ASP A N 1
ATOM 3119 C CA . ASP A 1 415 ? 5.235 80.850 27.327 1.00 33.84 415 ASP A CA 1
ATOM 3120 C C . ASP A 1 415 ? 6.727 80.621 27.726 1.00 33.84 415 ASP A C 1
ATOM 3122 O O . ASP A 1 415 ? 7.237 81.312 28.606 1.00 33.84 415 ASP A O 1
ATOM 3126 N N . GLU A 1 416 ? 7.474 79.620 27.222 1.00 32.38 416 GLU A N 1
ATOM 3127 C CA . GLU A 1 416 ? 8.043 79.545 25.852 1.00 32.38 416 GLU A CA 1
ATOM 3128 C C . GLU A 1 416 ? 8.586 78.125 25.482 1.00 32.38 416 GLU A C 1
ATOM 3130 O O . GLU A 1 416 ? 8.703 77.245 26.336 1.00 32.38 416 GLU A O 1
ATOM 3135 N N . GLN A 1 417 ? 8.925 77.898 24.202 1.00 28.91 417 GLN A N 1
ATOM 3136 C CA . GLN A 1 417 ? 9.547 76.692 23.597 1.00 28.91 417 GLN A CA 1
ATOM 3137 C C . GLN A 1 417 ? 10.619 77.142 22.569 1.00 28.91 417 GLN A C 1
ATOM 3139 O O . GLN A 1 417 ? 10.481 78.265 22.079 1.00 28.91 417 GLN A O 1
ATOM 3144 N N . PRO A 1 418 ? 11.575 76.297 22.101 1.00 51.12 418 PRO A N 1
ATOM 3145 C CA . PRO A 1 418 ? 11.896 74.902 22.454 1.00 51.12 418 PRO A CA 1
ATOM 3146 C C . PRO A 1 418 ? 13.358 74.813 23.014 1.00 51.12 418 PRO A C 1
ATOM 3148 O O . PRO A 1 418 ? 13.621 75.581 23.931 1.00 51.12 418 PRO A O 1
ATOM 3151 N N . GLU A 1 419 ? 14.368 73.984 22.671 1.00 41.72 419 GLU A N 1
ATOM 3152 C CA . GLU A 1 419 ? 14.622 72.844 21.741 1.00 41.72 419 GLU A CA 1
ATOM 3153 C C . GLU A 1 419 ? 15.709 71.887 22.381 1.00 41.72 419 GLU A C 1
ATOM 3155 O O . GLU A 1 419 ? 15.660 71.813 23.612 1.00 41.72 419 GLU A O 1
ATOM 3160 N N . PRO A 1 420 ? 16.579 71.052 21.733 1.00 48.03 420 PRO A N 1
ATOM 3161 C CA . PRO A 1 420 ? 16.649 69.637 22.157 1.00 48.03 420 PRO A CA 1
ATOM 3162 C C . PRO A 1 420 ? 18.053 69.005 22.422 1.00 48.03 420 PRO A C 1
ATOM 3164 O O . PRO A 1 420 ? 19.083 69.665 22.343 1.00 48.03 420 PRO A O 1
ATOM 3167 N N . ASP A 1 421 ? 18.016 67.684 22.675 1.00 38.03 421 ASP A N 1
ATOM 3168 C CA . ASP A 1 421 ? 19.017 66.614 22.443 1.00 38.03 421 ASP A CA 1
ATOM 3169 C C . ASP A 1 421 ? 20.420 66.624 23.102 1.00 38.03 421 ASP A C 1
ATOM 3171 O O . ASP A 1 421 ? 21.263 67.466 22.815 1.00 38.03 421 ASP A O 1
ATOM 3175 N N . GLU A 1 422 ? 20.732 65.537 23.833 1.00 41.03 422 GLU A N 1
ATOM 3176 C CA . GLU A 1 422 ? 22.033 64.834 23.748 1.00 41.03 422 GLU A CA 1
ATOM 3177 C C . GLU A 1 422 ? 21.910 63.350 24.197 1.00 41.03 422 GLU A C 1
ATOM 3179 O O . GLU A 1 422 ? 20.923 62.964 24.830 1.00 41.03 422 GLU A O 1
ATOM 3184 N N . GLU A 1 423 ? 22.867 62.492 23.815 1.00 41.25 423 GLU A N 1
ATOM 3185 C CA . GLU A 1 423 ? 22.810 61.019 23.966 1.00 41.25 423 GLU A CA 1
ATOM 3186 C C . GLU A 1 423 ? 23.312 60.501 25.337 1.00 41.25 423 GLU A C 1
ATOM 3188 O O . GLU A 1 423 ? 24.259 61.042 25.906 1.00 41.25 423 GLU A O 1
ATOM 3193 N N . ASP A 1 424 ? 22.744 59.391 25.840 1.00 46.44 424 ASP A N 1
ATOM 3194 C CA . ASP A 1 424 ? 23.208 58.708 27.068 1.00 46.44 424 ASP A CA 1
ATOM 3195 C C . ASP A 1 424 ? 24.126 57.502 26.761 1.00 46.44 424 ASP A C 1
ATOM 3197 O O . ASP A 1 424 ? 23.932 56.770 25.785 1.00 46.44 424 ASP A O 1
ATOM 3201 N N . ALA A 1 425 ? 25.145 57.289 27.597 1.00 49.31 425 ALA A N 1
ATOM 3202 C CA . ALA A 1 425 ? 26.313 56.459 27.294 1.00 49.31 425 ALA A CA 1
ATOM 3203 C C . ALA A 1 425 ? 26.314 55.083 28.008 1.00 49.31 425 ALA A C 1
ATOM 3205 O O . ALA A 1 425 ? 25.819 54.944 29.128 1.00 49.31 425 ALA A O 1
ATOM 3206 N N . PRO A 1 426 ? 26.913 54.031 27.408 1.00 52.94 426 PRO A N 1
ATOM 3207 C CA . PRO A 1 426 ? 26.865 52.678 27.964 1.00 52.94 426 PRO A CA 1
ATOM 3208 C C . PRO A 1 426 ? 27.780 52.464 29.196 1.00 52.94 426 PRO A C 1
ATOM 3210 O O . PRO A 1 426 ? 28.867 53.041 29.280 1.00 52.94 426 PRO A O 1
ATOM 3213 N N . PRO A 1 427 ? 27.394 51.574 30.138 1.00 51.97 427 PRO A N 1
ATOM 3214 C CA . PRO A 1 427 ? 28.121 51.328 31.390 1.00 51.97 427 PRO A CA 1
ATOM 3215 C C . PRO A 1 427 ? 29.454 50.550 31.230 1.00 51.97 427 PRO A C 1
ATOM 3217 O O . PRO A 1 427 ? 29.670 49.866 30.226 1.00 51.97 427 PRO A O 1
ATOM 3220 N N . PRO A 1 428 ? 30.361 50.618 32.232 1.00 54.31 428 PRO A N 1
ATOM 3221 C CA . PRO A 1 428 ? 31.762 50.187 32.114 1.00 54.31 428 PRO A CA 1
ATOM 3222 C C . PRO A 1 428 ? 32.003 48.657 32.089 1.00 54.31 428 PRO A C 1
ATOM 3224 O O . PRO A 1 428 ? 31.174 47.874 32.557 1.00 54.31 428 PRO A O 1
ATOM 3227 N N . PRO A 1 429 ? 33.174 48.204 31.584 1.00 51.78 429 PRO A N 1
ATOM 3228 C CA . PRO A 1 429 ? 33.426 46.799 31.256 1.00 51.78 429 PRO A CA 1
ATOM 3229 C C . PRO A 1 429 ? 33.719 45.887 32.460 1.00 51.78 429 PRO A C 1
ATOM 3231 O O . PRO A 1 429 ? 34.518 46.199 33.346 1.00 51.78 429 PRO A O 1
ATOM 3234 N N . VAL A 1 430 ? 33.148 44.679 32.423 1.00 52.84 430 VAL A N 1
ATOM 3235 C CA . VAL A 1 430 ? 33.427 43.587 33.370 1.00 52.84 430 VAL A CA 1
ATOM 3236 C C . VAL A 1 430 ? 34.698 42.829 32.962 1.00 52.84 430 VAL A C 1
ATOM 3238 O O . VAL A 1 430 ? 34.917 42.535 31.788 1.00 52.84 430 VAL A O 1
ATOM 3241 N N . LYS A 1 431 ? 35.547 42.484 33.940 1.00 42.00 431 LYS A N 1
ATOM 3242 C CA . LYS A 1 431 ? 36.822 41.776 33.714 1.00 42.00 431 LYS A CA 1
ATOM 3243 C C . LYS A 1 431 ? 36.605 40.350 33.190 1.00 42.00 431 LYS A C 1
ATOM 3245 O O . LYS A 1 431 ? 35.830 39.586 33.763 1.00 42.00 431 LYS A O 1
ATOM 3250 N N . ALA A 1 432 ? 37.350 39.973 32.152 1.00 42.16 432 ALA A N 1
ATOM 3251 C CA . ALA A 1 432 ? 37.318 38.627 31.586 1.00 42.16 432 ALA A CA 1
ATOM 3252 C C . ALA A 1 432 ? 37.974 37.577 32.517 1.00 42.16 432 ALA A C 1
ATOM 3254 O O . ALA A 1 432 ? 38.998 37.871 33.141 1.00 42.16 432 ALA A O 1
ATOM 3255 N N . PRO A 1 433 ? 37.441 36.340 32.591 1.00 48.34 433 PRO A N 1
ATOM 3256 C CA . PRO A 1 433 ? 38.111 35.222 33.254 1.00 48.34 433 PRO A CA 1
ATOM 3257 C C . PRO A 1 433 ? 39.318 34.723 32.430 1.00 48.34 433 PRO A C 1
ATOM 3259 O O . PRO A 1 433 ? 39.332 34.875 31.206 1.00 48.34 433 PRO A O 1
ATOM 3262 N N . PRO A 1 434 ? 40.332 34.102 33.064 1.00 50.22 434 PRO A N 1
ATOM 3263 C CA . PRO A 1 434 ? 41.551 33.675 32.380 1.00 50.22 434 PRO A CA 1
ATOM 3264 C C . PRO A 1 434 ? 41.305 32.543 31.373 1.00 50.22 434 PRO A C 1
ATOM 3266 O O . PRO A 1 434 ? 40.464 31.662 31.575 1.00 50.22 434 PRO A O 1
ATOM 3269 N N . ALA A 1 435 ? 42.085 32.549 30.290 1.00 37.56 435 ALA A N 1
ATOM 3270 C CA . ALA A 1 435 ? 41.976 31.575 29.213 1.00 37.56 435 ALA A CA 1
ATOM 3271 C C . ALA A 1 435 ? 42.301 30.149 29.689 1.00 37.56 435 ALA A C 1
ATOM 3273 O O . ALA A 1 435 ? 43.395 29.875 30.183 1.00 37.56 435 ALA A O 1
ATOM 3274 N N . LYS A 1 436 ? 41.372 29.211 29.468 1.00 42.62 436 LYS A N 1
ATOM 3275 C CA . LYS A 1 436 ? 41.671 27.777 29.558 1.00 42.62 436 LYS A CA 1
ATOM 3276 C C . LYS A 1 436 ? 42.473 27.366 28.327 1.00 42.62 436 LYS A C 1
ATOM 3278 O O . LYS A 1 436 ? 42.003 27.526 27.201 1.00 42.62 436 LYS A O 1
ATOM 3283 N N . THR A 1 437 ? 43.664 26.819 28.541 1.00 39.97 437 THR A N 1
ATOM 3284 C CA . THR A 1 437 ? 44.493 26.230 27.487 1.00 39.97 437 THR A CA 1
ATOM 3285 C C . THR A 1 437 ? 43.725 25.126 26.760 1.00 39.97 437 THR A C 1
ATOM 3287 O O . THR A 1 437 ? 43.280 24.155 27.370 1.00 39.97 437 THR A O 1
ATOM 3290 N N . ARG A 1 438 ? 43.580 25.260 25.436 1.00 42.97 438 ARG A N 1
ATOM 3291 C CA . ARG A 1 438 ? 43.113 24.173 24.565 1.00 42.97 438 ARG A CA 1
ATOM 3292 C C . ARG A 1 438 ? 44.210 23.112 24.468 1.00 42.97 438 ARG A C 1
ATOM 3294 O O . ARG A 1 438 ? 45.061 23.180 23.586 1.00 42.97 438 ARG A O 1
ATOM 3301 N N . THR A 1 439 ? 44.180 22.121 25.352 1.00 46.00 439 THR A N 1
ATOM 3302 C CA . THR A 1 439 ? 44.786 20.823 25.046 1.00 46.00 439 THR A CA 1
ATOM 3303 C C . THR A 1 439 ? 43.977 20.153 23.937 1.00 46.00 439 THR A C 1
ATOM 3305 O O . THR A 1 439 ? 42.744 20.185 23.937 1.00 46.00 439 THR A O 1
ATOM 3308 N N . SER A 1 440 ? 44.665 19.575 22.956 1.00 52.66 440 SER A N 1
ATOM 3309 C CA . SER A 1 440 ? 44.042 18.708 21.958 1.00 52.66 440 SER A CA 1
ATOM 3310 C C . SER A 1 440 ? 43.513 17.430 22.625 1.00 52.66 440 SER A C 1
ATOM 3312 O O . SER A 1 440 ? 44.106 16.961 23.602 1.00 52.66 440 SER A O 1
ATOM 3314 N N . PRO A 1 441 ? 42.413 16.836 22.124 1.00 58.97 441 PRO A N 1
ATOM 3315 C CA . PRO A 1 441 ? 42.026 15.498 22.548 1.00 58.97 441 PRO A CA 1
ATOM 3316 C C . PRO A 1 441 ? 43.129 14.497 22.154 1.00 58.97 441 PRO A C 1
ATOM 3318 O O . PRO A 1 441 ? 43.738 14.659 21.091 1.00 58.97 441 PRO A O 1
ATOM 3321 N N . PRO A 1 442 ? 43.402 13.468 22.976 1.00 66.12 442 PRO A N 1
ATOM 3322 C CA . PRO A 1 442 ? 44.323 12.405 22.592 1.00 66.12 442 PRO A CA 1
ATOM 3323 C C . PRO A 1 442 ? 43.778 11.635 21.375 1.00 66.12 442 PRO A C 1
ATOM 3325 O O . PRO A 1 442 ? 42.557 11.573 21.189 1.00 66.12 442 PRO A O 1
ATOM 3328 N N . PRO A 1 443 ? 44.650 11.028 20.549 1.00 69.50 443 PRO A N 1
ATOM 3329 C CA . PRO A 1 443 ? 44.205 10.151 19.472 1.00 69.50 443 PRO A CA 1
ATOM 3330 C C . PRO A 1 443 ? 43.420 8.952 20.038 1.00 69.50 443 PRO A C 1
ATOM 3332 O O . PRO A 1 443 ? 43.675 8.534 21.173 1.00 69.50 443 PRO A O 1
ATOM 3335 N N . PRO A 1 444 ? 42.476 8.377 19.269 1.00 63.91 444 PRO A N 1
ATOM 3336 C CA . PRO A 1 444 ? 41.774 7.171 19.688 1.00 63.91 444 PRO A CA 1
ATOM 3337 C C . PRO A 1 444 ? 42.766 6.010 19.893 1.00 63.91 444 PRO A C 1
ATOM 3339 O O . PRO A 1 444 ? 43.789 5.952 19.203 1.00 63.91 444 PRO A O 1
ATOM 3342 N N . PRO A 1 445 ? 42.481 5.074 20.818 1.00 70.88 445 PRO A N 1
ATOM 3343 C CA . PRO A 1 445 ? 43.308 3.885 20.986 1.00 70.88 445 PRO A CA 1
ATOM 3344 C C . PRO A 1 445 ? 43.324 3.051 19.692 1.00 70.88 445 PRO A C 1
ATOM 3346 O O . PRO A 1 445 ? 42.344 3.073 18.939 1.00 70.88 445 PRO A O 1
ATOM 3349 N N . PRO A 1 446 ? 44.406 2.294 19.426 1.00 71.56 446 PRO A N 1
ATOM 3350 C CA . PRO A 1 446 ? 44.443 1.377 18.293 1.00 71.56 446 PRO A CA 1
ATOM 3351 C C . PRO A 1 446 ? 43.312 0.339 18.401 1.00 71.56 446 PRO A C 1
ATOM 3353 O O . PRO A 1 446 ? 42.905 -0.010 19.515 1.00 71.56 446 PRO A O 1
ATOM 3356 N N . PRO A 1 447 ? 42.800 -0.177 17.267 1.00 62.28 447 PRO A N 1
ATOM 3357 C CA . PRO A 1 447 ? 41.780 -1.215 17.292 1.00 62.28 447 PRO A CA 1
ATOM 3358 C C . PRO A 1 447 ? 42.305 -2.460 18.027 1.00 62.28 447 PRO A C 1
ATOM 3360 O O . PRO A 1 447 ? 43.499 -2.765 17.933 1.00 62.28 447 PRO A O 1
ATOM 3363 N N . PRO A 1 448 ? 41.441 -3.198 18.748 1.00 66.62 448 PRO A N 1
ATOM 3364 C CA . PRO A 1 448 ? 41.845 -4.452 19.368 1.00 66.62 448 PRO A CA 1
ATOM 3365 C C . PRO A 1 448 ? 42.326 -5.447 18.296 1.00 66.62 448 PRO A C 1
ATOM 3367 O O . PRO A 1 448 ? 41.843 -5.397 17.159 1.00 66.62 448 PRO A O 1
ATOM 3370 N N . PRO A 1 449 ? 43.244 -6.373 18.636 1.00 65.19 449 PRO A N 1
ATOM 3371 C CA . PRO A 1 449 ? 43.608 -7.456 17.729 1.00 65.19 449 PRO A CA 1
ATOM 3372 C C . PRO A 1 449 ? 42.352 -8.253 17.337 1.00 65.19 449 PRO A C 1
ATOM 3374 O O . PRO A 1 449 ? 41.422 -8.355 18.147 1.00 65.19 449 PRO A O 1
ATOM 3377 N N . PRO A 1 450 ? 42.295 -8.815 16.116 1.00 57.00 450 PRO A N 1
ATOM 3378 C CA . PRO A 1 450 ? 41.111 -9.516 15.639 1.00 57.00 450 PRO A CA 1
ATOM 3379 C C . PRO A 1 450 ? 40.776 -10.680 16.574 1.00 57.00 450 PRO A C 1
ATOM 3381 O O . PRO A 1 450 ? 41.556 -11.620 16.721 1.00 57.00 450 PRO A O 1
ATOM 3384 N N . VAL A 1 451 ? 39.603 -10.606 17.206 1.00 48.25 451 VAL A N 1
ATOM 3385 C CA . VAL A 1 451 ? 39.053 -11.709 17.997 1.00 48.25 451 VAL A CA 1
ATOM 3386 C C . VAL A 1 451 ? 38.847 -12.884 17.048 1.00 48.25 451 VAL A C 1
ATOM 3388 O O . VAL A 1 451 ? 38.113 -12.758 16.067 1.00 48.25 451 VAL A O 1
ATOM 3391 N N . GLU A 1 452 ? 39.508 -14.010 17.321 1.00 46.84 452 GLU A N 1
ATOM 3392 C CA . GLU A 1 452 ? 39.352 -15.217 16.513 1.00 46.84 452 GLU A CA 1
ATOM 3393 C C . GLU A 1 452 ? 37.871 -15.615 16.502 1.00 46.84 452 GLU A C 1
ATOM 3395 O O . GLU A 1 452 ? 37.268 -15.844 17.554 1.00 46.84 452 GLU A O 1
ATOM 3400 N N . ALA A 1 453 ? 37.266 -15.637 15.312 1.00 40.66 453 ALA A N 1
ATOM 3401 C CA . ALA A 1 453 ? 35.844 -15.908 15.182 1.00 40.66 453 ALA A CA 1
ATOM 3402 C C . ALA A 1 453 ? 35.523 -17.292 15.777 1.00 40.66 453 ALA A C 1
ATOM 3404 O O . ALA A 1 453 ? 36.238 -18.257 15.479 1.00 40.66 453 ALA A O 1
ATOM 3405 N N . PRO A 1 454 ? 34.458 -17.429 16.594 1.00 39.47 454 PRO A N 1
ATOM 3406 C CA . PRO A 1 454 ? 34.082 -18.723 17.138 1.00 39.47 454 PRO A CA 1
ATOM 3407 C C . PRO A 1 454 ? 33.825 -19.682 15.976 1.00 39.47 454 PRO A C 1
ATOM 3409 O O . PRO A 1 454 ? 32.984 -19.419 15.115 1.00 39.47 454 PRO A O 1
ATOM 3412 N N . LYS A 1 455 ? 34.580 -20.784 15.942 1.00 38.19 455 LYS A N 1
ATOM 3413 C CA . LYS A 1 455 ? 34.516 -21.804 14.890 1.00 38.19 455 LYS A CA 1
ATOM 3414 C C . LYS A 1 455 ? 33.187 -22.555 14.970 1.00 38.19 455 LYS A C 1
ATOM 3416 O O . LYS A 1 455 ? 33.113 -23.647 15.527 1.00 38.19 455 LYS A O 1
ATOM 3421 N N . ILE A 1 456 ? 32.136 -21.954 14.412 1.00 39.84 456 ILE A N 1
ATOM 3422 C CA . ILE A 1 456 ? 30.853 -22.613 14.178 1.00 39.84 456 ILE A CA 1
ATOM 3423 C C . ILE A 1 456 ? 31.114 -23.729 13.168 1.00 39.84 456 ILE A C 1
ATOM 3425 O O . ILE A 1 456 ? 31.341 -23.484 11.982 1.00 39.84 456 ILE A O 1
ATOM 3429 N N . SER A 1 457 ? 31.111 -24.962 13.661 1.00 36.03 457 SER A N 1
ATOM 3430 C CA . SER A 1 457 ? 31.240 -26.172 12.863 1.00 36.03 457 SER A CA 1
ATOM 3431 C C . SER A 1 457 ? 29.995 -26.357 11.998 1.00 36.03 457 SER A C 1
ATOM 3433 O O . SER A 1 457 ? 29.022 -26.993 12.399 1.00 36.03 457 SER A O 1
ATOM 3435 N N . VAL A 1 458 ? 30.034 -25.798 10.785 1.00 41.47 458 VAL A N 1
ATOM 3436 C CA . VAL A 1 458 ? 29.072 -26.124 9.728 1.00 41.47 458 VAL A CA 1
ATOM 3437 C C . VAL A 1 458 ? 29.119 -27.643 9.513 1.00 41.47 458 VAL A C 1
ATOM 3439 O O . VAL A 1 458 ? 30.191 -28.165 9.198 1.00 41.47 458 VAL A O 1
ATOM 3442 N N . PRO A 1 459 ? 28.008 -28.380 9.694 1.00 38.81 459 PRO A N 1
ATOM 3443 C CA . PRO A 1 459 ? 28.003 -29.811 9.443 1.00 38.81 459 PRO A CA 1
ATOM 3444 C C . PRO A 1 459 ? 28.145 -30.050 7.939 1.00 38.81 459 PRO A C 1
ATOM 3446 O O . PRO A 1 459 ? 27.273 -29.668 7.157 1.00 38.81 459 PRO A O 1
ATOM 3449 N N . THR A 1 460 ? 29.244 -30.686 7.531 1.00 37.53 460 THR A N 1
ATOM 3450 C CA . THR A 1 460 ? 29.470 -31.088 6.139 1.00 37.53 460 THR A CA 1
ATOM 3451 C C . THR A 1 460 ? 28.366 -32.042 5.694 1.00 37.53 460 THR A C 1
ATOM 3453 O O . THR A 1 460 ? 28.371 -33.222 6.046 1.00 37.53 460 THR A O 1
ATOM 3456 N N . ILE A 1 461 ? 27.422 -31.540 4.897 1.00 45.41 461 ILE A N 1
ATOM 3457 C CA . ILE A 1 461 ? 26.461 -32.384 4.189 1.00 45.41 461 ILE A CA 1
ATOM 3458 C C . ILE A 1 461 ? 27.260 -33.227 3.191 1.00 45.41 461 ILE A C 1
ATOM 3460 O O . ILE A 1 461 ? 27.977 -32.688 2.347 1.00 45.41 461 ILE A O 1
ATOM 3464 N N . ALA A 1 462 ? 27.171 -34.551 3.317 1.00 39.88 462 ALA A N 1
ATOM 3465 C CA . ALA A 1 462 ? 27.854 -35.470 2.416 1.00 39.88 462 ALA A CA 1
ATOM 3466 C C . ALA A 1 462 ? 27.372 -35.264 0.964 1.00 39.88 462 ALA A C 1
ATOM 3468 O O . ALA A 1 462 ? 26.182 -35.010 0.754 1.00 39.88 462 ALA A O 1
ATOM 3469 N N . PRO A 1 463 ? 28.257 -35.381 -0.044 1.00 39.62 463 PRO A N 1
ATOM 3470 C CA . PRO A 1 463 ? 27.869 -35.198 -1.436 1.00 39.62 463 PRO A CA 1
ATOM 3471 C C . PRO A 1 463 ? 26.813 -36.235 -1.833 1.00 39.62 463 PRO A C 1
ATOM 3473 O O . PRO A 1 463 ? 27.053 -37.442 -1.782 1.00 39.62 463 PRO A O 1
ATOM 3476 N N . VAL A 1 464 ? 25.635 -35.754 -2.237 1.00 44.22 464 VAL A N 1
ATOM 3477 C CA . VAL A 1 464 ? 24.561 -36.604 -2.760 1.00 44.22 464 VAL A CA 1
ATOM 3478 C C . VAL A 1 464 ? 25.043 -37.239 -4.064 1.00 44.22 464 VAL A C 1
ATOM 3480 O O . VAL A 1 464 ? 25.480 -36.541 -4.979 1.00 44.22 464 VAL A O 1
ATOM 3483 N N . ALA A 1 465 ? 24.983 -38.570 -4.141 1.00 43.44 465 ALA A N 1
ATOM 3484 C CA . ALA A 1 465 ? 25.421 -39.313 -5.318 1.00 43.44 465 ALA A CA 1
ATOM 3485 C C . ALA A 1 465 ? 24.608 -38.916 -6.571 1.00 43.44 465 ALA A C 1
ATOM 3487 O O . ALA A 1 465 ? 23.407 -38.652 -6.457 1.00 43.44 465 ALA A O 1
ATOM 3488 N N . PRO A 1 466 ? 25.221 -38.897 -7.771 1.00 37.66 466 PRO A N 1
ATOM 3489 C CA . PRO A 1 466 ? 24.540 -38.476 -8.991 1.00 37.66 466 PRO A CA 1
ATOM 3490 C C . PRO A 1 466 ? 23.368 -39.408 -9.319 1.00 37.66 466 PRO A C 1
ATOM 3492 O O . PRO A 1 466 ? 23.544 -40.595 -9.604 1.00 37.66 466 PRO A O 1
ATOM 3495 N N . VAL A 1 467 ? 22.158 -38.849 -9.298 1.00 40.50 467 VAL A N 1
ATOM 3496 C CA . VAL A 1 467 ? 20.936 -39.542 -9.715 1.00 40.50 467 VAL A CA 1
ATOM 3497 C C . VAL A 1 467 ? 21.010 -39.787 -11.223 1.00 40.50 467 VAL A C 1
ATOM 3499 O O . VAL A 1 467 ? 21.234 -38.861 -12.001 1.00 40.50 467 VAL A O 1
ATOM 3502 N N . LYS A 1 468 ? 20.837 -41.045 -11.646 1.00 37.25 468 LYS A N 1
ATOM 3503 C CA . LYS A 1 468 ? 20.794 -41.406 -13.071 1.00 37.25 468 LYS A CA 1
ATOM 3504 C C . LYS A 1 468 ? 19.597 -40.719 -13.750 1.00 37.25 468 LYS A C 1
ATOM 3506 O O . LYS A 1 468 ? 18.532 -40.666 -13.132 1.00 37.25 468 LYS A O 1
ATOM 3511 N N . PRO A 1 469 ? 19.725 -40.243 -15.002 1.00 35.66 469 PRO A N 1
ATOM 3512 C CA . PRO A 1 469 ? 18.614 -39.611 -15.703 1.00 35.66 469 PRO A CA 1
ATOM 3513 C C . PRO A 1 469 ? 17.449 -40.596 -15.862 1.00 35.66 469 PRO A C 1
ATOM 3515 O O . PRO A 1 469 ? 17.620 -41.705 -16.372 1.00 35.66 469 PRO A O 1
ATOM 3518 N N . VAL A 1 470 ? 16.264 -40.180 -15.416 1.00 37.78 470 VAL A N 1
ATOM 3519 C CA . VAL A 1 470 ? 15.005 -40.880 -15.692 1.00 37.78 470 VAL A CA 1
ATOM 3520 C C . VAL A 1 470 ? 14.591 -40.552 -17.125 1.00 37.78 470 VAL A C 1
ATOM 3522 O O . VAL A 1 470 ? 14.667 -39.400 -17.542 1.00 37.78 470 VAL A O 1
ATOM 3525 N N . VAL A 1 471 ? 14.176 -41.567 -17.884 1.00 39.62 471 VAL A N 1
ATOM 3526 C CA . VAL A 1 471 ? 13.763 -41.403 -19.283 1.00 39.62 471 VAL A CA 1
ATOM 3527 C C . VAL A 1 471 ? 12.447 -40.625 -19.352 1.00 39.62 471 VAL A C 1
ATOM 3529 O O . VAL A 1 471 ? 11.444 -41.037 -18.772 1.00 39.62 471 VAL A O 1
ATOM 3532 N N . GLU A 1 472 ? 12.458 -39.509 -20.078 1.00 40.75 472 GLU A N 1
ATOM 3533 C CA . GLU A 1 472 ? 11.279 -38.688 -20.356 1.00 40.75 472 GLU A CA 1
ATOM 3534 C C . GLU A 1 472 ? 10.321 -39.426 -21.320 1.00 40.75 472 GLU A C 1
ATOM 3536 O O . GLU A 1 472 ? 10.770 -39.938 -22.351 1.00 40.75 472 GLU A O 1
ATOM 3541 N N . PRO A 1 473 ? 9.009 -39.519 -21.024 1.00 36.00 473 PRO A N 1
ATOM 3542 C CA . PRO A 1 473 ? 8.045 -40.139 -21.929 1.00 36.00 473 PRO A CA 1
ATOM 3543 C C . PRO A 1 473 ? 7.785 -39.252 -23.156 1.00 36.00 473 PRO A C 1
ATOM 3545 O O . PRO A 1 473 ? 7.646 -38.036 -23.048 1.00 36.00 473 PRO A O 1
ATOM 3548 N N . ALA A 1 474 ? 7.693 -39.871 -24.336 1.00 36.97 474 ALA A N 1
ATOM 3549 C CA . ALA A 1 474 ? 7.654 -39.155 -25.609 1.00 36.97 474 ALA A CA 1
ATOM 3550 C C . ALA A 1 474 ? 6.455 -38.193 -25.750 1.00 36.97 474 ALA A C 1
ATOM 3552 O O . ALA A 1 474 ? 5.290 -38.570 -25.606 1.00 36.97 474 ALA A O 1
ATOM 3553 N N . LYS A 1 475 ? 6.766 -36.945 -26.110 1.00 37.50 475 LYS A N 1
ATOM 3554 C CA . LYS A 1 475 ? 5.815 -35.864 -26.388 1.00 37.50 475 LYS A CA 1
ATOM 3555 C C . LYS A 1 475 ? 5.026 -36.147 -27.683 1.00 37.50 475 LYS A C 1
ATOM 3557 O O . LYS A 1 475 ? 5.660 -36.412 -28.706 1.00 37.50 475 LYS A O 1
ATOM 3562 N N . PRO A 1 476 ? 3.680 -36.061 -27.698 1.00 34.69 476 PRO A N 1
ATOM 3563 C CA . PRO A 1 476 ? 2.902 -36.211 -28.928 1.00 34.69 476 PRO A CA 1
ATOM 3564 C C . PRO A 1 476 ? 3.261 -35.142 -29.967 1.00 34.69 476 PRO A C 1
ATOM 3566 O O . PRO A 1 476 ? 3.397 -33.962 -29.636 1.00 34.69 476 PRO A O 1
ATOM 3569 N N . ALA A 1 477 ? 3.382 -35.545 -31.233 1.00 36.84 477 ALA A N 1
ATOM 3570 C CA . ALA A 1 477 ? 3.637 -34.623 -32.331 1.00 36.84 477 ALA A CA 1
ATOM 3571 C C . ALA A 1 477 ? 2.380 -33.792 -32.638 1.00 36.84 477 ALA A C 1
ATOM 3573 O O . ALA A 1 477 ? 1.393 -34.313 -33.155 1.00 36.84 477 ALA A O 1
ATOM 3574 N N . VAL A 1 478 ? 2.430 -32.493 -32.340 1.00 36.97 478 VAL A N 1
ATOM 3575 C CA . VAL A 1 478 ? 1.421 -31.513 -32.761 1.00 36.97 478 VAL A CA 1
ATOM 3576 C C . VAL A 1 478 ? 1.983 -30.732 -33.945 1.00 36.97 478 VAL A C 1
ATOM 3578 O O . VAL A 1 478 ? 3.066 -30.154 -33.859 1.00 36.97 478 VAL A O 1
ATOM 3581 N N . THR A 1 479 ? 1.259 -30.735 -35.061 1.00 35.16 479 THR A N 1
ATOM 3582 C CA . THR A 1 479 ? 1.621 -30.007 -36.285 1.00 35.16 479 THR A CA 1
ATOM 3583 C C . THR A 1 479 ? 1.642 -28.499 -36.050 1.00 35.16 479 THR A C 1
ATOM 3585 O O . THR A 1 479 ? 0.723 -27.958 -35.435 1.00 35.16 479 THR A O 1
ATOM 3588 N N . ALA A 1 480 ? 2.660 -27.814 -36.574 1.00 34.72 480 ALA A N 1
ATOM 3589 C CA . ALA A 1 480 ? 2.783 -26.366 -36.443 1.00 34.72 480 ALA A CA 1
ATOM 3590 C C . ALA A 1 480 ? 1.623 -25.619 -37.144 1.00 34.72 480 ALA A C 1
ATOM 3592 O O . ALA A 1 480 ? 1.246 -26.001 -38.257 1.00 34.72 480 ALA A O 1
ATOM 3593 N N . PRO A 1 481 ? 1.069 -24.549 -36.539 1.00 37.97 481 PRO A N 1
ATOM 3594 C CA . PRO A 1 481 ? 0.147 -23.647 -37.224 1.00 37.97 481 PRO A CA 1
ATOM 3595 C C . PRO A 1 481 ? 0.877 -22.843 -38.321 1.00 37.97 481 PRO A C 1
ATOM 3597 O O . PRO A 1 481 ? 2.096 -22.669 -38.245 1.00 37.97 481 PRO A O 1
ATOM 3600 N N . PRO A 1 482 ? 0.161 -22.344 -39.346 1.00 37.03 482 PRO A N 1
ATOM 3601 C CA . PRO A 1 482 ? 0.773 -21.640 -40.470 1.00 37.03 482 PRO A CA 1
ATOM 3602 C C . PRO A 1 482 ? 1.398 -20.301 -40.057 1.00 37.03 482 PRO A C 1
ATOM 3604 O O . PRO A 1 482 ? 0.871 -19.583 -39.206 1.00 37.03 482 PRO A O 1
ATOM 3607 N N . SER A 1 483 ? 2.508 -19.948 -40.706 1.00 36.44 483 SER A N 1
ATOM 3608 C CA . SER A 1 483 ? 3.245 -18.707 -40.458 1.00 36.44 483 SER A CA 1
ATOM 3609 C C . SER A 1 483 ? 2.398 -17.463 -40.743 1.00 36.44 483 SER A C 1
ATOM 3611 O O . SER A 1 483 ? 1.918 -17.274 -41.861 1.00 36.44 483 SER A O 1
ATOM 3613 N N . ALA A 1 484 ? 2.276 -16.579 -39.751 1.00 36.53 484 ALA A N 1
ATOM 3614 C CA . ALA A 1 484 ? 1.736 -15.235 -39.945 1.00 36.53 484 ALA A CA 1
ATOM 3615 C C . ALA A 1 484 ? 2.654 -14.390 -40.866 1.00 36.53 484 ALA A C 1
ATOM 3617 O O . ALA A 1 484 ? 3.837 -14.720 -41.015 1.00 36.53 484 ALA A O 1
ATOM 3618 N N . PRO A 1 485 ? 2.147 -13.310 -41.499 1.00 32.16 485 PRO A N 1
ATOM 3619 C CA . PRO A 1 485 ? 2.899 -12.574 -42.511 1.00 32.16 485 PRO A CA 1
ATOM 3620 C C . PRO A 1 485 ? 4.213 -11.987 -41.987 1.00 32.16 485 PRO A C 1
ATOM 3622 O O . PRO A 1 485 ? 4.251 -11.311 -40.959 1.00 32.16 485 PRO A O 1
ATOM 3625 N N . LYS A 1 486 ? 5.290 -12.194 -42.749 1.00 32.69 486 LYS A N 1
ATOM 3626 C CA . LYS A 1 486 ? 6.567 -11.513 -42.533 1.00 32.69 486 LYS A CA 1
ATOM 3627 C C . LYS A 1 486 ? 6.369 -10.017 -42.801 1.00 32.69 486 LYS A C 1
ATOM 3629 O O . LYS A 1 486 ? 6.055 -9.643 -43.930 1.00 32.69 486 LYS A O 1
ATOM 3634 N N . LEU A 1 487 ? 6.561 -9.184 -41.776 1.00 35.06 487 LEU A N 1
ATOM 3635 C CA . LEU A 1 487 ? 6.643 -7.726 -41.927 1.00 35.06 487 LEU A CA 1
ATOM 3636 C C . LEU A 1 487 ? 7.674 -7.378 -43.020 1.00 35.06 487 LEU A C 1
ATOM 3638 O O . LEU A 1 487 ? 8.697 -8.068 -43.117 1.00 35.06 487 LEU A O 1
ATOM 3642 N N . PRO A 1 488 ? 7.419 -6.357 -43.860 1.00 32.31 488 PRO A N 1
ATOM 3643 C CA . PRO A 1 488 ? 8.329 -6.009 -44.942 1.00 32.31 488 PRO A CA 1
ATOM 3644 C C . PRO A 1 488 ? 9.708 -5.654 -44.380 1.00 32.31 488 PRO A C 1
ATOM 3646 O O . PRO A 1 488 ? 9.823 -4.979 -43.357 1.00 32.31 488 PRO A O 1
ATOM 3649 N N . ALA A 1 489 ? 10.758 -6.123 -45.054 1.00 35.66 489 ALA A N 1
ATOM 3650 C CA . ALA A 1 489 ? 12.113 -5.669 -44.767 1.00 35.66 489 ALA A CA 1
ATOM 3651 C C . ALA A 1 489 ? 12.223 -4.158 -45.058 1.00 35.66 489 ALA A C 1
ATOM 3653 O O . ALA A 1 489 ? 11.509 -3.676 -45.945 1.00 35.66 489 ALA A O 1
ATOM 3654 N N . PRO A 1 490 ? 13.105 -3.414 -44.363 1.00 37.00 490 PRO A N 1
ATOM 3655 C CA . PRO A 1 490 ? 13.384 -2.030 -44.727 1.00 37.00 490 PRO A CA 1
ATOM 3656 C C . PRO A 1 490 ? 13.830 -1.974 -46.192 1.00 37.00 490 PRO A C 1
ATOM 3658 O O . PRO A 1 490 ? 14.706 -2.730 -46.617 1.00 37.00 490 PRO A O 1
ATOM 3661 N N . SER A 1 491 ? 13.185 -1.107 -46.972 1.00 32.81 491 SER A N 1
ATOM 3662 C CA . SER A 1 491 ? 13.531 -0.904 -48.375 1.00 32.81 491 SER A CA 1
ATOM 3663 C C . SER A 1 491 ? 14.871 -0.186 -48.449 1.00 32.81 491 SER A C 1
ATOM 3665 O O . SER A 1 491 ? 14.948 0.986 -48.095 1.00 32.81 491 SER A O 1
ATOM 3667 N N . ALA A 1 492 ? 15.909 -0.873 -48.924 1.00 35.25 492 ALA A N 1
ATOM 3668 C CA . ALA A 1 492 ? 17.187 -0.239 -49.209 1.00 35.25 492 ALA A CA 1
ATOM 3669 C C . ALA A 1 492 ? 17.027 0.750 -50.378 1.00 35.25 492 ALA A C 1
ATOM 3671 O O . ALA A 1 492 ? 16.784 0.348 -51.516 1.00 35.25 492 ALA A O 1
ATOM 3672 N N . ALA A 1 493 ? 17.143 2.034 -50.061 1.00 34.50 493 ALA A N 1
ATOM 3673 C CA . ALA A 1 493 ? 17.374 3.143 -50.974 1.00 34.50 493 ALA A CA 1
ATOM 3674 C C . ALA A 1 493 ? 18.281 4.128 -50.224 1.00 34.50 493 ALA A C 1
ATOM 3676 O O . ALA A 1 493 ? 18.097 4.319 -49.021 1.00 34.50 493 ALA A O 1
ATOM 3677 N N . ASP A 1 494 ? 19.291 4.670 -50.897 1.00 43.28 494 ASP A N 1
ATOM 3678 C CA . ASP A 1 494 ? 20.445 5.282 -50.237 1.00 43.28 494 ASP A CA 1
ATOM 3679 C C . ASP A 1 494 ? 20.134 6.628 -49.557 1.00 43.28 494 ASP A C 1
ATOM 3681 O O . ASP A 1 494 ? 19.979 7.645 -50.230 1.00 43.28 494 ASP A O 1
ATOM 3685 N N . ASP A 1 495 ? 20.132 6.638 -48.221 1.00 45.97 495 ASP A N 1
ATOM 3686 C CA . ASP A 1 495 ? 20.647 7.749 -47.409 1.00 45.97 495 ASP A CA 1
ATOM 3687 C C . ASP A 1 495 ? 21.026 7.207 -46.015 1.00 45.97 495 ASP A C 1
ATOM 3689 O O . ASP A 1 495 ? 20.204 6.577 -45.348 1.00 45.97 495 ASP A O 1
ATOM 3693 N N . ASP A 1 496 ? 22.266 7.414 -45.558 1.00 68.06 496 ASP A N 1
ATOM 3694 C CA . ASP A 1 496 ? 22.810 6.803 -44.319 1.00 68.06 496 ASP A CA 1
ATOM 3695 C C . ASP A 1 496 ? 22.418 7.607 -43.051 1.00 68.06 496 ASP A C 1
ATOM 3697 O O . ASP A 1 496 ? 23.101 7.609 -42.025 1.00 68.06 496 ASP A O 1
ATOM 3701 N N . MET A 1 497 ? 21.316 8.364 -43.144 1.00 81.06 497 MET A N 1
ATOM 3702 C CA . MET A 1 497 ? 20.905 9.403 -42.198 1.00 81.06 497 MET A CA 1
ATOM 3703 C C . MET A 1 497 ? 19.460 9.202 -41.722 1.00 81.06 497 MET A C 1
ATOM 3705 O O . MET A 1 497 ? 18.517 9.154 -42.511 1.00 81.06 497 MET A O 1
ATOM 3709 N N . LEU A 1 498 ? 19.248 9.166 -40.407 1.00 90.00 498 LEU A N 1
ATOM 3710 C CA . LEU A 1 498 ? 17.924 9.001 -39.809 1.00 90.00 498 LEU A CA 1
ATOM 3711 C C . LEU A 1 498 ? 17.096 10.297 -39.907 1.00 90.00 498 LEU A C 1
ATOM 3713 O O . LEU A 1 498 ? 17.479 11.333 -39.361 1.00 90.00 498 LEU A O 1
ATOM 3717 N N . ASN A 1 499 ? 15.925 10.248 -40.547 1.00 92.94 499 ASN A N 1
ATOM 3718 C CA . ASN A 1 499 ? 15.028 11.404 -40.643 1.00 92.94 499 ASN A CA 1
ATOM 3719 C C . ASN A 1 499 ? 14.361 11.723 -39.284 1.00 92.94 49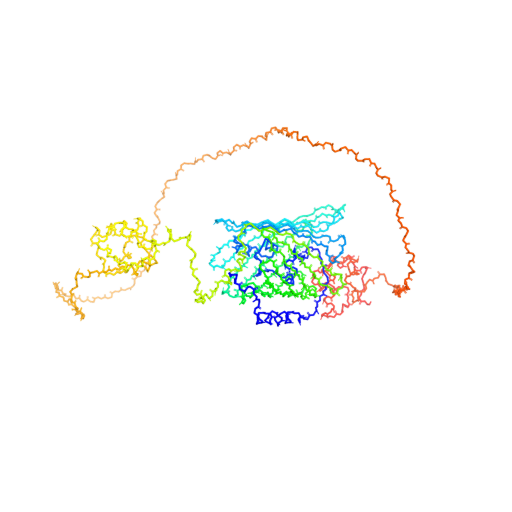9 ASN A C 1
ATOM 3721 O O . ASN A 1 499 ? 13.496 10.994 -38.797 1.00 92.94 499 ASN A O 1
ATOM 3725 N N . VAL A 1 500 ? 14.725 12.858 -38.683 1.00 90.62 500 VAL A N 1
ATOM 3726 C CA . VAL A 1 500 ? 14.276 13.301 -37.345 1.00 90.62 500 VAL A CA 1
ATOM 3727 C C . VAL A 1 500 ? 12.790 13.689 -37.308 1.00 90.62 500 VAL A C 1
ATOM 3729 O O . VAL A 1 500 ? 12.172 13.679 -36.240 1.00 90.62 500 VAL A O 1
ATOM 3732 N N . ASN A 1 501 ? 12.178 13.985 -38.457 1.00 92.56 501 ASN A N 1
ATOM 3733 C CA . ASN A 1 501 ? 10.749 14.278 -38.561 1.00 92.56 501 ASN A CA 1
ATOM 3734 C C . ASN A 1 501 ? 9.876 13.010 -38.559 1.00 92.56 501 ASN A C 1
ATOM 3736 O O . ASN A 1 501 ? 8.731 13.072 -38.110 1.00 92.56 501 ASN A O 1
ATOM 3740 N N . THR A 1 502 ? 10.403 11.854 -38.976 1.00 89.62 502 THR A N 1
ATOM 3741 C CA . THR A 1 502 ? 9.655 10.580 -39.007 1.00 89.62 502 THR A CA 1
ATOM 3742 C C . THR A 1 502 ? 10.082 9.578 -37.933 1.00 89.62 502 THR A C 1
ATOM 3744 O O . THR A 1 502 ? 9.227 8.843 -37.440 1.00 89.62 502 THR A O 1
ATOM 3747 N N . ALA A 1 503 ? 11.352 9.575 -37.516 1.00 90.62 503 ALA A N 1
ATOM 3748 C CA . ALA A 1 503 ? 11.945 8.568 -36.629 1.00 90.62 503 ALA A CA 1
ATOM 3749 C C . ALA A 1 503 ? 11.160 8.300 -35.333 1.00 90.62 503 ALA A C 1
ATOM 3751 O O . ALA A 1 503 ? 10.599 9.216 -34.716 1.00 90.62 503 ALA A O 1
ATOM 3752 N N . SER A 1 504 ? 11.171 7.046 -34.891 1.00 90.19 504 SER A N 1
ATOM 3753 C CA . SER A 1 504 ? 10.679 6.605 -33.585 1.00 90.19 504 SER A CA 1
ATOM 3754 C C . SER A 1 504 ? 11.621 7.008 -32.444 1.00 90.19 504 SER A C 1
ATOM 3756 O O . SER A 1 504 ? 12.781 7.373 -32.646 1.00 90.19 504 SER A O 1
ATOM 3758 N N . ALA A 1 505 ? 11.137 6.894 -31.203 1.00 87.06 505 ALA A N 1
ATOM 3759 C CA . ALA A 1 505 ? 11.964 7.147 -30.026 1.00 87.06 505 ALA A CA 1
ATOM 3760 C C . ALA A 1 505 ? 13.137 6.156 -29.933 1.00 87.06 505 ALA A C 1
ATOM 3762 O O . ALA A 1 505 ? 14.196 6.496 -29.412 1.00 87.06 505 ALA A O 1
ATOM 3763 N N . GLN A 1 506 ? 12.948 4.929 -30.417 1.00 80.94 506 GLN A N 1
ATOM 3764 C CA . GLN A 1 506 ? 13.934 3.856 -30.418 1.00 80.94 506 GLN A CA 1
ATOM 3765 C C . GLN A 1 506 ? 15.071 4.154 -31.401 1.00 80.94 506 GLN A C 1
ATOM 3767 O O . GLN A 1 506 ? 16.231 4.101 -31.008 1.00 80.94 506 GLN A O 1
ATOM 3772 N N . GLU A 1 507 ? 14.752 4.540 -32.638 1.00 87.50 507 GLU A N 1
ATOM 3773 C CA . GLU A 1 507 ? 15.759 4.879 -33.654 1.00 87.50 507 GLU A CA 1
ATOM 3774 C C . GLU A 1 507 ? 16.581 6.107 -33.234 1.00 87.50 507 GLU A C 1
ATOM 3776 O O . GLU A 1 507 ? 17.808 6.073 -33.304 1.00 87.50 507 GLU A O 1
ATOM 3781 N N . LEU A 1 508 ? 15.931 7.140 -32.676 1.00 90.50 508 LEU A N 1
ATOM 3782 C CA . LEU A 1 508 ? 16.621 8.300 -32.094 1.00 90.50 508 LEU A CA 1
ATOM 3783 C C . LEU A 1 508 ? 17.565 7.911 -30.936 1.00 90.50 508 LEU A C 1
ATOM 3785 O O . LEU A 1 508 ? 18.617 8.524 -30.777 1.00 90.50 508 LEU A O 1
ATOM 3789 N N . GLN A 1 509 ? 17.231 6.889 -30.140 1.00 88.44 509 GLN A N 1
ATOM 3790 C CA . GLN A 1 509 ? 18.118 6.400 -29.075 1.00 88.44 509 GLN A CA 1
ATOM 3791 C C . GLN A 1 509 ? 19.315 5.603 -29.616 1.00 88.44 509 GLN A C 1
ATOM 3793 O O . GLN A 1 509 ? 20.408 5.715 -29.064 1.00 88.44 509 GLN A O 1
ATOM 3798 N N . VAL A 1 510 ? 19.152 4.848 -30.710 1.00 87.12 510 VAL A N 1
ATOM 3799 C CA . VAL A 1 510 ? 20.247 4.078 -31.337 1.00 87.12 510 VAL A CA 1
ATOM 3800 C C . VAL A 1 510 ? 21.358 4.993 -31.865 1.00 87.12 510 VAL A C 1
ATOM 3802 O O . VAL A 1 510 ? 22.531 4.664 -31.711 1.00 87.12 510 VAL A O 1
ATOM 3805 N N . ILE A 1 511 ? 21.010 6.159 -32.417 1.00 84.31 511 ILE A N 1
ATOM 3806 C CA . ILE A 1 511 ? 21.986 7.156 -32.899 1.00 84.31 511 ILE A CA 1
ATOM 3807 C C . ILE A 1 511 ? 22.587 8.044 -31.790 1.00 84.31 511 ILE A C 1
ATOM 3809 O O . ILE A 1 511 ? 23.381 8.931 -32.086 1.00 84.31 511 ILE A O 1
ATOM 3813 N N . GLY A 1 512 ? 22.226 7.832 -30.518 1.00 84.19 512 GLY A N 1
ATOM 3814 C CA . GLY A 1 512 ? 22.869 8.489 -29.373 1.00 84.19 512 GLY A CA 1
ATOM 3815 C C . GLY A 1 512 ? 22.092 9.616 -28.681 1.00 84.19 512 GLY A C 1
ATOM 3816 O O . GLY A 1 512 ? 22.648 10.233 -27.773 1.00 84.19 512 GLY A O 1
ATOM 3817 N N . PHE A 1 513 ? 20.822 9.883 -29.020 1.00 88.25 513 PHE A N 1
ATOM 3818 C CA . PHE A 1 513 ? 19.984 10.721 -28.149 1.00 88.25 513 PHE A CA 1
ATOM 3819 C C . PHE A 1 513 ? 19.571 9.950 -26.887 1.00 88.25 513 PHE A C 1
ATOM 3821 O O . PHE A 1 513 ? 19.181 8.785 -26.941 1.00 88.25 513 PHE A O 1
ATOM 3828 N N . THR A 1 514 ? 19.564 10.609 -25.730 1.00 86.25 514 THR A N 1
ATOM 3829 C CA . THR A 1 514 ? 18.977 10.028 -24.508 1.00 86.25 514 THR A CA 1
ATOM 3830 C C . THR A 1 514 ? 17.470 9.788 -24.666 1.00 86.25 514 THR A C 1
ATOM 3832 O O . THR A 1 514 ? 16.796 10.455 -25.454 1.00 86.25 514 THR A O 1
ATOM 3835 N N . SER A 1 515 ? 16.895 8.892 -23.852 1.00 83.69 515 SER A N 1
ATOM 3836 C CA . SER A 1 515 ? 15.446 8.626 -23.858 1.00 83.69 515 SER A CA 1
ATOM 3837 C C . SER A 1 515 ? 14.607 9.900 -23.682 1.00 83.69 515 SER A C 1
ATOM 3839 O O . SER A 1 515 ? 13.571 10.066 -24.325 1.00 83.69 515 SER A O 1
ATOM 3841 N N . THR A 1 516 ? 15.073 10.832 -22.847 1.00 83.75 516 THR A N 1
ATOM 3842 C CA . THR A 1 516 ? 14.437 12.137 -22.616 1.00 83.75 516 THR A CA 1
ATOM 3843 C C . THR A 1 516 ? 14.556 13.058 -23.828 1.00 83.75 516 THR A C 1
ATOM 3845 O O . THR A 1 516 ? 13.558 13.653 -24.231 1.00 83.75 516 THR A O 1
ATOM 3848 N N . GLN A 1 517 ? 15.729 13.137 -24.465 1.00 90.31 517 GLN A N 1
ATOM 3849 C CA . GLN A 1 517 ? 15.913 13.917 -25.695 1.00 90.31 517 GLN A CA 1
ATOM 3850 C C . GLN A 1 517 ? 15.049 13.371 -26.838 1.00 90.31 517 GLN A C 1
ATOM 3852 O O . GLN A 1 517 ? 14.313 14.140 -27.447 1.00 90.31 517 GLN A O 1
ATOM 3857 N N . ALA A 1 518 ? 15.034 12.055 -27.071 1.00 92.44 518 ALA A N 1
ATOM 3858 C CA . ALA A 1 518 ? 14.191 11.425 -28.092 1.00 92.44 518 ALA A CA 1
ATOM 3859 C C . ALA A 1 518 ? 12.688 11.710 -27.872 1.00 92.44 518 ALA A C 1
ATOM 3861 O O . ALA A 1 518 ? 11.978 12.089 -28.807 1.00 92.44 518 ALA A O 1
ATOM 3862 N N . LYS A 1 519 ? 12.205 11.614 -26.623 1.00 90.12 519 LYS A N 1
ATOM 3863 C CA . LYS A 1 519 ? 10.828 11.995 -26.248 1.00 90.12 519 LYS A CA 1
ATOM 3864 C C . LYS A 1 519 ? 10.563 13.485 -26.487 1.00 90.12 519 LYS A C 1
ATOM 3866 O O . LYS A 1 519 ? 9.506 13.830 -27.012 1.00 90.12 519 LYS A O 1
ATOM 3871 N N . ASN A 1 520 ? 11.506 14.363 -26.144 1.00 90.81 520 ASN A N 1
ATOM 3872 C CA . ASN A 1 520 ? 11.356 15.806 -26.325 1.00 90.81 520 ASN A CA 1
ATOM 3873 C C . ASN A 1 520 ? 11.392 16.217 -27.807 1.00 90.81 520 ASN A C 1
ATOM 3875 O O . ASN A 1 520 ? 10.613 17.082 -28.192 1.00 90.81 520 ASN A O 1
ATOM 3879 N N . ILE A 1 521 ? 12.195 15.560 -28.651 1.00 92.25 521 ILE A N 1
ATOM 3880 C CA . ILE A 1 521 ? 12.220 15.747 -30.114 1.00 92.25 521 ILE A CA 1
ATOM 3881 C C . ILE A 1 521 ? 10.846 15.406 -30.716 1.00 92.25 521 ILE A C 1
ATOM 3883 O O . ILE A 1 521 ? 10.265 16.211 -31.445 1.00 92.25 521 ILE A O 1
ATOM 3887 N N . ILE A 1 522 ? 10.276 14.252 -30.348 1.00 94.06 522 ILE A N 1
ATOM 3888 C CA . ILE A 1 522 ? 8.946 13.816 -30.811 1.00 94.06 522 ILE A CA 1
ATOM 3889 C C . ILE A 1 522 ? 7.833 14.736 -30.282 1.00 94.06 522 ILE A C 1
ATOM 3891 O O . ILE A 1 522 ? 6.901 15.068 -31.019 1.00 94.06 522 ILE A O 1
ATOM 3895 N N . ARG A 1 523 ? 7.936 15.186 -29.025 1.00 89.25 523 ARG A N 1
ATOM 3896 C CA . ARG A 1 523 ? 7.015 16.152 -28.402 1.00 89.25 523 ARG A CA 1
ATOM 3897 C C . ARG A 1 523 ? 7.079 17.522 -29.082 1.00 89.25 523 ARG A C 1
ATOM 3899 O O . ARG A 1 523 ? 6.036 18.141 -29.261 1.00 89.25 523 ARG A O 1
ATOM 3906 N N . TYR A 1 524 ? 8.271 17.971 -29.475 1.00 93.38 524 TYR A N 1
ATOM 3907 C CA . TYR A 1 524 ? 8.484 19.240 -30.169 1.00 93.38 524 TYR A CA 1
ATOM 3908 C C . TYR A 1 524 ? 7.881 19.197 -31.575 1.00 93.38 524 TYR A C 1
ATOM 3910 O O . TYR A 1 524 ? 6.996 19.999 -31.866 1.00 93.38 524 TYR A O 1
ATOM 3918 N N . ARG A 1 525 ? 8.247 18.210 -32.412 1.00 92.81 525 ARG A N 1
ATOM 3919 C CA . ARG A 1 525 ? 7.717 18.121 -33.788 1.00 92.81 525 ARG A CA 1
ATOM 3920 C C . ARG A 1 525 ? 6.194 17.942 -33.838 1.00 92.81 525 ARG A C 1
ATOM 3922 O O . ARG A 1 525 ? 5.534 18.509 -34.700 1.00 92.81 525 ARG A O 1
ATOM 3929 N N . SER A 1 526 ? 5.625 17.233 -32.858 1.00 86.69 526 SER A N 1
ATOM 3930 C CA . SER A 1 526 ? 4.170 17.057 -32.707 1.00 86.69 526 SER A CA 1
ATOM 3931 C C . SER A 1 526 ? 3.416 18.313 -32.233 1.00 86.69 526 SER A C 1
ATOM 3933 O O . SER A 1 526 ? 2.187 18.305 -32.254 1.00 86.69 526 SER A O 1
ATOM 3935 N N . LYS A 1 527 ? 4.109 19.365 -31.764 1.00 88.56 527 LYS A N 1
ATOM 3936 C CA . LYS A 1 527 ? 3.498 20.583 -31.192 1.00 88.56 527 LYS A CA 1
ATOM 3937 C C . LYS A 1 527 ? 3.827 21.853 -31.979 1.00 88.56 527 LYS A C 1
ATOM 3939 O O . LYS A 1 527 ? 2.928 22.647 -32.232 1.00 88.56 527 LYS A O 1
ATOM 3944 N N . GLU A 1 528 ? 5.093 22.041 -32.341 1.00 87.81 528 GLU A N 1
ATOM 3945 C CA . GLU A 1 528 ? 5.596 23.223 -33.059 1.00 87.81 528 GLU A CA 1
ATOM 3946 C C . GLU A 1 528 ? 5.721 22.984 -34.580 1.00 87.81 528 GLU A C 1
ATOM 3948 O O . GLU A 1 528 ? 5.920 23.930 -35.338 1.00 87.81 528 GLU A O 1
ATOM 3953 N N . GLY A 1 529 ? 5.586 21.730 -35.032 1.00 87.88 529 GLY A N 1
ATOM 3954 C CA . GLY A 1 529 ? 5.750 21.314 -36.428 1.00 87.88 529 GLY A CA 1
ATOM 3955 C C . GLY A 1 529 ? 7.132 20.733 -36.749 1.00 87.88 529 GLY A C 1
ATOM 3956 O O . GLY A 1 529 ? 8.039 20.717 -35.916 1.00 87.88 529 GLY A O 1
ATOM 3957 N N . ASN A 1 530 ? 7.281 20.219 -37.972 1.00 92.25 530 ASN A N 1
ATOM 3958 C CA . ASN A 1 530 ? 8.503 19.558 -38.437 1.00 92.25 530 ASN A CA 1
ATOM 3959 C C . ASN A 1 530 ? 9.731 20.491 -38.415 1.00 92.25 530 ASN A C 1
ATOM 3961 O O . ASN A 1 530 ? 9.660 21.653 -38.821 1.00 92.25 530 ASN A O 1
ATOM 3965 N N . PHE A 1 531 ? 10.882 19.944 -38.020 1.00 93.62 531 PHE A N 1
ATOM 3966 C CA . PHE A 1 531 ? 12.184 20.607 -38.116 1.00 93.62 531 PHE A CA 1
ATOM 3967 C C . PHE A 1 531 ? 12.520 20.896 -39.586 1.00 93.62 531 PHE A C 1
ATOM 3969 O O . PHE A 1 531 ? 12.330 20.028 -40.439 1.00 93.62 531 PHE A O 1
ATOM 3976 N N . SER A 1 532 ? 13.024 22.095 -39.889 1.00 89.81 532 SER A N 1
ATOM 3977 C CA . SER A 1 532 ? 13.398 22.508 -41.257 1.00 89.81 532 SER A CA 1
ATOM 3978 C C . SER A 1 532 ? 14.913 22.454 -41.500 1.00 89.81 532 SER A C 1
ATOM 3980 O O . SER A 1 532 ? 15.369 22.437 -42.643 1.00 89.81 532 SER A O 1
ATOM 3982 N N . SER A 1 533 ? 15.695 22.405 -40.423 1.00 92.44 533 SER A N 1
ATOM 3983 C CA . SER A 1 533 ? 17.152 22.304 -40.376 1.00 92.44 533 SER A CA 1
ATOM 3984 C C . SER A 1 533 ? 17.580 21.440 -39.183 1.00 92.44 533 SER A C 1
ATOM 3986 O O . SER A 1 533 ? 16.834 21.294 -38.215 1.00 92.44 533 SER A O 1
ATOM 3988 N N . VAL A 1 534 ? 18.795 20.884 -39.220 1.00 89.50 534 VAL A N 1
ATOM 3989 C CA . VAL A 1 534 ? 19.359 20.125 -38.084 1.00 89.50 534 VAL A CA 1
ATOM 3990 C C . VAL A 1 534 ? 19.568 21.027 -36.854 1.00 89.50 534 VAL A C 1
ATOM 3992 O O . VAL A 1 534 ? 19.370 20.586 -35.724 1.00 89.50 534 VAL A O 1
ATOM 3995 N N . ASP A 1 535 ? 19.863 22.314 -37.059 1.00 89.56 535 ASP A N 1
ATOM 3996 C CA . ASP A 1 535 ? 20.024 23.293 -35.976 1.00 89.56 535 ASP A CA 1
ATOM 3997 C C . ASP A 1 535 ? 18.704 23.626 -35.254 1.00 89.56 535 ASP A C 1
ATOM 3999 O O . ASP A 1 535 ? 18.728 24.028 -34.090 1.00 89.56 535 ASP A O 1
ATOM 4003 N N . ASP A 1 536 ? 17.535 23.401 -35.875 1.00 90.81 536 ASP A N 1
ATOM 4004 C CA . ASP A 1 536 ? 16.238 23.561 -35.196 1.00 90.81 536 ASP A CA 1
ATOM 4005 C C . ASP A 1 536 ? 16.084 22.611 -33.997 1.00 90.81 536 ASP A C 1
ATOM 4007 O O . ASP A 1 536 ? 15.320 22.900 -33.076 1.00 90.81 536 ASP A O 1
ATOM 4011 N N . ILE A 1 537 ? 16.836 21.506 -33.961 1.00 90.25 537 ILE A N 1
ATOM 4012 C CA . ILE A 1 537 ? 16.828 20.545 -32.852 1.00 90.25 537 ILE A CA 1
ATOM 4013 C C . ILE A 1 537 ? 17.382 21.191 -31.564 1.00 90.25 537 ILE A C 1
ATOM 4015 O O . ILE A 1 537 ? 16.987 20.806 -30.466 1.00 90.25 537 ILE A O 1
ATOM 4019 N N . LEU A 1 538 ? 18.189 22.257 -31.659 1.00 91.06 538 LEU A N 1
ATOM 4020 C CA . LEU A 1 538 ? 18.642 23.051 -30.502 1.00 91.06 538 LEU A CA 1
ATOM 4021 C C . LEU A 1 538 ? 17.503 23.814 -29.798 1.00 91.06 538 LEU A C 1
ATOM 4023 O O . LEU A 1 538 ? 17.685 24.312 -28.689 1.00 91.06 538 LEU A O 1
ATOM 4027 N N . LYS A 1 539 ? 16.318 23.903 -30.417 1.00 90.19 539 LYS A N 1
ATOM 4028 C CA . LYS A 1 539 ? 15.103 24.462 -29.800 1.00 90.19 539 LYS A CA 1
ATOM 4029 C C . LYS A 1 539 ? 14.396 23.449 -28.887 1.00 90.19 539 LYS A C 1
ATOM 4031 O O . LYS A 1 539 ? 13.462 23.820 -28.174 1.00 90.19 539 LYS A O 1
ATOM 4036 N N . VAL A 1 540 ? 14.815 22.181 -28.905 1.00 90.81 540 VAL A N 1
ATOM 4037 C CA . VAL A 1 540 ? 14.240 21.102 -28.097 1.00 90.81 540 VAL A CA 1
ATOM 4038 C C . VAL A 1 540 ? 14.824 21.139 -26.677 1.00 90.81 540 VAL A C 1
ATOM 4040 O O . VAL A 1 540 ? 16.037 20.993 -26.513 1.00 90.81 540 VAL A O 1
ATOM 4043 N N . PRO A 1 541 ? 13.998 21.263 -25.618 1.00 82.00 541 PRO A N 1
ATOM 4044 C CA . PRO A 1 541 ? 14.492 21.279 -24.243 1.00 82.00 541 PRO A CA 1
ATOM 4045 C C . PRO A 1 541 ? 15.326 20.036 -23.898 1.00 82.00 541 PRO A C 1
ATOM 4047 O O . PRO A 1 541 ? 14.866 18.902 -24.048 1.00 82.00 541 PRO A O 1
ATOM 4050 N N . GLY A 1 542 ? 16.546 20.254 -23.406 1.00 82.25 542 GLY A N 1
ATOM 4051 C CA . GLY A 1 542 ? 17.478 19.189 -23.022 1.00 82.25 542 GLY A CA 1
ATOM 4052 C C . GLY A 1 542 ? 18.343 18.628 -24.158 1.00 82.25 542 GLY A C 1
ATOM 4053 O O . GLY A 1 542 ? 19.140 17.728 -23.898 1.00 82.25 542 GLY A O 1
ATOM 4054 N N . VAL A 1 543 ? 18.237 19.138 -25.390 1.00 88.38 543 VAL A N 1
ATOM 4055 C CA . VAL A 1 543 ? 19.243 18.898 -26.438 1.00 88.38 543 VAL A CA 1
ATOM 4056 C C . VAL A 1 543 ? 20.226 20.070 -26.457 1.00 88.38 543 VAL A C 1
ATOM 4058 O O . VAL A 1 543 ? 19.812 21.226 -26.441 1.00 88.38 543 VAL A O 1
ATOM 4061 N N . ASP A 1 544 ? 21.527 19.782 -26.480 1.00 88.06 544 ASP A N 1
ATOM 4062 C CA . ASP A 1 544 ? 22.586 20.793 -26.496 1.00 88.06 544 ASP A CA 1
ATOM 4063 C C . ASP A 1 544 ? 23.431 20.742 -27.782 1.00 88.06 544 ASP A C 1
ATOM 4065 O O . ASP A 1 544 ? 23.397 19.778 -28.554 1.00 88.06 544 ASP A O 1
ATOM 4069 N N . ALA A 1 545 ? 24.231 21.788 -28.005 1.00 88.19 545 ALA A N 1
ATOM 4070 C CA . ALA A 1 545 ? 25.080 21.907 -29.191 1.00 88.19 545 ALA A CA 1
ATOM 4071 C C . ALA A 1 545 ? 26.143 20.799 -29.301 1.00 88.19 545 ALA A C 1
ATOM 4073 O O . ALA A 1 545 ? 26.589 20.501 -30.411 1.00 88.19 545 ALA A O 1
ATOM 4074 N N . LYS A 1 546 ? 26.530 20.165 -28.184 1.00 85.94 546 LYS A N 1
ATOM 4075 C CA . LYS A 1 546 ? 27.426 19.003 -28.179 1.00 85.94 546 LYS A CA 1
ATOM 4076 C C . LYS A 1 546 ? 26.705 17.749 -28.674 1.00 85.94 546 LYS A C 1
ATOM 4078 O O . LYS A 1 546 ? 27.229 17.078 -29.557 1.00 85.94 546 LYS A O 1
ATOM 4083 N N . THR A 1 547 ? 25.500 17.468 -28.170 1.00 85.12 547 THR A N 1
ATOM 4084 C CA . THR A 1 547 ? 24.670 16.343 -28.634 1.00 85.12 547 THR A CA 1
ATOM 4085 C C . THR A 1 547 ? 24.413 16.456 -30.134 1.00 85.12 547 THR A C 1
ATOM 4087 O O . THR A 1 547 ? 24.720 15.516 -30.861 1.00 85.12 547 THR A O 1
ATOM 4090 N N . VAL A 1 548 ? 23.949 17.615 -30.627 1.00 88.88 548 VAL A N 1
ATOM 4091 C CA . VAL A 1 548 ? 23.689 17.806 -32.069 1.00 88.88 548 VAL A CA 1
ATOM 4092 C C . VAL A 1 548 ? 24.961 17.619 -32.900 1.00 88.88 548 VAL A C 1
ATOM 4094 O O . VAL A 1 548 ? 24.924 16.917 -33.906 1.00 88.88 548 VAL A O 1
ATOM 4097 N N . ASN A 1 549 ? 26.111 18.156 -32.470 1.00 88.62 549 ASN A N 1
ATOM 4098 C CA . ASN A 1 549 ? 27.363 17.968 -33.213 1.00 88.62 549 ASN A CA 1
ATOM 4099 C C . ASN A 1 549 ? 27.854 16.517 -33.268 1.00 88.62 549 ASN A C 1
ATOM 4101 O O . ASN A 1 549 ? 28.507 16.166 -34.248 1.00 88.62 549 ASN A O 1
ATOM 4105 N N . ASN A 1 550 ? 27.538 15.694 -32.266 1.00 85.50 550 ASN A N 1
ATOM 4106 C CA . ASN A 1 550 ? 27.901 14.277 -32.253 1.00 85.50 550 ASN A CA 1
ATOM 4107 C C . ASN A 1 550 ? 27.040 13.426 -33.201 1.00 85.50 550 ASN A C 1
ATOM 4109 O O . ASN A 1 550 ? 27.505 12.382 -33.642 1.00 85.50 550 ASN A O 1
ATOM 4113 N N . VAL A 1 551 ? 25.797 13.841 -33.487 1.00 87.81 551 VAL A N 1
ATOM 4114 C CA . VAL A 1 551 ? 24.823 13.024 -34.241 1.00 87.81 551 VAL A CA 1
ATOM 4115 C C . VAL A 1 551 ? 24.475 13.574 -35.626 1.00 87.81 551 VAL A C 1
ATOM 4117 O O . VAL A 1 551 ? 23.888 12.845 -36.417 1.00 87.81 551 VAL A O 1
ATOM 4120 N N . LYS A 1 552 ? 24.840 14.828 -35.949 1.00 86.44 552 LYS A N 1
ATOM 4121 C CA . LYS A 1 552 ? 24.517 15.524 -37.220 1.00 86.44 552 LYS A CA 1
ATOM 4122 C C . LYS A 1 552 ? 24.865 14.745 -38.496 1.00 86.44 552 LYS A C 1
ATOM 4124 O O . LYS A 1 552 ? 24.232 14.960 -39.519 1.00 86.44 552 LYS A O 1
ATOM 4129 N N . GLU A 1 553 ? 25.870 13.873 -38.441 1.00 86.44 553 GLU A N 1
ATOM 4130 C CA . GLU A 1 553 ? 26.337 13.067 -39.580 1.00 86.44 553 GLU A CA 1
ATOM 4131 C C . GLU A 1 553 ? 25.476 11.805 -39.783 1.00 86.44 553 GLU A C 1
ATOM 4133 O O . GLU A 1 553 ? 25.568 11.157 -40.816 1.00 86.44 553 GLU A O 1
ATOM 4138 N N . SER A 1 554 ? 24.587 11.503 -38.832 1.00 85.56 554 SER A N 1
ATOM 4139 C CA . SER A 1 554 ? 23.649 10.374 -38.841 1.00 85.56 554 SER A CA 1
ATOM 4140 C C . SER A 1 554 ? 22.178 10.815 -38.830 1.00 85.56 554 SER A C 1
ATOM 4142 O O . SER A 1 554 ? 21.302 9.978 -38.608 1.00 85.56 554 SER A O 1
ATOM 4144 N N . ILE A 1 555 ? 21.875 12.107 -39.044 1.00 90.56 555 ILE A N 1
ATOM 4145 C CA . ILE A 1 555 ? 20.497 12.629 -39.070 1.00 90.56 555 ILE A CA 1
ATOM 4146 C C . ILE A 1 555 ? 20.192 13.578 -40.228 1.00 90.56 555 ILE A C 1
ATOM 4148 O O . ILE A 1 555 ? 20.957 14.484 -40.542 1.00 90.56 555 ILE A O 1
ATOM 4152 N N . THR A 1 556 ? 18.993 13.428 -40.787 1.00 91.69 556 THR A N 1
ATOM 4153 C CA . THR A 1 556 ? 18.410 14.343 -41.776 1.00 91.69 556 THR A CA 1
ATOM 4154 C C . THR A 1 556 ? 17.069 14.896 -41.283 1.00 91.69 556 THR A C 1
ATOM 4156 O O . THR A 1 556 ? 16.492 14.425 -40.302 1.00 91.69 556 THR A O 1
ATOM 4159 N N . VAL A 1 557 ? 16.563 15.927 -41.954 1.00 88.19 557 VAL A N 1
ATOM 4160 C CA . VAL A 1 557 ? 15.247 16.544 -41.695 1.00 88.19 557 VAL A CA 1
ATOM 4161 C C . VAL A 1 557 ? 14.339 16.545 -42.932 1.00 88.19 557 VAL A C 1
ATOM 4163 O O . VAL A 1 557 ? 13.223 17.061 -42.865 1.00 88.19 557 VAL A O 1
ATOM 4166 N N . LYS A 1 558 ? 14.808 15.977 -44.050 1.00 75.94 558 LYS A N 1
ATOM 4167 C CA . LYS A 1 558 ? 14.078 15.860 -45.320 1.00 75.94 558 LYS A CA 1
ATOM 4168 C C . LYS A 1 558 ? 13.465 14.475 -45.454 1.00 75.94 558 LYS A C 1
ATOM 4170 O O . LYS A 1 558 ? 14.223 13.496 -45.289 1.00 75.94 558 LYS A O 1
#